Protein AF-A0A0P1AJ99-F1 (afdb_monomer)

Nearest PDB structures (foldseek):
  3w56-assembly1_A  TM=8.659E-01  e=2.064E-07  Scophthalmus maximus
  3w57-assembly2_B  TM=8.667E-01  e=2.586E-07  Scophthalmus maximus
  4rj9-assembly1_A  TM=7.198E-01  e=8.388E-08  Oryza sativa Japonica Group
  1gmi-assembly1_A  TM=7.156E-01  e=2.310E-07  Rattus rattus
  2fk9-assembly1_A  TM=6.726E-01  e=1.323E-06  Homo sapiens

Radius of gyration: 27.72 Å; Cα contacts (8 Å, |Δi|>4): 805; chains: 1; bounding box: 80×59×76 Å

Sequence (497 aa):
MQFEPPIKPADMTVNITDGENSNQGIDSNGIVTGRWKTGIFGFTDSIVPNGIMSCCCPGLVVAQISARLGMTPFYHVLGIVGGLYLLALIAITSHSGFLEFLFWLCFVISALCMMRLRWRIRSLFSIPGTRKSTPTLFPLPSDESYLPPNALLDVKLEIVSAKNIIAGDYLGVTALLKGQLTSSDAYVVIKVNGQQVAWTHPVFSTLNPVWNEQFFFRNVQPDELCELHLYDKDVNADDDLGETQFVAVNTDGIESTFELAISLHGRAAGTIVVKVKSFPIESTGCGPFYEYGPVRYSVHSSVAAGLMTMSTSNAARIESLAYHIQLHNIPLFLRTEHEWNRNYPAIQRIFSPDYPESAVLRQAIMTQHAVIYTHGPKKSTYGAISSSLEFLQLIQNGRRQETGAAFFKDMLSKHMLHSGAAFSVMYAGEFHIDDNLFGEPKLVIDNDSGTYAPPKEDLPRLKALMENNFPGLAIEALDRENENSQRTRKAILDSWA

Organism: Plasmopara halstedii (NCBI:txid4781)

Foldseek 3Di:
DDDDDDDDDDFDFQDPDDDDDPPFQAPPVRQRARGDDDPPPNQVVDPGGPVVCCVPPVQQVVLNLCVNVVNDHSVVSNVLVVVLVVLVVCCVVVVDPVSVVVSVVSVVVVVVVVVVSVVVVCVSVVPDDFDPPDAPEPPPPPDPPDDDVLWFKKKKKWFFKWAQFDFPDQQDPVCVVVVHRGFFQKKKFKDWQNHTFDIFGTDGGHRIDGGRDIWIKTRHDFQTKIKIWMWGDDLADTHGRFIHIYGDHAPQQDWDKDWTFGDDSNDTRTITIMIMGMHTDDDPDSDDMWIDAWKKKKKFWDQPPPDQQPDDDPPDSDTDIDMDIRFGPLCVLQVDKFFWDPVFVLLCCQPPPVHPCNVVNLVSLLSLLSRRPPDDPVGMDMDTHRALVVVCVVCVVQDDDLPCPVVCVRDSFPQCSPVSNDRIDSADWDWGWDPPVPDDIAIETERPGNTRRDDPVSQVSVVVSVCRNHPPHHYHYDYPPPPVVVVVVVVVVVVSD

InterPro domains:
  IPR000008 C2 domain [PF00168] (156-246)
  IPR000008 C2 domain [PS50004] (136-262)
  IPR000008 C2 domain [SM00239] (154-263)
  IPR035892 C2 domain superfamily [G3DSA:2.60.40.150] (143-280)
  IPR035892 C2 domain superfamily [SSF49562] (155-280)

Structure (mmCIF, N/CA/C/O backbone):
data_AF-A0A0P1AJ99-F1
#
_entry.id   AF-A0A0P1AJ99-F1
#
loop_
_atom_site.group_PDB
_atom_site.id
_atom_site.type_symbol
_atom_site.label_atom_id
_atom_site.label_alt_id
_atom_site.label_comp_id
_atom_site.label_asym_id
_atom_site.label_entity_id
_atom_site.label_seq_id
_atom_site.pdbx_PDB_ins_code
_atom_site.Cartn_x
_atom_site.Cartn_y
_atom_site.Cartn_z
_atom_site.occupancy
_atom_site.B_iso_or_equiv
_atom_site.auth_seq_id
_atom_site.auth_comp_id
_atom_site.auth_asym_id
_atom_site.auth_atom_id
_atom_site.pdbx_PDB_model_num
ATOM 1 N N . MET A 1 1 ? -25.217 38.823 -38.412 1.00 38.75 1 MET A N 1
ATOM 2 C CA . MET A 1 1 ? -24.541 37.672 -37.781 1.00 38.75 1 MET A CA 1
ATOM 3 C C . MET A 1 1 ? -23.063 37.801 -38.085 1.00 38.75 1 MET A C 1
ATOM 5 O O . MET A 1 1 ? -22.677 37.622 -39.232 1.00 38.75 1 MET A O 1
ATOM 9 N N . GLN A 1 2 ? -22.277 38.265 -37.114 1.00 27.34 2 GLN A N 1
ATOM 10 C CA . GLN A 1 2 ? -20.821 38.335 -37.239 1.00 27.34 2 GLN A CA 1
ATOM 11 C C . GLN A 1 2 ? -20.261 36.925 -37.041 1.00 27.34 2 GLN A C 1
ATOM 13 O O . GLN A 1 2 ? -20.657 36.231 -36.110 1.00 27.34 2 GLN A O 1
ATOM 18 N N . PHE A 1 3 ? -19.413 36.494 -37.969 1.00 29.73 3 PHE A N 1
ATOM 19 C CA . PHE A 1 3 ? -18.758 35.194 -37.944 1.00 29.73 3 PHE A CA 1
ATOM 20 C C . PHE A 1 3 ? -17.507 35.315 -37.068 1.00 29.73 3 PHE A C 1
ATOM 22 O O . PHE A 1 3 ? -16.560 36.009 -37.440 1.00 29.73 3 PHE A O 1
ATOM 29 N N . GLU A 1 4 ? -17.525 34.693 -35.893 1.00 33.56 4 GLU A N 1
ATOM 30 C CA . GLU A 1 4 ? -16.347 34.572 -35.032 1.00 33.56 4 GLU A CA 1
ATOM 31 C C . GLU A 1 4 ? -15.459 33.422 -35.544 1.00 33.56 4 GLU A C 1
ATOM 33 O O . GLU A 1 4 ? -15.962 32.319 -35.774 1.00 33.56 4 GLU A O 1
ATOM 38 N N . PRO A 1 5 ? -14.153 33.645 -35.774 1.00 32.69 5 PRO A N 1
ATOM 39 C CA . PRO A 1 5 ? -13.246 32.583 -36.195 1.00 32.69 5 PRO A CA 1
ATOM 40 C C . PRO A 1 5 ? -12.983 31.587 -35.048 1.00 32.69 5 PRO A C 1
ATOM 42 O O . PRO A 1 5 ? -13.036 31.970 -33.878 1.00 32.69 5 PRO A O 1
ATOM 45 N N . PRO A 1 6 ? -12.657 30.314 -35.351 1.00 32.94 6 PRO A N 1
ATOM 46 C CA . PRO A 1 6 ? -12.412 29.310 -34.323 1.00 32.94 6 PRO A CA 1
ATOM 47 C C . PRO A 1 6 ? -11.186 29.676 -33.478 1.00 32.94 6 PRO A C 1
ATOM 49 O O . PRO A 1 6 ? -10.131 30.060 -33.991 1.00 32.94 6 PRO A O 1
ATOM 52 N N . ILE A 1 7 ? -11.344 29.540 -32.163 1.00 43.56 7 ILE A N 1
ATOM 53 C CA . ILE A 1 7 ? -10.314 29.770 -31.149 1.00 43.56 7 ILE A CA 1
ATOM 54 C C . ILE A 1 7 ? -9.132 28.824 -31.424 1.00 43.56 7 ILE A C 1
ATOM 56 O O . ILE A 1 7 ? -9.321 27.629 -31.654 1.00 43.56 7 ILE A O 1
ATOM 60 N N . LYS A 1 8 ? -7.904 29.365 -31.425 1.00 35.91 8 LYS A N 1
ATOM 61 C CA . LYS A 1 8 ? -6.665 28.578 -31.573 1.00 35.91 8 LYS A CA 1
ATOM 62 C C . LYS A 1 8 ? -6.625 27.459 -30.515 1.00 35.91 8 LYS A C 1
ATOM 64 O O . LYS A 1 8 ? -6.976 27.733 -29.369 1.00 35.91 8 LYS A O 1
ATOM 69 N N . PRO A 1 9 ? -6.169 26.238 -30.853 1.00 38.03 9 PRO A N 1
ATOM 70 C CA . PRO A 1 9 ? -6.041 25.167 -29.868 1.00 38.03 9 PRO A CA 1
ATOM 71 C C . PRO A 1 9 ? -5.111 25.604 -28.726 1.00 38.03 9 PRO A C 1
ATOM 73 O O . PRO A 1 9 ? -4.074 26.225 -28.973 1.00 38.03 9 PRO A O 1
ATOM 76 N N . ALA A 1 10 ? -5.519 25.318 -27.488 1.00 42.41 10 ALA A N 1
ATOM 77 C CA . ALA A 1 10 ? -4.779 25.655 -26.276 1.00 42.41 10 ALA A CA 1
ATOM 78 C C . ALA A 1 10 ? -3.390 24.985 -26.253 1.00 42.41 10 ALA A C 1
ATOM 80 O O . ALA A 1 10 ? -3.231 23.861 -26.733 1.00 42.41 10 ALA A O 1
ATOM 81 N N . ASP A 1 11 ? -2.394 25.690 -25.700 1.00 36.66 11 ASP A N 1
ATOM 82 C CA . ASP A 1 11 ? -1.031 25.179 -25.495 1.00 36.66 11 ASP A CA 1
ATOM 83 C C . ASP A 1 11 ? -1.069 23.866 -24.688 1.00 36.66 11 ASP A C 1
ATOM 85 O O . ASP A 1 11 ? -1.759 23.764 -23.673 1.00 36.66 11 ASP A O 1
ATOM 89 N N . MET A 1 12 ? -0.296 22.862 -25.113 1.00 38.72 12 MET A N 1
ATOM 90 C CA . MET A 1 12 ? -0.135 21.614 -24.366 1.00 38.72 12 MET A CA 1
ATOM 91 C C . MET A 1 12 ? 0.838 21.852 -23.201 1.00 38.72 12 MET A C 1
ATOM 93 O O . MET A 1 12 ? 2.059 21.831 -23.370 1.00 38.72 12 MET A O 1
ATOM 97 N N . THR A 1 13 ? 0.296 22.128 -22.018 1.00 36.09 13 THR A N 1
ATOM 98 C CA . THR A 1 13 ? 1.040 22.159 -20.753 1.00 36.09 13 THR A CA 1
ATOM 99 C C . THR A 1 13 ? 1.278 20.737 -20.265 1.00 36.09 13 THR A C 1
ATOM 101 O O . THR A 1 13 ? 0.332 19.994 -20.009 1.00 36.09 13 THR A O 1
ATOM 104 N N . VAL A 1 14 ? 2.547 20.353 -20.126 1.00 38.78 14 VAL A N 1
ATOM 105 C CA . VAL A 1 14 ? 2.918 19.146 -19.383 1.00 38.78 14 VAL A CA 1
ATOM 106 C C . VAL A 1 14 ? 2.868 19.532 -17.911 1.00 38.78 14 VAL A C 1
ATOM 108 O O . VAL A 1 14 ? 3.683 20.341 -17.471 1.00 38.78 14 VAL A O 1
ATOM 111 N N . ASN A 1 15 ? 1.896 19.001 -17.167 1.00 34.16 15 ASN A N 1
ATOM 112 C CA . ASN A 1 15 ? 1.843 19.179 -15.719 1.00 34.16 15 ASN A CA 1
ATOM 113 C C . ASN A 1 15 ? 3.028 18.441 -15.096 1.00 34.16 15 ASN A C 1
ATOM 115 O O . ASN A 1 15 ? 2.976 17.239 -14.851 1.00 34.16 15 ASN A O 1
ATOM 119 N N . ILE A 1 16 ? 4.108 19.179 -14.872 1.00 37.47 16 ILE A N 1
ATOM 120 C CA . ILE A 1 16 ? 5.135 18.797 -13.916 1.00 37.47 16 ILE A CA 1
ATOM 121 C C . ILE A 1 16 ? 4.562 19.206 -12.563 1.00 37.47 16 ILE A C 1
ATOM 123 O O . ILE A 1 16 ? 4.336 20.390 -12.317 1.00 37.47 16 ILE A O 1
ATOM 127 N N . THR A 1 17 ? 4.236 18.226 -11.727 1.00 38.03 17 THR A N 1
ATOM 128 C CA . THR A 1 17 ? 3.889 18.470 -10.330 1.00 38.03 17 THR A CA 1
ATOM 129 C C . THR A 1 17 ? 5.135 18.980 -9.630 1.00 38.03 17 THR A C 1
ATOM 131 O O . THR A 1 17 ? 5.989 18.173 -9.294 1.00 38.03 17 THR A O 1
ATOM 134 N N . ASP A 1 18 ? 5.241 20.294 -9.461 1.00 33.31 18 ASP A N 1
ATOM 135 C CA . ASP A 1 18 ? 5.894 20.907 -8.309 1.00 33.31 18 ASP A CA 1
ATOM 136 C C . ASP A 1 18 ? 5.330 22.316 -8.090 1.00 33.31 18 ASP A C 1
ATOM 138 O O . ASP A 1 18 ? 4.965 23.023 -9.032 1.00 33.31 18 ASP A O 1
ATOM 142 N N . GLY A 1 19 ? 5.183 22.647 -6.807 1.00 32.38 19 GLY A N 1
ATOM 143 C CA . GLY A 1 19 ? 4.372 23.729 -6.265 1.00 32.38 19 GLY A CA 1
ATOM 144 C C . GLY A 1 19 ? 4.687 25.144 -6.748 1.00 32.38 19 GLY A C 1
ATOM 145 O O . GLY A 1 19 ? 5.714 25.454 -7.350 1.00 32.38 19 GLY A O 1
ATOM 146 N N . GLU A 1 20 ? 3.730 26.017 -6.447 1.00 32.16 20 GLU A N 1
ATOM 147 C CA . GLU A 1 20 ? 3.713 27.447 -6.729 1.00 32.16 20 GLU A CA 1
ATOM 148 C C . GLU A 1 20 ? 5.005 28.157 -6.290 1.00 32.16 20 GLU A C 1
ATOM 150 O O . GLU A 1 20 ? 5.178 28.491 -5.123 1.00 32.16 20 GLU A O 1
ATOM 155 N N . ASN A 1 21 ? 5.915 28.392 -7.243 1.00 32.50 21 ASN A N 1
ATOM 156 C CA . ASN A 1 21 ? 6.617 29.670 -7.456 1.00 32.50 21 ASN A CA 1
ATOM 157 C C . ASN A 1 21 ? 7.567 29.615 -8.671 1.00 32.50 21 ASN A C 1
ATOM 159 O O . ASN A 1 21 ? 8.745 29.953 -8.590 1.00 32.50 21 ASN A O 1
ATOM 163 N N . SER A 1 22 ? 7.049 29.252 -9.849 1.00 32.25 22 SER A N 1
ATOM 164 C CA . SER A 1 22 ? 7.707 29.576 -11.125 1.00 32.25 22 SER A CA 1
ATOM 165 C C . SER A 1 22 ? 6.796 30.449 -11.982 1.00 32.25 22 SER A C 1
ATOM 167 O O . SER A 1 22 ? 6.234 30.048 -13.003 1.00 32.25 22 SER A O 1
ATOM 169 N N . ASN A 1 23 ? 6.656 31.713 -11.580 1.00 36.41 23 ASN A N 1
ATOM 170 C CA . ASN A 1 23 ? 6.278 32.720 -12.558 1.00 36.41 23 ASN A CA 1
ATOM 171 C C . ASN A 1 23 ? 7.425 32.826 -13.570 1.00 36.41 23 ASN A C 1
ATOM 173 O O . ASN A 1 23 ? 8.443 33.447 -13.293 1.00 36.41 23 ASN A O 1
ATOM 177 N N . GLN A 1 24 ? 7.185 32.226 -14.740 1.00 43.19 24 GLN A N 1
ATOM 178 C CA . GLN A 1 24 ? 8.052 32.073 -15.915 1.00 43.19 24 GLN A CA 1
ATOM 179 C C . GLN A 1 24 ? 8.864 30.775 -15.889 1.00 43.19 24 GLN A C 1
ATOM 181 O O . GLN A 1 24 ? 9.914 30.687 -15.271 1.00 43.19 24 GLN A O 1
ATOM 186 N N . GLY A 1 25 ? 8.354 29.763 -16.601 1.00 50.72 25 GLY A N 1
ATOM 187 C CA . GLY A 1 25 ? 9.008 28.473 -16.817 1.00 50.72 25 GLY A CA 1
ATOM 188 C C . GLY A 1 25 ? 10.276 28.626 -17.641 1.00 50.72 25 GLY A C 1
ATOM 189 O O . GLY A 1 25 ? 10.254 28.340 -18.829 1.00 50.72 25 GLY A O 1
ATOM 190 N N . ILE A 1 26 ? 11.333 29.130 -17.014 1.00 50.97 26 ILE A N 1
ATOM 191 C CA . ILE A 1 26 ? 12.685 29.324 -17.520 1.00 50.97 26 ILE A CA 1
ATOM 192 C C . ILE A 1 26 ? 13.626 28.949 -16.365 1.00 50.97 26 ILE A C 1
ATOM 194 O O . ILE A 1 26 ? 13.480 29.476 -15.266 1.00 50.97 26 ILE A O 1
ATOM 198 N N . ASP A 1 27 ? 14.557 28.018 -16.580 1.00 52.16 27 ASP A N 1
ATOM 199 C CA . ASP A 1 27 ? 15.568 27.661 -15.579 1.00 52.16 27 ASP A CA 1
ATOM 200 C C . ASP A 1 27 ? 16.581 28.806 -15.349 1.00 52.16 27 ASP A C 1
ATOM 202 O O . ASP A 1 27 ? 16.608 29.805 -16.072 1.00 52.16 27 ASP A O 1
ATOM 206 N N . SER A 1 28 ? 17.463 28.661 -14.356 1.00 48.53 28 SER A N 1
ATOM 207 C CA . SER A 1 28 ? 18.507 29.649 -14.020 1.00 48.53 28 SER A CA 1
ATOM 208 C C . SER A 1 28 ? 19.502 29.951 -15.154 1.00 48.53 28 SER A C 1
ATOM 210 O O . SER A 1 28 ? 20.319 30.861 -15.023 1.00 48.53 28 SER A O 1
ATOM 212 N N . ASN A 1 29 ? 19.419 29.226 -16.274 1.00 52.38 29 ASN A N 1
ATOM 213 C CA . ASN A 1 29 ? 20.249 29.380 -17.464 1.00 52.38 29 ASN A CA 1
ATOM 214 C C . ASN A 1 29 ? 19.465 29.908 -18.678 1.00 52.38 29 ASN A C 1
ATOM 216 O O . ASN A 1 29 ? 19.997 29.914 -19.789 1.00 52.38 29 ASN A O 1
ATOM 220 N N . GLY A 1 30 ? 18.215 30.349 -18.502 1.00 47.81 30 GLY A N 1
ATOM 221 C CA . GLY A 1 30 ? 17.412 30.893 -19.596 1.00 47.81 30 GLY A CA 1
ATOM 222 C C . GLY A 1 30 ? 16.668 29.840 -20.430 1.00 47.81 30 GLY A C 1
ATOM 223 O O . GLY A 1 30 ? 16.145 30.173 -21.495 1.00 47.81 30 GLY A O 1
ATOM 224 N N . ILE A 1 31 ? 16.586 28.579 -19.988 1.00 51.00 31 ILE A N 1
ATOM 225 C CA . ILE A 1 31 ? 15.942 27.492 -20.741 1.00 51.00 31 ILE A CA 1
ATOM 226 C C . ILE A 1 31 ? 14.491 27.321 -20.310 1.00 51.00 31 ILE A C 1
ATOM 228 O O . ILE A 1 31 ? 14.214 26.990 -19.165 1.00 51.00 31 ILE A O 1
ATOM 232 N N . VAL A 1 32 ? 13.561 27.448 -21.261 1.00 52.44 32 VAL A N 1
ATOM 233 C CA . VAL A 1 32 ? 12.132 27.245 -20.995 1.00 52.44 32 VAL A CA 1
ATOM 234 C C . VAL A 1 32 ? 11.848 25.801 -20.555 1.00 52.44 32 VAL A C 1
ATOM 236 O O . VAL A 1 32 ? 12.047 24.871 -21.341 1.00 52.44 32 VAL A O 1
ATOM 239 N N . THR A 1 33 ? 11.367 25.612 -19.327 1.00 48.03 33 THR A N 1
ATOM 240 C CA . THR A 1 33 ? 10.974 24.319 -18.742 1.00 48.03 33 THR A CA 1
ATOM 241 C C . THR A 1 33 ? 9.444 24.178 -18.734 1.00 48.03 33 THR A C 1
ATOM 243 O O . THR A 1 33 ? 8.709 25.156 -18.604 1.00 48.03 33 THR A O 1
ATOM 246 N N . GLY A 1 34 ? 8.926 22.963 -18.954 1.00 49.28 34 GLY A N 1
ATOM 247 C CA . GLY A 1 34 ? 7.488 22.655 -18.832 1.00 49.28 34 GLY A CA 1
ATOM 248 C C . GLY A 1 34 ? 6.545 23.150 -19.948 1.00 49.28 34 GLY A C 1
ATOM 249 O O . GLY A 1 34 ? 5.372 22.779 -19.945 1.00 49.28 34 GLY A O 1
ATOM 250 N N . ARG A 1 35 ? 7.008 23.929 -20.941 1.00 48.31 35 ARG A N 1
ATOM 251 C CA . ARG A 1 35 ? 6.189 24.340 -22.107 1.00 48.31 35 ARG A CA 1
ATOM 252 C C . ARG A 1 35 ? 6.825 23.943 -23.437 1.00 48.31 35 ARG A C 1
ATOM 254 O O . ARG A 1 35 ? 7.955 24.325 -23.733 1.00 48.31 35 ARG A O 1
ATOM 261 N N . TRP A 1 36 ? 6.065 23.240 -24.277 1.00 49.94 36 TRP A N 1
ATOM 262 C CA . TRP A 1 36 ? 6.456 22.901 -25.648 1.00 49.94 36 TRP A CA 1
ATOM 263 C C . TRP A 1 36 ? 5.741 23.820 -26.632 1.00 49.94 36 TRP A C 1
ATOM 265 O O . TRP A 1 36 ? 4.626 23.535 -27.056 1.00 49.94 36 TRP A O 1
ATOM 275 N N . LYS A 1 37 ? 6.381 24.927 -27.020 1.00 39.84 37 LYS A N 1
ATOM 276 C CA . LYS A 1 37 ? 5.897 25.748 -28.132 1.00 39.84 37 LYS A CA 1
ATOM 277 C C . LYS A 1 37 ? 6.931 25.792 -29.245 1.00 39.84 37 LYS A C 1
ATOM 279 O O . LYS A 1 37 ? 7.925 26.503 -29.160 1.00 39.84 37 LYS A O 1
ATOM 284 N N . THR A 1 38 ? 6.661 25.058 -30.316 1.00 44.47 38 THR A N 1
ATOM 285 C CA . THR A 1 38 ? 7.283 25.283 -31.623 1.00 44.47 38 THR A CA 1
ATOM 286 C C . THR A 1 38 ? 6.176 25.258 -32.659 1.00 44.47 38 THR A C 1
ATOM 288 O O . THR A 1 38 ? 5.547 24.223 -32.863 1.00 44.47 38 THR A O 1
ATOM 291 N N . GLY A 1 39 ? 5.899 26.401 -33.293 1.00 41.12 39 GLY A N 1
ATOM 292 C CA . GLY A 1 39 ? 4.990 26.420 -34.437 1.00 41.12 39 GLY A CA 1
ATOM 293 C C . GLY A 1 39 ? 5.520 25.515 -35.552 1.00 41.12 39 GLY A C 1
ATOM 294 O O . GLY A 1 39 ? 6.728 25.309 -35.652 1.00 41.12 39 GLY A O 1
ATOM 295 N N . ILE A 1 40 ? 4.631 25.018 -36.418 1.00 37.59 40 ILE A N 1
ATOM 296 C CA . ILE A 1 40 ? 4.979 24.206 -37.604 1.00 37.59 40 ILE A CA 1
ATOM 297 C C . ILE A 1 40 ? 6.058 24.873 -38.490 1.00 37.59 40 ILE A C 1
ATOM 299 O O . ILE A 1 40 ? 6.772 24.181 -39.207 1.00 37.59 40 ILE A O 1
ATOM 303 N N . PHE A 1 41 ? 6.241 26.196 -38.368 1.00 39.12 41 PHE A N 1
ATOM 304 C CA . PHE A 1 41 ? 7.274 26.983 -39.049 1.00 39.12 41 PHE A CA 1
ATOM 305 C C . PHE A 1 41 ? 8.309 27.654 -38.123 1.00 39.12 41 PHE A C 1
ATOM 307 O O . PHE A 1 41 ? 9.082 28.483 -38.578 1.00 39.12 41 PHE A O 1
ATOM 314 N N . GLY A 1 42 ? 8.408 27.278 -36.842 1.00 44.34 42 GLY A N 1
ATOM 315 C CA . GLY A 1 42 ? 9.378 27.859 -35.890 1.00 44.34 42 GLY A CA 1
ATOM 316 C C . GLY A 1 42 ? 10.855 27.551 -36.192 1.00 44.34 42 GLY A C 1
ATOM 317 O O . GLY A 1 42 ? 11.733 27.886 -35.405 1.00 44.34 42 GLY A O 1
ATOM 318 N N . PHE A 1 43 ? 11.141 26.886 -37.314 1.00 44.03 43 PHE A N 1
ATOM 319 C CA . PHE A 1 43 ? 12.490 26.647 -37.819 1.00 44.03 43 PHE A CA 1
ATOM 320 C C . PHE A 1 43 ? 13.087 27.856 -38.558 1.00 44.03 43 PHE A C 1
ATOM 322 O O . PHE A 1 43 ? 14.265 27.813 -38.899 1.00 44.03 43 PHE A O 1
ATOM 329 N N . THR A 1 44 ? 12.302 28.908 -38.819 1.00 41.78 44 THR A N 1
ATOM 330 C CA . THR A 1 44 ? 12.758 30.120 -39.523 1.00 41.78 44 THR A CA 1
ATOM 331 C C . THR A 1 44 ? 13.292 31.217 -38.598 1.00 41.78 44 THR A C 1
ATOM 333 O O . THR A 1 44 ? 13.926 32.147 -39.084 1.00 41.78 44 THR A O 1
ATOM 336 N N . ASP A 1 45 ? 13.086 31.105 -37.281 1.00 41.78 45 ASP A N 1
ATOM 337 C CA . ASP A 1 45 ? 13.459 32.136 -36.293 1.00 41.78 45 ASP A CA 1
ATOM 338 C C . ASP A 1 45 ? 14.870 31.942 -35.704 1.00 41.78 45 ASP A C 1
ATOM 340 O O . ASP A 1 45 ? 15.283 32.629 -34.772 1.00 41.78 45 ASP A O 1
ATOM 344 N N . SER A 1 46 ? 15.637 30.974 -36.205 1.00 48.16 46 SER A N 1
ATOM 345 C CA . SER A 1 46 ? 17.003 30.692 -35.757 1.00 48.16 46 SER A CA 1
ATOM 346 C C . SER A 1 46 ? 17.877 30.374 -36.963 1.00 48.16 46 SER A C 1
ATOM 348 O O . SER A 1 46 ? 17.471 29.616 -37.838 1.00 48.16 46 SER A O 1
ATOM 350 N N . ILE A 1 47 ? 19.094 30.932 -36.994 1.00 47.12 47 ILE A N 1
ATOM 351 C CA . ILE A 1 47 ? 20.069 30.794 -38.098 1.00 47.12 47 ILE A CA 1
ATOM 352 C C . ILE A 1 47 ? 20.372 29.322 -38.444 1.00 47.12 47 ILE A C 1
ATOM 354 O O . ILE A 1 47 ? 20.791 29.023 -39.560 1.00 47.12 47 ILE A O 1
ATOM 358 N N . VAL A 1 48 ? 20.101 28.392 -37.523 1.00 50.66 48 VAL A N 1
ATOM 359 C CA . VAL A 1 48 ? 20.125 26.951 -37.779 1.00 50.66 48 VAL A CA 1
ATOM 360 C C . VAL A 1 48 ? 18.825 26.320 -37.256 1.00 50.66 48 VAL A C 1
ATOM 362 O O . VAL A 1 48 ? 18.596 26.325 -36.046 1.00 50.66 48 VAL A O 1
ATOM 365 N N . PRO A 1 49 ? 17.974 25.748 -38.128 1.00 48.12 49 PRO A N 1
ATOM 366 C CA . PRO A 1 49 ? 16.817 24.949 -37.736 1.00 48.12 49 PRO A CA 1
ATOM 367 C C . PRO A 1 49 ? 17.162 23.878 -36.689 1.00 48.12 49 PRO A C 1
ATOM 369 O O . PRO A 1 49 ? 18.143 23.149 -36.846 1.00 48.12 49 PRO A O 1
ATOM 372 N N . ASN A 1 50 ? 16.308 23.688 -35.675 1.00 51.62 50 ASN A N 1
ATOM 373 C CA . ASN A 1 50 ? 16.481 22.651 -34.639 1.00 51.62 50 ASN A CA 1
ATOM 374 C C . ASN A 1 50 ? 16.658 21.226 -35.214 1.00 51.62 50 ASN A C 1
ATOM 376 O O . ASN A 1 50 ? 17.332 20.392 -34.612 1.00 51.62 50 ASN A O 1
ATOM 380 N N . GLY A 1 51 ? 16.115 20.953 -36.407 1.00 49.12 51 GLY A N 1
ATOM 381 C CA . GLY A 1 51 ? 16.347 19.699 -37.132 1.00 49.12 51 GLY A CA 1
ATOM 382 C C . GLY A 1 51 ? 17.789 19.528 -37.631 1.00 49.12 51 GLY A C 1
ATOM 383 O O . GLY A 1 51 ? 18.330 18.431 -37.554 1.00 49.12 51 GLY A O 1
ATOM 384 N N . ILE A 1 52 ? 18.454 20.606 -38.057 1.00 52.97 52 ILE A N 1
ATOM 385 C CA . ILE A 1 52 ? 19.852 20.580 -38.528 1.00 52.97 52 ILE A CA 1
ATOM 386 C C . ILE A 1 52 ? 20.823 20.447 -37.344 1.00 52.97 52 ILE A C 1
ATOM 388 O O . ILE A 1 52 ? 21.802 19.706 -37.427 1.00 52.97 52 ILE A O 1
ATOM 392 N N . MET A 1 53 ? 20.506 21.060 -36.198 1.00 55.91 53 MET A N 1
ATOM 393 C CA . MET A 1 53 ? 21.256 20.874 -34.945 1.00 55.91 53 MET A CA 1
ATOM 394 C C . MET A 1 53 ? 21.291 19.413 -34.478 1.00 55.91 53 MET A C 1
ATOM 396 O O . MET A 1 53 ? 22.305 18.977 -33.940 1.00 55.91 53 MET A O 1
ATOM 400 N N . SER A 1 54 ? 20.235 18.633 -34.729 1.00 58.78 54 SER A N 1
ATOM 401 C CA . SER A 1 54 ? 20.224 17.202 -34.389 1.00 58.78 54 SER A CA 1
ATOM 402 C C . SER A 1 54 ? 21.205 16.365 -35.221 1.00 58.78 54 SER A C 1
ATOM 404 O O . SER A 1 54 ? 21.719 15.365 -34.724 1.00 58.78 54 SER A O 1
ATOM 406 N N . CYS A 1 55 ? 21.526 16.805 -36.443 1.00 56.47 55 CYS A N 1
ATOM 407 C CA . CYS A 1 55 ? 22.511 16.158 -37.311 1.00 56.47 55 CYS A CA 1
ATOM 408 C C . CYS A 1 55 ? 23.943 16.648 -37.056 1.00 56.47 55 CYS A C 1
ATOM 410 O O . CYS A 1 55 ? 24.870 15.845 -37.084 1.00 56.47 55 CYS A O 1
ATOM 412 N N . CYS A 1 56 ? 24.137 17.948 -36.812 1.00 56.75 56 CYS A N 1
ATOM 413 C CA . CYS A 1 56 ? 25.472 18.538 -36.667 1.00 56.75 56 CYS A CA 1
ATOM 414 C C . CYS A 1 56 ? 26.000 18.516 -35.223 1.00 56.75 56 CYS A C 1
ATOM 416 O O . CYS A 1 56 ? 27.207 18.416 -35.022 1.00 56.75 56 CYS A O 1
ATOM 418 N N . CYS A 1 57 ? 25.116 18.591 -34.221 1.00 66.50 57 CYS A N 1
ATOM 419 C CA . CYS A 1 57 ? 25.473 18.710 -32.804 1.00 66.50 57 CYS A CA 1
ATOM 420 C C . CYS A 1 57 ? 24.526 17.887 -31.900 1.00 66.50 57 CYS A C 1
ATOM 422 O O . CYS A 1 57 ? 23.844 18.454 -31.036 1.00 66.50 57 CYS A O 1
ATOM 424 N N . PRO A 1 58 ? 24.486 16.545 -32.034 1.00 69.88 58 PRO A N 1
ATOM 425 C CA . PRO A 1 58 ? 23.551 15.697 -31.287 1.00 69.88 58 PRO A CA 1
ATOM 426 C C . PRO A 1 58 ? 23.709 15.824 -29.762 1.00 69.88 58 PRO A C 1
ATOM 428 O O . PRO A 1 58 ? 22.723 15.770 -29.033 1.00 69.88 58 PRO A O 1
ATOM 431 N N . GLY A 1 59 ? 24.927 16.079 -29.271 1.00 72.81 59 GLY A N 1
ATOM 432 C CA . GLY A 1 59 ? 25.205 16.288 -27.846 1.00 72.81 59 GLY A CA 1
ATOM 433 C C . GLY A 1 59 ? 24.481 17.485 -27.226 1.00 72.81 59 GLY A C 1
ATOM 434 O O . GLY A 1 59 ? 23.968 17.386 -26.113 1.00 72.81 59 GLY A O 1
ATOM 435 N N . LEU A 1 60 ? 24.388 18.599 -27.962 1.00 75.12 60 LEU A N 1
ATOM 436 C CA . LEU A 1 60 ? 23.681 19.798 -27.503 1.00 75.12 60 LEU A CA 1
ATOM 437 C C . LEU A 1 60 ? 22.173 19.555 -27.437 1.00 75.12 60 LEU A C 1
ATOM 439 O O . LEU A 1 60 ? 21.527 19.967 -26.477 1.00 75.12 60 LEU A O 1
ATOM 443 N N . VAL A 1 61 ? 21.627 18.833 -28.418 1.00 74.19 61 VAL A N 1
ATOM 444 C CA . VAL A 1 61 ? 20.202 18.481 -28.456 1.00 74.19 61 VAL A CA 1
ATOM 445 C C . VAL A 1 61 ? 19.831 17.567 -27.286 1.00 74.19 61 VAL A C 1
ATOM 447 O O . VAL A 1 61 ? 18.821 17.796 -26.623 1.00 74.19 61 VAL A O 1
ATOM 450 N N . VAL A 1 62 ? 20.669 16.577 -26.966 1.00 75.69 62 VAL A N 1
ATOM 451 C CA . VAL A 1 62 ? 20.457 15.692 -25.807 1.00 75.69 62 VAL A CA 1
ATOM 452 C C . VAL A 1 62 ? 20.520 16.469 -24.492 1.00 75.69 62 VAL A C 1
ATOM 454 O O . VAL A 1 62 ? 19.650 16.288 -23.641 1.00 75.69 62 VAL A O 1
ATOM 457 N N . ALA A 1 63 ? 21.489 17.376 -24.339 1.00 75.38 63 ALA A N 1
ATOM 458 C CA . ALA A 1 63 ? 21.599 18.226 -23.155 1.00 75.38 63 ALA A CA 1
ATOM 459 C C . ALA A 1 63 ? 20.375 19.140 -22.980 1.00 75.38 63 ALA A C 1
ATOM 461 O O . ALA A 1 63 ? 19.851 19.265 -21.874 1.00 75.38 63 ALA A O 1
ATOM 462 N N . GLN A 1 64 ? 19.872 19.731 -24.069 1.00 69.44 64 GLN A N 1
ATOM 463 C CA . GLN A 1 64 ? 18.667 20.565 -24.053 1.00 69.44 64 GLN A CA 1
ATOM 464 C C . GLN A 1 64 ? 17.416 19.765 -23.678 1.00 69.44 64 GLN A C 1
ATOM 466 O O . GLN A 1 64 ? 16.632 20.215 -22.846 1.00 69.44 64 GLN A O 1
ATOM 471 N N . ILE A 1 65 ? 17.225 18.580 -24.264 1.00 70.94 65 ILE A N 1
ATOM 472 C CA . ILE A 1 65 ? 16.067 17.723 -23.975 1.00 70.94 65 ILE A CA 1
ATOM 473 C C . ILE A 1 65 ? 16.120 17.221 -22.528 1.00 70.94 65 ILE A C 1
ATOM 475 O O . ILE A 1 65 ? 15.127 17.323 -21.815 1.00 70.94 65 ILE A O 1
ATOM 479 N N . SER A 1 66 ? 17.277 16.740 -22.070 1.00 71.19 66 SER A N 1
ATOM 480 C CA . SER A 1 66 ? 17.462 16.244 -20.700 1.00 71.19 66 SER A CA 1
ATOM 481 C C . SER A 1 66 ? 17.196 17.323 -19.644 1.00 71.19 66 SER A C 1
ATOM 483 O O . SER A 1 66 ? 16.544 17.043 -18.637 1.00 71.19 66 SER A O 1
ATOM 485 N N . ALA A 1 67 ? 17.650 18.558 -19.886 1.00 68.44 67 ALA A N 1
ATOM 486 C CA . ALA A 1 67 ? 17.400 19.688 -18.994 1.00 68.44 67 ALA A CA 1
ATOM 487 C C . ALA A 1 67 ? 15.923 20.107 -18.997 1.00 68.44 67 ALA A C 1
ATOM 489 O O . ALA A 1 67 ? 15.334 20.317 -17.941 1.00 68.44 67 ALA A O 1
ATOM 490 N N . ARG A 1 68 ? 15.286 20.152 -20.176 1.00 62.34 68 ARG A N 1
ATOM 491 C CA . ARG A 1 68 ? 13.858 20.492 -20.314 1.00 62.34 68 ARG A CA 1
ATOM 492 C C . ARG A 1 68 ? 12.917 19.468 -19.683 1.00 62.34 68 ARG A C 1
ATOM 494 O O . ARG A 1 68 ? 11.808 19.833 -19.306 1.00 62.34 68 ARG A O 1
ATOM 501 N N . LEU A 1 69 ? 13.349 18.212 -19.582 1.00 64.31 69 LEU A N 1
ATOM 502 C CA . LEU A 1 69 ? 12.628 17.134 -18.898 1.00 64.31 69 LEU A CA 1
ATOM 503 C C . LEU A 1 69 ? 12.933 17.063 -17.396 1.00 64.31 69 LEU A C 1
ATOM 505 O O . LEU A 1 69 ? 12.423 16.168 -16.730 1.00 64.31 69 LEU A O 1
ATOM 509 N N . GLY A 1 70 ? 13.785 17.950 -16.872 1.00 61.94 70 GLY A N 1
ATOM 510 C CA . GLY A 1 70 ? 14.181 17.951 -15.462 1.00 61.94 70 GLY A CA 1
ATOM 511 C C . GLY A 1 70 ? 15.022 16.741 -15.040 1.00 61.94 70 GLY A C 1
ATOM 512 O O . GLY A 1 70 ? 15.196 16.511 -13.852 1.00 61.94 70 GLY A O 1
ATOM 513 N N . MET A 1 71 ? 15.549 15.953 -15.985 1.00 65.88 71 MET A N 1
ATOM 514 C CA . MET A 1 71 ? 16.263 14.707 -15.673 1.00 65.88 71 MET A CA 1
ATOM 515 C C . MET A 1 71 ? 17.702 14.950 -15.224 1.00 65.88 71 MET A C 1
ATOM 517 O O . MET A 1 71 ? 18.198 14.320 -14.293 1.00 65.88 71 MET A O 1
ATOM 521 N N . THR A 1 72 ? 18.423 15.820 -15.927 1.00 69.25 72 THR A N 1
ATOM 522 C CA . THR A 1 72 ? 19.821 16.144 -15.612 1.00 69.25 72 THR A CA 1
ATOM 523 C C . THR A 1 72 ? 20.125 17.553 -16.115 1.00 69.25 72 THR A C 1
ATOM 525 O O . THR A 1 72 ? 19.718 17.872 -17.238 1.00 69.25 72 THR A O 1
ATOM 528 N N . PRO A 1 73 ? 20.841 18.396 -15.344 1.00 75.81 73 PRO A N 1
ATOM 529 C CA . PRO A 1 73 ? 21.138 19.769 -15.747 1.00 75.81 73 PRO A CA 1
ATOM 530 C C . PRO A 1 73 ? 21.950 19.841 -17.048 1.00 75.81 73 PRO A C 1
ATOM 532 O O . PRO A 1 73 ? 22.850 19.027 -17.274 1.00 75.81 73 PRO A O 1
ATOM 535 N N . PHE A 1 74 ? 21.695 20.871 -17.861 1.00 73.56 74 PHE A N 1
ATOM 536 C CA . PHE A 1 74 ? 22.291 21.062 -19.192 1.00 73.56 74 PHE A CA 1
ATOM 537 C C . PHE A 1 74 ? 23.826 20.907 -19.214 1.00 73.56 74 PHE A C 1
ATOM 539 O O . PHE A 1 74 ? 24.365 20.139 -20.013 1.00 73.56 74 PHE A O 1
ATOM 546 N N . TYR A 1 75 ? 24.537 21.577 -18.299 1.00 78.00 75 TYR A N 1
ATOM 547 C CA . TYR A 1 75 ? 26.006 21.569 -18.265 1.00 78.00 75 TYR A CA 1
ATOM 548 C C . TYR A 1 75 ? 26.617 20.215 -17.891 1.00 78.00 75 TYR A C 1
ATOM 550 O O . TYR A 1 75 ? 27.709 19.897 -18.355 1.00 78.00 75 TYR A O 1
ATOM 558 N N . HIS A 1 76 ? 25.918 19.396 -17.102 1.00 77.31 76 HIS A N 1
ATOM 559 C CA . HIS A 1 76 ? 26.410 18.067 -16.731 1.00 77.31 76 HIS A CA 1
ATOM 560 C C . HIS A 1 76 ? 26.377 17.131 -17.940 1.00 77.31 76 HIS A C 1
ATOM 562 O O . HIS A 1 76 ? 27.362 16.458 -18.235 1.00 77.31 76 HIS A O 1
ATOM 568 N N . VAL A 1 77 ? 25.276 17.152 -18.697 1.00 78.56 77 VAL A N 1
ATOM 569 C CA . VAL A 1 77 ? 25.144 16.362 -19.928 1.00 78.56 77 VAL A CA 1
ATOM 570 C C . VAL A 1 77 ? 26.148 16.829 -20.982 1.00 78.56 77 VAL A C 1
ATOM 572 O O . VAL A 1 77 ? 26.794 16.003 -21.626 1.00 78.56 77 VAL A O 1
ATOM 575 N N . LEU A 1 78 ? 26.347 18.143 -21.116 1.00 80.69 78 LEU A N 1
ATOM 576 C CA . LEU A 1 78 ? 27.344 18.696 -22.030 1.00 80.69 78 LEU A CA 1
ATOM 577 C C . LEU A 1 78 ? 28.776 18.297 -21.640 1.00 80.69 78 LEU A C 1
ATOM 579 O O . LEU A 1 78 ? 29.562 17.936 -22.513 1.00 80.69 78 LEU A O 1
ATOM 583 N N . GLY A 1 79 ? 29.098 18.309 -20.343 1.00 80.69 79 GLY A N 1
ATOM 584 C CA . GLY A 1 79 ? 30.390 17.864 -19.819 1.00 80.69 79 GLY A CA 1
ATOM 585 C C . GLY A 1 79 ? 30.654 16.379 -20.077 1.00 80.69 79 GLY A C 1
ATOM 586 O O . GLY A 1 79 ? 31.746 16.026 -20.515 1.00 80.69 79 GLY A O 1
ATOM 587 N N . ILE A 1 80 ? 29.645 15.520 -19.893 1.00 84.19 80 ILE A N 1
ATOM 588 C CA . ILE A 1 80 ? 29.739 14.082 -20.199 1.00 84.19 80 ILE A CA 1
ATOM 589 C C . ILE A 1 80 ? 30.009 13.872 -21.689 1.00 84.19 80 ILE A C 1
ATOM 591 O O . ILE A 1 80 ? 30.951 13.170 -22.054 1.00 84.19 80 ILE A O 1
ATOM 595 N N . VAL A 1 81 ? 29.226 14.512 -22.562 1.00 83.69 81 VAL A N 1
ATOM 596 C CA . VAL A 1 81 ? 29.412 14.381 -24.011 1.00 83.69 81 VAL A CA 1
ATOM 597 C C . VAL A 1 81 ? 30.778 14.925 -24.440 1.00 83.69 81 VAL A C 1
ATOM 599 O O . VAL A 1 81 ? 31.487 14.257 -25.187 1.00 83.69 81 VAL A O 1
ATOM 602 N N . GLY A 1 82 ? 31.193 16.087 -23.931 1.00 85.88 82 GLY A N 1
ATOM 603 C CA . GLY A 1 82 ? 32.516 16.657 -24.201 1.00 85.88 82 GLY A CA 1
ATOM 604 C C . GLY A 1 82 ? 33.661 15.753 -23.735 1.00 85.88 82 GLY A C 1
ATOM 605 O O . GLY A 1 82 ? 34.625 15.553 -24.474 1.00 85.88 82 GLY A O 1
ATOM 606 N N . GLY A 1 83 ? 33.527 15.140 -22.557 1.00 87.88 83 GLY A N 1
ATOM 607 C CA . GLY A 1 83 ? 34.481 14.164 -22.030 1.00 87.88 83 GLY A CA 1
ATOM 608 C C . GLY A 1 83 ? 34.600 12.915 -22.905 1.00 87.88 83 GLY A C 1
ATOM 609 O O . GLY A 1 83 ? 35.709 12.447 -23.146 1.00 87.88 83 GLY A O 1
ATOM 610 N N . LEU A 1 84 ? 33.487 12.418 -23.454 1.00 87.81 84 LEU A N 1
ATOM 611 C CA . LEU A 1 84 ? 33.488 11.291 -24.395 1.00 87.81 84 LEU A CA 1
ATOM 612 C C . LEU A 1 84 ? 34.214 11.625 -25.703 1.00 87.81 84 LEU A C 1
ATOM 614 O O . LEU A 1 84 ? 34.982 10.803 -26.198 1.00 87.81 84 LEU A O 1
ATOM 618 N N . TYR A 1 85 ? 34.022 12.832 -26.246 1.00 87.06 85 TYR A N 1
ATOM 619 C CA . TYR A 1 85 ? 34.756 13.290 -27.433 1.00 87.06 85 TYR A CA 1
ATOM 620 C C . TYR A 1 85 ? 36.253 13.457 -27.160 1.00 87.06 85 TYR A C 1
ATOM 622 O O . TYR A 1 85 ? 37.077 13.077 -27.992 1.00 87.06 85 TYR A O 1
ATOM 630 N N . LEU A 1 86 ? 36.619 13.982 -25.989 1.00 89.25 86 LEU A N 1
ATOM 631 C CA . LEU A 1 86 ? 38.018 14.098 -25.584 1.00 89.25 86 LEU A CA 1
ATOM 632 C C . LEU A 1 86 ? 38.663 12.716 -25.418 1.00 89.25 86 LEU A C 1
ATOM 634 O O . LEU A 1 86 ? 39.769 12.493 -25.903 1.00 89.25 86 LEU A O 1
ATOM 638 N N . LEU A 1 87 ? 37.954 11.773 -24.791 1.00 89.06 87 LEU A N 1
ATOM 639 C CA . LEU A 1 87 ? 38.396 10.388 -24.649 1.00 89.06 87 LEU A CA 1
ATOM 640 C C . LEU A 1 87 ? 38.577 9.718 -26.017 1.00 89.06 87 LEU A C 1
ATOM 642 O O . LEU A 1 87 ? 39.565 9.018 -26.215 1.00 89.06 87 LEU A O 1
ATOM 646 N N . ALA A 1 88 ? 37.678 9.978 -26.971 1.00 87.25 88 ALA A N 1
ATOM 647 C CA . ALA A 1 88 ? 37.807 9.492 -28.343 1.00 87.25 88 ALA A CA 1
ATOM 648 C C . ALA A 1 88 ? 39.076 10.031 -29.023 1.00 87.25 88 ALA A C 1
ATOM 650 O O . ALA A 1 88 ? 39.830 9.268 -29.622 1.00 87.25 88 ALA A O 1
ATOM 651 N N . LEU A 1 89 ? 39.352 11.334 -28.892 1.00 88.94 89 LEU A N 1
ATOM 652 C CA . LEU A 1 89 ? 40.561 11.954 -29.444 1.00 88.94 89 LEU A CA 1
ATOM 653 C C . LEU A 1 89 ? 41.836 11.385 -28.812 1.00 88.94 89 LEU A C 1
ATOM 655 O O . LEU A 1 89 ? 42.798 11.086 -29.522 1.00 88.94 89 LEU A O 1
ATOM 659 N N . ILE A 1 90 ? 41.844 11.202 -27.491 1.00 88.94 90 ILE A N 1
ATOM 660 C CA . ILE A 1 90 ? 42.972 10.606 -26.765 1.00 88.94 90 ILE A CA 1
ATOM 661 C C . ILE A 1 90 ? 43.167 9.136 -27.169 1.00 88.94 90 ILE A C 1
ATOM 663 O O . ILE A 1 90 ? 44.298 8.707 -27.382 1.00 88.94 90 ILE A O 1
ATOM 667 N N . ALA A 1 91 ? 42.092 8.364 -27.341 1.00 88.25 91 ALA A N 1
ATOM 668 C CA . ALA A 1 91 ? 42.171 6.982 -27.813 1.00 88.25 91 ALA A CA 1
ATOM 669 C C . ALA A 1 91 ? 42.779 6.894 -29.226 1.00 88.25 91 ALA A C 1
ATOM 671 O O . ALA A 1 91 ? 43.717 6.129 -29.433 1.00 88.25 91 ALA A O 1
ATOM 672 N N . ILE A 1 92 ? 42.329 7.743 -30.161 1.00 88.25 92 ILE A N 1
ATOM 673 C CA . ILE A 1 92 ? 42.827 7.776 -31.549 1.00 88.25 92 ILE A CA 1
ATOM 674 C C . ILE A 1 92 ? 44.307 8.179 -31.612 1.00 88.25 92 ILE A C 1
ATOM 676 O O . ILE A 1 92 ? 45.069 7.610 -32.386 1.00 88.25 92 ILE A O 1
ATOM 680 N N . THR A 1 93 ? 44.719 9.163 -30.809 1.00 89.38 93 THR A N 1
ATOM 681 C CA . THR A 1 93 ? 46.094 9.700 -30.835 1.00 89.38 93 THR A CA 1
ATOM 682 C C . THR A 1 93 ? 47.103 8.844 -30.080 1.00 89.38 93 THR A C 1
ATOM 684 O O . THR A 1 93 ? 48.280 8.832 -30.431 1.00 89.38 93 THR A O 1
ATOM 687 N N . SER A 1 94 ? 46.667 8.136 -29.038 1.00 87.19 94 SER A N 1
ATOM 688 C CA . SER A 1 94 ? 47.556 7.334 -28.193 1.00 87.19 94 SER A CA 1
ATOM 689 C C . SER A 1 94 ? 47.854 5.942 -28.749 1.00 87.19 94 SER A C 1
ATOM 691 O O . SER A 1 94 ? 48.814 5.324 -28.292 1.00 87.19 94 SER A O 1
ATOM 693 N N . HIS A 1 95 ? 47.038 5.432 -29.686 1.00 81.56 95 HIS A N 1
ATOM 694 C CA . HIS A 1 95 ? 47.107 4.054 -30.200 1.00 81.56 95 HIS A CA 1
ATOM 695 C C . HIS A 1 95 ? 47.174 2.982 -29.089 1.00 81.56 95 HIS A C 1
ATOM 697 O O . HIS A 1 95 ? 47.770 1.917 -29.253 1.00 81.56 95 HIS A O 1
ATOM 703 N N . SER A 1 96 ? 46.583 3.270 -27.924 1.00 89.56 96 SER A N 1
ATOM 704 C CA . SER A 1 96 ? 46.563 2.369 -26.773 1.00 89.56 96 SER A CA 1
ATOM 705 C C . SER A 1 96 ? 45.290 1.531 -26.775 1.00 89.56 96 SER A C 1
ATOM 707 O O . SER A 1 96 ? 44.191 2.065 -26.621 1.00 89.56 96 SER A O 1
ATOM 709 N N . GLY A 1 97 ? 45.434 0.204 -26.839 1.00 86.25 97 GLY A N 1
ATOM 710 C CA . GLY A 1 97 ? 44.290 -0.717 -26.795 1.00 86.25 97 GLY A CA 1
ATOM 711 C C . GLY A 1 97 ? 43.440 -0.593 -25.520 1.00 86.25 97 GLY A C 1
ATOM 712 O O . GLY A 1 97 ? 42.240 -0.854 -25.549 1.00 86.25 97 GLY A O 1
ATOM 713 N N . PHE A 1 98 ? 44.023 -0.132 -24.406 1.00 89.56 98 PHE A N 1
ATOM 714 C CA . PHE A 1 98 ? 43.273 0.142 -23.176 1.00 89.56 98 PHE A CA 1
ATOM 715 C C . PHE A 1 98 ? 42.332 1.347 -23.325 1.00 89.56 98 PHE A C 1
ATOM 717 O O . PHE A 1 98 ? 41.180 1.290 -22.894 1.00 89.56 98 PHE A O 1
ATOM 724 N N . LEU A 1 99 ? 42.802 2.430 -23.951 1.00 86.56 99 LEU A N 1
ATOM 725 C CA . LEU A 1 99 ? 41.998 3.636 -24.164 1.00 86.56 99 LEU A CA 1
ATOM 726 C C . LEU A 1 99 ? 40.926 3.414 -25.237 1.00 86.56 99 LEU A C 1
ATOM 728 O O . LEU A 1 99 ? 39.813 3.915 -25.089 1.00 86.56 99 LEU A O 1
ATOM 732 N N . GLU A 1 100 ? 41.219 2.603 -26.256 1.00 86.19 100 GLU A N 1
ATOM 733 C CA . GLU A 1 100 ? 40.216 2.150 -27.227 1.00 86.19 100 GLU A CA 1
ATOM 734 C C . GLU A 1 100 ? 39.109 1.316 -26.565 1.00 86.19 100 GLU A C 1
ATOM 736 O O . GLU A 1 100 ? 37.926 1.570 -26.796 1.00 86.19 100 GLU A O 1
ATOM 741 N N . PHE A 1 101 ? 39.465 0.364 -25.694 1.00 90.69 101 PHE A N 1
ATOM 742 C CA . PHE A 1 101 ? 38.483 -0.415 -24.935 1.00 90.69 101 PHE A CA 1
ATOM 743 C C . PHE A 1 101 ? 37.615 0.475 -24.035 1.00 90.69 101 PHE A C 1
ATOM 745 O O . PHE A 1 101 ? 36.390 0.345 -24.030 1.00 90.69 101 PHE A O 1
ATOM 752 N N . LEU A 1 102 ? 38.236 1.405 -23.300 1.00 90.12 102 LEU A N 1
ATOM 753 C CA . LEU A 1 102 ? 37.526 2.328 -22.414 1.00 90.12 102 LEU A CA 1
ATOM 754 C C . LEU A 1 102 ? 36.555 3.227 -23.193 1.00 90.12 102 LEU A C 1
ATOM 756 O O . LEU A 1 102 ? 35.423 3.430 -22.756 1.00 90.12 102 LEU A O 1
ATOM 760 N N . PHE A 1 103 ? 36.959 3.712 -24.370 1.00 90.50 103 PHE A N 1
ATOM 761 C CA . PHE A 1 103 ? 36.083 4.466 -25.262 1.00 90.50 103 PHE A CA 1
ATOM 762 C C . PHE A 1 103 ? 34.857 3.646 -25.687 1.00 90.50 103 PHE A C 1
ATOM 764 O O . PHE A 1 103 ? 33.729 4.118 -25.534 1.00 90.50 103 PHE A O 1
ATOM 771 N N . TRP A 1 104 ? 35.050 2.410 -26.161 1.00 90.19 104 TRP A N 1
ATOM 772 C CA . TRP A 1 104 ? 33.940 1.544 -26.571 1.00 90.19 104 TRP A CA 1
ATOM 773 C C . TRP A 1 104 ? 32.999 1.201 -25.411 1.00 90.19 104 TRP A C 1
ATOM 775 O O . TRP A 1 104 ? 31.781 1.215 -25.592 1.00 90.19 104 TRP A O 1
ATOM 785 N N . LEU A 1 105 ? 33.531 0.973 -24.207 1.00 89.69 105 LEU A N 1
ATOM 786 C CA . LEU A 1 105 ? 32.726 0.764 -23.002 1.00 89.69 105 LEU A CA 1
ATOM 787 C C . LEU A 1 105 ? 31.852 1.990 -22.694 1.00 89.69 105 LEU A C 1
ATOM 789 O O . LEU A 1 105 ? 30.637 1.871 -22.524 1.00 89.69 105 LEU A O 1
ATOM 793 N N . CYS A 1 106 ? 32.452 3.181 -22.670 1.00 87.88 106 CYS A N 1
ATOM 794 C CA . CYS A 1 106 ? 31.736 4.430 -22.430 1.00 87.88 106 CYS A CA 1
ATOM 795 C C . CYS A 1 106 ? 30.710 4.745 -23.535 1.00 87.88 106 CYS A C 1
ATOM 797 O O . CYS A 1 106 ? 29.636 5.281 -23.244 1.00 87.88 106 CYS A O 1
ATOM 799 N N . PHE A 1 107 ? 30.994 4.375 -24.786 1.00 86.06 107 PHE A N 1
ATOM 800 C CA . PHE A 1 107 ? 30.064 4.501 -25.909 1.00 86.06 107 PHE A CA 1
ATOM 801 C C . PHE A 1 107 ? 28.828 3.607 -25.736 1.00 86.06 107 PHE A C 1
ATOM 803 O O . PHE A 1 107 ? 27.703 4.088 -25.883 1.00 86.06 107 PHE A O 1
ATOM 810 N N . VAL A 1 108 ? 29.009 2.336 -25.355 1.00 87.56 108 VAL A N 1
ATOM 811 C CA . VAL A 1 108 ? 27.897 1.405 -25.085 1.00 87.56 108 VAL A CA 1
ATOM 812 C C . VAL A 1 108 ? 27.026 1.905 -23.932 1.00 87.56 108 VAL A C 1
ATOM 814 O O . VAL A 1 108 ? 25.803 1.947 -24.064 1.00 87.56 108 VAL A O 1
ATOM 817 N N . ILE A 1 109 ? 27.638 2.356 -22.832 1.00 83.88 109 ILE A N 1
ATOM 818 C CA . ILE A 1 109 ? 26.909 2.940 -21.693 1.00 83.88 109 ILE A CA 1
ATOM 819 C C . ILE A 1 109 ? 26.094 4.160 -22.145 1.00 83.88 109 ILE A C 1
ATOM 821 O O . ILE A 1 109 ? 24.905 4.262 -21.844 1.00 83.88 109 ILE A O 1
ATOM 825 N N . SER A 1 110 ? 26.697 5.051 -22.934 1.00 82.00 110 SER A N 1
ATOM 826 C CA . SER A 1 110 ? 26.016 6.240 -23.462 1.00 82.00 110 SER A CA 1
ATOM 827 C C . SER A 1 110 ? 24.840 5.880 -24.376 1.00 82.00 110 SER A C 1
ATOM 829 O O . SER A 1 110 ? 23.787 6.515 -24.305 1.00 82.00 110 SER A O 1
ATOM 831 N N . ALA A 1 111 ? 24.971 4.830 -25.193 1.00 80.06 111 ALA A N 1
ATOM 832 C CA . ALA A 1 111 ? 23.885 4.322 -26.027 1.00 80.06 111 ALA A CA 1
ATOM 833 C C . ALA A 1 111 ? 22.719 3.764 -25.188 1.00 80.06 111 ALA A C 1
ATOM 835 O O . ALA A 1 111 ? 21.559 4.060 -25.483 1.00 80.06 111 ALA A O 1
ATOM 836 N N . LEU A 1 112 ? 23.006 3.027 -24.109 1.00 79.62 112 LEU A N 1
ATOM 837 C CA . LEU A 1 112 ? 21.987 2.531 -23.174 1.00 79.62 112 LEU A CA 1
ATOM 838 C C . LEU A 1 112 ? 21.267 3.679 -22.450 1.00 79.62 112 LEU A C 1
ATOM 840 O O . LEU A 1 112 ? 20.038 3.674 -22.360 1.00 79.62 112 LEU A O 1
ATOM 844 N N . CYS A 1 113 ? 21.997 4.706 -22.004 1.00 77.62 113 CYS A N 1
ATOM 845 C CA . CYS A 1 113 ? 21.407 5.915 -21.421 1.00 77.62 113 CYS A CA 1
ATOM 846 C C . CYS A 1 113 ? 20.491 6.642 -22.418 1.00 77.62 113 CYS A C 1
ATOM 848 O O . CYS A 1 113 ? 19.386 7.048 -22.057 1.00 77.62 113 CYS A O 1
ATOM 850 N N . MET A 1 114 ? 20.905 6.753 -23.685 1.00 77.50 114 MET A N 1
ATOM 851 C CA . MET A 1 114 ? 20.093 7.338 -24.757 1.00 77.50 114 MET A CA 1
ATOM 852 C C . MET A 1 114 ? 18.832 6.523 -25.054 1.00 77.50 114 MET A C 1
ATOM 854 O O . MET A 1 114 ? 17.764 7.097 -25.285 1.00 77.50 114 MET A O 1
ATOM 858 N N . MET A 1 115 ? 18.920 5.191 -25.009 1.00 74.31 115 MET A N 1
ATOM 859 C CA . MET A 1 115 ? 17.741 4.331 -25.079 1.00 74.31 115 MET A CA 1
ATOM 860 C C . MET A 1 115 ? 16.817 4.602 -23.890 1.00 74.31 115 MET A C 1
ATOM 862 O O . MET A 1 115 ? 15.653 4.921 -24.110 1.00 74.31 115 MET A O 1
ATOM 866 N N . ARG A 1 116 ? 17.315 4.591 -22.650 1.00 76.06 116 ARG A N 1
ATOM 867 C CA . ARG A 1 116 ? 16.498 4.872 -21.456 1.00 76.06 116 ARG A CA 1
ATOM 868 C C . ARG A 1 116 ? 15.806 6.239 -21.533 1.00 76.06 116 ARG A C 1
ATOM 870 O O . ARG A 1 116 ? 14.606 6.325 -21.280 1.00 76.06 116 ARG A O 1
ATOM 877 N N . LEU A 1 117 ? 16.519 7.283 -21.966 1.00 72.06 117 LEU A N 1
ATOM 878 C CA . LEU A 1 117 ? 15.957 8.617 -22.204 1.00 72.06 117 LEU A CA 1
ATOM 879 C C . LEU A 1 117 ? 14.825 8.570 -23.241 1.00 72.06 117 LEU A C 1
ATOM 881 O O . LEU A 1 117 ? 13.745 9.109 -23.007 1.00 72.06 117 LEU A O 1
ATOM 885 N N . ARG A 1 118 ? 15.027 7.869 -24.364 1.00 76.81 118 ARG A N 1
ATOM 886 C CA . ARG A 1 118 ? 13.997 7.683 -25.397 1.00 76.81 118 ARG A CA 1
ATOM 887 C C . ARG A 1 118 ? 12.757 6.967 -24.858 1.00 76.81 118 ARG A C 1
ATOM 889 O O . ARG A 1 118 ? 11.644 7.374 -25.183 1.00 76.81 118 ARG A O 1
ATOM 896 N N . TRP A 1 119 ? 12.927 5.913 -24.063 1.00 63.06 119 TRP A N 1
ATOM 897 C CA . TRP A 1 119 ? 11.812 5.189 -23.443 1.00 63.06 119 TRP A CA 1
ATOM 898 C C . TRP A 1 119 ? 11.052 6.078 -22.452 1.00 63.06 119 TRP A C 1
ATOM 900 O O . TRP A 1 119 ? 9.825 6.156 -22.522 1.00 63.06 119 TRP A O 1
ATOM 910 N N . ARG A 1 120 ? 11.765 6.845 -21.618 1.00 66.56 120 ARG A N 1
ATOM 911 C CA . ARG A 1 120 ? 11.147 7.771 -20.662 1.00 66.56 120 ARG A CA 1
ATOM 912 C C . ARG A 1 120 ? 10.381 8.902 -21.346 1.00 66.56 120 ARG A C 1
ATOM 914 O O . ARG A 1 120 ? 9.273 9.204 -20.929 1.00 66.56 120 ARG A O 1
ATOM 921 N N . ILE A 1 121 ? 10.906 9.464 -22.438 1.00 64.00 121 ILE A N 1
ATOM 922 C CA . ILE A 1 121 ? 10.193 10.450 -23.272 1.00 64.00 121 ILE A CA 1
ATOM 923 C C . ILE A 1 121 ? 8.883 9.856 -23.802 1.00 64.00 121 ILE A C 1
ATOM 925 O O . ILE A 1 121 ? 7.837 10.493 -23.732 1.00 64.00 121 ILE A O 1
ATOM 929 N N . ARG A 1 122 ? 8.901 8.617 -24.306 1.00 65.31 122 ARG A N 1
ATOM 930 C CA . ARG A 1 122 ? 7.676 7.975 -24.811 1.00 65.31 122 ARG A CA 1
ATOM 931 C C . ARG A 1 122 ? 6.628 7.765 -23.718 1.00 65.31 122 ARG A C 1
ATOM 933 O O . ARG A 1 122 ? 5.451 7.951 -24.004 1.00 65.31 122 ARG A O 1
ATOM 940 N N . SER A 1 123 ? 7.065 7.413 -22.508 1.00 53.75 123 SER A N 1
ATOM 941 C CA . SER A 1 123 ? 6.206 7.295 -21.324 1.00 53.75 123 SER A CA 1
ATOM 942 C C . SER A 1 123 ? 5.625 8.657 -20.913 1.00 53.75 123 SER A C 1
ATOM 944 O O . SER A 1 123 ? 4.409 8.794 -20.823 1.00 53.75 123 SER A O 1
ATOM 946 N N . LEU A 1 124 ? 6.460 9.695 -20.780 1.00 57.09 124 LEU A N 1
ATOM 947 C CA . LEU A 1 124 ? 6.042 11.027 -20.321 1.00 57.09 124 LEU A CA 1
ATOM 948 C C . LEU A 1 124 ? 5.085 11.746 -21.286 1.00 57.09 124 LEU A C 1
ATOM 950 O O . LEU A 1 124 ? 4.159 12.414 -20.841 1.00 57.09 124 LEU A O 1
ATOM 954 N N . PHE A 1 125 ? 5.283 11.619 -22.603 1.00 52.09 125 PHE A N 1
ATOM 955 C CA . PHE A 1 125 ? 4.463 12.327 -23.600 1.00 52.09 125 PHE A CA 1
ATOM 956 C C . PHE A 1 125 ? 3.243 11.547 -24.088 1.00 52.09 125 PHE A C 1
ATOM 958 O O . PHE A 1 125 ? 2.564 12.024 -24.996 1.00 52.09 125 PHE A O 1
ATOM 965 N N . SER A 1 126 ? 2.960 10.361 -23.533 1.00 45.53 126 SER A N 1
ATOM 966 C CA . SER A 1 126 ? 1.780 9.557 -23.896 1.00 45.53 126 SER A CA 1
ATOM 967 C C . SER A 1 126 ? 1.555 9.451 -25.417 1.00 45.53 126 SER A C 1
ATOM 969 O O . SER A 1 126 ? 0.424 9.551 -25.894 1.00 45.53 126 SER A O 1
ATOM 971 N N . ILE A 1 127 ? 2.633 9.314 -26.208 1.00 52.59 127 ILE A N 1
ATOM 972 C CA . ILE A 1 127 ? 2.553 9.353 -27.679 1.00 52.59 127 ILE A CA 1
ATOM 973 C C . ILE A 1 127 ? 1.630 8.204 -28.148 1.00 52.59 127 ILE A C 1
ATOM 975 O O . ILE A 1 127 ? 1.988 7.043 -27.920 1.00 52.59 127 ILE A O 1
ATOM 979 N N . PRO A 1 128 ? 0.472 8.486 -28.790 1.00 37.56 128 PRO A N 1
ATOM 980 C CA . PRO A 1 128 ? -0.595 7.503 -28.979 1.00 37.56 128 PRO A CA 1
ATOM 981 C C . PRO A 1 128 ? -0.212 6.308 -29.858 1.00 37.56 128 PRO A C 1
ATOM 983 O O . PRO A 1 128 ? 0.499 6.434 -30.855 1.00 37.56 128 PRO A O 1
ATOM 986 N N . GLY A 1 129 ? -0.753 5.146 -29.492 1.00 41.12 129 GLY A N 1
ATOM 987 C CA . GLY A 1 129 ? -0.591 3.845 -30.159 1.00 41.12 129 GLY A CA 1
ATOM 988 C C . GLY A 1 129 ? -1.114 2.675 -29.311 1.00 41.12 129 GLY A C 1
ATOM 989 O O . GLY A 1 129 ? -1.312 1.570 -29.806 1.00 41.12 129 GLY A O 1
ATOM 990 N N . THR A 1 130 ? -1.382 2.933 -28.035 1.00 39.22 130 THR A N 1
ATOM 991 C CA . THR A 1 130 ? -1.978 2.025 -27.061 1.00 39.22 130 THR A CA 1
ATOM 992 C C . THR A 1 130 ? -3.493 1.968 -27.237 1.00 39.22 130 THR A C 1
ATOM 994 O O . THR A 1 130 ? -4.204 2.924 -26.931 1.00 39.22 130 THR A O 1
ATOM 997 N N . ARG A 1 131 ? -4.019 0.830 -27.704 1.00 37.56 131 ARG A N 1
ATOM 998 C CA . ARG A 1 131 ? -5.403 0.467 -27.379 1.00 37.56 131 ARG A CA 1
ATOM 999 C C . ARG A 1 131 ? -5.432 0.255 -25.865 1.00 37.56 131 ARG A C 1
ATOM 1001 O O . ARG A 1 131 ? -4.650 -0.561 -25.381 1.00 37.56 131 ARG A O 1
ATOM 1008 N N . LYS A 1 132 ? -6.280 0.980 -25.125 1.00 40.94 132 LYS A N 1
ATOM 1009 C CA . LYS A 1 132 ? -6.675 0.515 -23.788 1.00 40.94 132 LYS A CA 1
ATOM 1010 C C . LYS A 1 132 ? -7.235 -0.893 -23.985 1.00 40.94 132 LYS A C 1
ATOM 1012 O O . LYS A 1 132 ? -8.011 -1.094 -24.925 1.00 40.94 132 LYS A O 1
ATOM 1017 N N . SER A 1 133 ? -6.763 -1.860 -23.206 1.00 43.69 133 SER A N 1
ATOM 1018 C CA . SER A 1 133 ? -7.318 -3.210 -23.217 1.00 43.69 133 SER A CA 1
ATOM 1019 C C . SER A 1 133 ? -8.831 -3.087 -23.062 1.00 43.69 133 SER A C 1
ATOM 1021 O O . SER A 1 133 ? -9.333 -2.408 -22.168 1.00 43.69 133 SER A O 1
ATOM 1023 N N . THR A 1 134 ? -9.577 -3.671 -23.996 1.00 45.31 134 THR A N 1
ATOM 1024 C CA . THR A 1 134 ? -11.010 -3.860 -23.790 1.00 45.31 134 THR A CA 1
ATOM 1025 C C . THR A 1 134 ? -11.151 -4.721 -22.535 1.00 45.31 134 THR A C 1
ATOM 1027 O O . THR A 1 134 ? -10.435 -5.725 -22.460 1.00 45.31 134 THR A O 1
ATOM 1030 N N . PRO A 1 135 ? -12.000 -4.349 -21.556 1.00 51.31 135 PRO A N 1
ATOM 1031 C CA . PRO A 1 135 ? -12.252 -5.199 -20.404 1.00 51.31 135 PRO A CA 1
ATOM 1032 C C . PRO A 1 135 ? -12.537 -6.608 -20.898 1.00 51.31 135 PRO A C 1
ATOM 1034 O O . PRO A 1 135 ? -13.365 -6.788 -21.796 1.00 51.31 135 PRO A O 1
ATOM 1037 N N . THR A 1 136 ? -11.832 -7.593 -20.348 1.00 53.44 136 THR A N 1
ATOM 1038 C CA . THR A 1 136 ? -12.189 -8.981 -20.608 1.00 53.44 136 THR A CA 1
ATOM 1039 C C . THR A 1 136 ? -13.568 -9.157 -19.991 1.00 53.44 136 THR A C 1
ATOM 1041 O O . THR A 1 136 ? -13.699 -9.162 -18.768 1.00 53.44 136 THR A O 1
ATOM 1044 N N . LEU A 1 137 ? -14.609 -9.196 -20.828 1.00 47.97 137 LEU A N 1
ATOM 1045 C CA . LEU A 1 137 ? -15.939 -9.549 -20.361 1.00 47.97 137 LEU A CA 1
ATOM 1046 C C . LEU A 1 137 ? -15.816 -10.943 -19.762 1.00 47.97 137 LEU A C 1
ATOM 1048 O O . LEU A 1 137 ? -15.336 -11.866 -20.428 1.00 47.97 137 LEU A O 1
ATOM 1052 N N . PHE A 1 138 ? -16.219 -11.077 -18.503 1.00 53.16 138 PHE A N 1
ATOM 1053 C CA . PHE A 1 138 ? -16.366 -12.385 -17.902 1.00 53.16 138 PHE A CA 1
ATOM 1054 C C . PHE A 1 138 ? -17.207 -13.261 -18.827 1.00 53.16 138 PHE A C 1
ATOM 1056 O O . PHE A 1 138 ? -18.241 -12.795 -19.318 1.00 53.16 138 PHE A O 1
ATOM 1063 N N . PRO A 1 139 ? -16.812 -14.522 -19.067 1.00 45.19 139 PRO A N 1
ATOM 1064 C CA . PRO A 1 139 ? -17.785 -15.504 -19.487 1.00 45.19 139 PRO A CA 1
ATOM 1065 C C . PRO A 1 139 ? -18.787 -15.599 -18.337 1.00 45.19 139 PRO A C 1
ATOM 1067 O O . PRO A 1 139 ? -18.508 -16.216 -17.309 1.00 45.19 139 PRO A O 1
ATOM 1070 N N . LEU A 1 140 ? -19.908 -14.891 -18.483 1.00 46.06 140 LEU A N 1
ATOM 1071 C CA . LEU A 1 140 ? -21.056 -15.035 -17.605 1.00 46.06 140 LEU A CA 1
ATOM 1072 C C . LEU A 1 140 ? -21.392 -16.533 -17.574 1.00 46.06 140 LEU A C 1
ATOM 1074 O O . LEU A 1 140 ? -21.426 -17.160 -18.643 1.00 46.06 140 LEU A O 1
ATOM 1078 N N . PRO A 1 141 ? -21.619 -17.133 -16.391 1.00 44.84 141 PRO A N 1
ATOM 1079 C CA . PRO A 1 141 ? -22.338 -18.392 -16.337 1.00 44.84 141 PRO A CA 1
ATOM 1080 C C . PRO A 1 141 ? -23.605 -18.211 -17.175 1.00 44.84 141 PRO A C 1
ATOM 1082 O O . PRO A 1 141 ? -24.276 -17.188 -17.084 1.00 44.84 141 PRO A O 1
ATOM 1085 N N . SER A 1 142 ? -23.882 -19.169 -18.049 1.00 44.16 142 SER A N 1
ATOM 1086 C CA . SER A 1 142 ? -24.930 -19.132 -19.074 1.00 44.16 142 SER A CA 1
ATOM 1087 C C . SER A 1 142 ? -26.370 -19.020 -18.550 1.00 44.16 142 SER A C 1
ATOM 1089 O O . SER A 1 142 ? -27.299 -19.144 -19.340 1.00 44.16 142 SER A O 1
ATOM 1091 N N . ASP A 1 143 ? -26.551 -18.769 -17.258 1.00 46.09 143 ASP A N 1
ATOM 1092 C CA . ASP A 1 143 ? -27.827 -18.475 -16.632 1.00 46.09 143 ASP A CA 1
ATOM 1093 C C . ASP A 1 143 ? -27.747 -17.063 -16.048 1.00 46.09 143 ASP A C 1
ATOM 1095 O O . ASP A 1 143 ? -26.957 -16.800 -15.142 1.00 46.09 143 ASP A O 1
ATOM 1099 N N . GLU A 1 144 ? -28.564 -16.146 -16.571 1.00 49.38 144 GLU A N 1
ATOM 1100 C CA . GLU A 1 144 ? -28.915 -14.908 -15.874 1.00 49.38 144 GLU A CA 1
ATOM 1101 C C . GLU A 1 144 ? -29.532 -15.294 -14.520 1.00 49.38 144 GLU A C 1
ATOM 1103 O O . GLU A 1 144 ? -30.743 -15.503 -14.406 1.00 49.38 144 GLU A O 1
ATOM 1108 N N . SER A 1 145 ? -28.713 -15.449 -13.478 1.00 54.34 145 SER A N 1
ATOM 1109 C CA . SER A 1 145 ? -29.237 -15.565 -12.127 1.00 54.34 145 SER A CA 1
ATOM 1110 C C . SER A 1 145 ? -29.859 -14.222 -11.775 1.00 54.34 145 SER A C 1
ATOM 1112 O O . SER A 1 145 ? -29.188 -13.192 -11.729 1.00 54.34 145 SER A O 1
ATOM 1114 N N . TYR A 1 146 ? -31.186 -14.225 -11.631 1.00 55.66 146 TYR A N 1
ATOM 1115 C CA . TYR A 1 146 ? -32.004 -13.058 -11.320 1.00 55.66 146 TYR A CA 1
ATOM 1116 C C . TYR A 1 146 ? -31.407 -12.277 -10.141 1.00 55.66 146 TYR A C 1
ATOM 1118 O O . TYR A 1 146 ? -31.624 -12.626 -8.981 1.00 55.66 146 TYR A O 1
ATOM 1126 N N . LEU A 1 147 ? -30.671 -11.203 -10.430 1.00 64.44 147 LEU A N 1
ATOM 1127 C CA . LEU A 1 147 ? -30.249 -10.249 -9.416 1.00 64.44 147 LEU A CA 1
ATOM 1128 C C . LEU A 1 147 ? -31.456 -9.367 -9.066 1.00 64.44 147 LEU A C 1
ATOM 1130 O O . LEU A 1 147 ? -32.057 -8.772 -9.967 1.00 64.44 147 LEU A O 1
ATOM 1134 N N . PRO A 1 148 ? -31.842 -9.263 -7.781 1.00 65.56 148 PRO A N 1
ATOM 1135 C CA . PRO A 1 148 ? -32.839 -8.289 -7.373 1.00 65.56 148 PRO A CA 1
ATOM 1136 C C . PRO A 1 148 ? -32.393 -6.877 -7.794 1.00 65.56 148 PRO A C 1
ATOM 1138 O O . PRO A 1 148 ? -31.203 -6.561 -7.708 1.00 65.56 148 PRO A O 1
ATOM 1141 N N . PRO A 1 149 ? -33.314 -5.994 -8.219 1.00 63.03 149 PRO A N 1
ATOM 1142 C CA . PRO A 1 149 ? -32.965 -4.605 -8.492 1.00 63.03 149 PRO A CA 1
ATOM 1143 C C . PRO A 1 149 ? -32.373 -3.968 -7.223 1.00 63.03 149 PRO A C 1
ATOM 1145 O O . PRO A 1 149 ? -33.004 -3.999 -6.167 1.00 63.03 149 PRO A O 1
ATOM 1148 N N . ASN A 1 150 ? -31.168 -3.397 -7.341 1.00 71.44 150 ASN A N 1
ATOM 1149 C CA . ASN A 1 150 ? -30.334 -2.847 -6.255 1.00 71.44 150 ASN A CA 1
ATOM 1150 C C . ASN A 1 150 ? -29.635 -3.874 -5.342 1.00 71.44 150 ASN A C 1
ATOM 1152 O O . ASN A 1 150 ? -29.194 -3.513 -4.250 1.00 71.44 150 ASN A O 1
ATOM 1156 N N . ALA A 1 151 ? -29.519 -5.138 -5.755 1.00 76.31 151 ALA A N 1
ATOM 1157 C CA . ALA A 1 151 ? -28.690 -6.097 -5.035 1.00 76.31 151 ALA A CA 1
ATOM 1158 C C . ALA A 1 151 ? -27.218 -5.664 -5.057 1.00 76.31 151 ALA A C 1
ATOM 1160 O O . ALA A 1 151 ? -26.682 -5.315 -6.106 1.00 76.31 151 ALA A O 1
ATOM 1161 N N . LEU A 1 152 ? -26.572 -5.719 -3.896 1.00 86.56 152 LEU A N 1
ATOM 1162 C CA . LEU A 1 152 ? -25.128 -5.557 -3.765 1.00 86.56 152 LEU A CA 1
ATOM 1163 C C . LEU A 1 152 ? -24.474 -6.927 -3.627 1.00 86.56 152 LEU A C 1
ATOM 1165 O O . LEU A 1 152 ? -25.114 -7.884 -3.187 1.00 86.56 152 LEU A O 1
ATOM 1169 N N . LEU A 1 153 ? -23.197 -7.013 -3.975 1.00 87.62 153 LEU A N 1
ATOM 1170 C CA . LEU A 1 153 ? -22.417 -8.236 -3.882 1.00 87.62 153 LEU A CA 1
ATOM 1171 C C . LEU A 1 153 ? -21.468 -8.176 -2.685 1.00 87.62 153 LEU A C 1
ATOM 1173 O O . LEU A 1 153 ? -20.722 -7.208 -2.503 1.00 87.62 153 LEU A O 1
ATOM 1177 N N . ASP A 1 154 ? -21.453 -9.254 -1.908 1.00 90.62 154 ASP A N 1
ATOM 1178 C CA . ASP A 1 154 ? -20.292 -9.599 -1.093 1.00 90.62 154 ASP A CA 1
ATOM 1179 C C . ASP A 1 154 ? -19.336 -10.399 -1.965 1.00 90.62 154 ASP A C 1
ATOM 1181 O O . ASP A 1 154 ? -19.723 -11.409 -2.550 1.00 90.62 154 ASP A O 1
ATOM 1185 N N . VAL A 1 155 ? -18.089 -9.947 -2.064 1.00 91.88 155 VAL A N 1
ATOM 1186 C CA . VAL A 1 155 ? -17.081 -10.497 -2.970 1.00 91.88 155 VAL A CA 1
ATOM 1187 C C . VAL A 1 155 ? -15.886 -10.991 -2.166 1.00 91.88 155 VAL A C 1
ATOM 1189 O O . VAL A 1 155 ? -15.218 -10.233 -1.467 1.00 91.88 155 VAL A O 1
ATOM 1192 N N . LYS A 1 156 ? -15.580 -12.278 -2.310 1.00 94.50 156 LYS A N 1
ATOM 1193 C CA . LYS A 1 156 ? -14.312 -12.891 -1.923 1.00 94.50 156 LYS A CA 1
ATOM 1194 C C . LYS A 1 156 ? -13.450 -13.040 -3.175 1.00 94.50 156 LYS A C 1
ATOM 1196 O O . LYS A 1 156 ? -13.806 -13.790 -4.084 1.00 94.50 156 LYS A O 1
ATOM 1201 N N . LEU A 1 157 ? -12.310 -12.360 -3.191 1.00 94.81 157 LEU A N 1
ATOM 1202 C CA . LEU A 1 157 ? -11.317 -12.404 -4.261 1.00 94.81 157 LEU A CA 1
ATOM 1203 C C . LEU A 1 157 ? -10.056 -13.117 -3.768 1.00 94.81 157 LEU A C 1
ATOM 1205 O O . LEU A 1 157 ? -9.465 -12.706 -2.778 1.00 94.81 157 LEU A O 1
ATOM 1209 N N . GLU A 1 158 ? -9.614 -14.159 -4.462 1.00 95.88 158 GLU A N 1
ATOM 1210 C CA . GLU A 1 158 ? -8.324 -14.811 -4.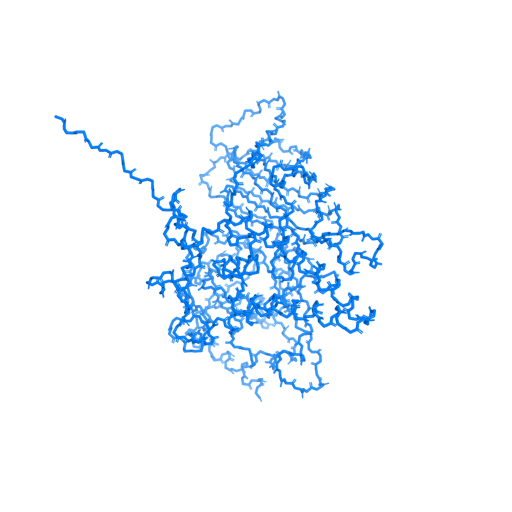231 1.00 95.88 158 GLU A CA 1
ATOM 1211 C C . GLU A 1 158 ? -7.390 -14.538 -5.409 1.00 95.88 158 GLU A C 1
ATOM 1213 O O . GLU A 1 158 ? -7.682 -14.930 -6.540 1.00 95.88 158 GLU A O 1
ATOM 1218 N N . ILE A 1 159 ? -6.255 -13.894 -5.147 1.00 96.38 159 ILE A N 1
ATOM 1219 C CA . ILE A 1 159 ? -5.167 -13.746 -6.113 1.00 96.38 159 ILE A CA 1
ATOM 1220 C C . ILE A 1 159 ? -4.262 -14.972 -5.977 1.00 96.38 159 ILE A C 1
ATOM 1222 O O . ILE A 1 159 ? -3.535 -15.118 -4.993 1.00 96.38 159 ILE A O 1
ATOM 1226 N N . VAL A 1 160 ? -4.336 -15.886 -6.947 1.00 96.50 160 VAL A N 1
ATOM 1227 C CA . VAL A 1 160 ? -3.674 -17.197 -6.863 1.00 96.50 160 VAL A CA 1
ATOM 1228 C C . VAL A 1 160 ? -2.235 -17.098 -7.352 1.00 96.50 160 VAL A C 1
ATOM 1230 O O . VAL A 1 160 ? -1.294 -17.295 -6.585 1.00 96.50 160 VAL A O 1
ATOM 1233 N N . SER A 1 161 ? -2.049 -16.787 -8.634 1.00 96.56 161 SER A N 1
ATOM 1234 C CA . SER A 1 161 ? -0.732 -16.794 -9.277 1.00 96.56 161 SER A CA 1
ATOM 1235 C C . SER A 1 161 ? -0.739 -16.004 -10.573 1.00 96.56 161 SER A C 1
ATOM 1237 O O . SER A 1 161 ? -1.780 -15.932 -11.221 1.00 96.56 161 SER A O 1
ATOM 1239 N N . ALA A 1 162 ? 0.417 -15.522 -11.015 1.00 95.38 162 ALA A N 1
ATOM 1240 C CA . ALA A 1 162 ? 0.611 -15.061 -12.385 1.00 95.38 162 ALA A CA 1
ATOM 1241 C C . ALA A 1 162 ? 1.613 -15.959 -13.115 1.00 95.38 162 ALA A C 1
ATOM 1243 O O . ALA A 1 162 ? 2.419 -16.646 -12.489 1.00 95.38 162 ALA A O 1
ATOM 1244 N N . LYS A 1 163 ? 1.542 -15.981 -14.446 1.00 93.19 163 LYS A N 1
ATOM 1245 C CA . LYS A 1 163 ? 2.425 -16.768 -15.307 1.00 93.19 163 LYS A CA 1
ATOM 1246 C C . LYS A 1 163 ? 2.939 -15.945 -16.469 1.00 93.19 163 LYS A C 1
ATOM 1248 O O . LYS A 1 163 ? 2.175 -15.199 -17.088 1.00 93.19 163 LYS A O 1
ATOM 1253 N N . ASN A 1 164 ? 4.203 -16.183 -16.811 1.00 87.69 164 ASN A N 1
ATOM 1254 C CA . ASN A 1 164 ? 4.902 -15.531 -17.917 1.00 87.69 164 ASN A CA 1
ATOM 1255 C C . ASN A 1 164 ? 4.783 -14.000 -17.864 1.00 87.69 164 ASN A C 1
ATOM 1257 O O . ASN A 1 164 ? 4.548 -13.367 -18.895 1.00 87.69 164 ASN A O 1
ATOM 1261 N N . ILE A 1 165 ? 4.904 -13.422 -16.664 1.00 88.12 165 ILE A N 1
ATOM 1262 C CA . ILE A 1 165 ? 4.960 -11.964 -16.529 1.00 88.12 165 ILE A CA 1
ATOM 1263 C C . ILE A 1 165 ? 6.223 -11.433 -17.207 1.00 88.12 165 ILE A C 1
ATOM 1265 O O . ILE A 1 165 ? 7.229 -12.140 -17.333 1.00 88.12 165 ILE A O 1
ATOM 1269 N N . ILE A 1 166 ? 6.154 -10.192 -17.680 1.00 81.25 166 ILE A N 1
ATOM 1270 C CA . ILE A 1 166 ? 7.324 -9.508 -18.227 1.00 81.25 166 ILE A CA 1
ATOM 1271 C C . ILE A 1 166 ? 8.354 -9.360 -17.106 1.00 81.25 166 ILE A C 1
ATOM 1273 O O . ILE A 1 166 ? 7.997 -9.171 -15.950 1.00 81.25 166 ILE A O 1
ATOM 1277 N N . ALA A 1 167 ? 9.631 -9.473 -17.451 1.00 72.44 167 ALA A N 1
ATOM 1278 C CA . ALA A 1 167 ? 10.698 -9.157 -16.520 1.00 72.44 167 ALA A CA 1
ATOM 1279 C C . ALA A 1 167 ? 10.866 -7.639 -16.404 1.00 72.44 167 ALA A C 1
ATOM 1281 O O . ALA A 1 167 ? 11.069 -6.981 -17.428 1.00 72.44 167 ALA A O 1
ATOM 1282 N N . GLY A 1 168 ? 10.809 -7.106 -15.189 1.00 58.72 168 GLY A N 1
ATOM 1283 C CA . GLY A 1 168 ? 11.241 -5.742 -14.881 1.00 58.72 168 GLY A CA 1
ATOM 1284 C C . GLY A 1 168 ? 12.766 -5.657 -14.802 1.00 58.72 168 GLY A C 1
ATOM 1285 O O . GLY A 1 168 ? 13.364 -4.806 -15.461 1.00 58.72 168 GLY A O 1
ATOM 1286 N N . ASP A 1 169 ? 13.427 -6.640 -14.178 1.00 55.62 169 ASP A N 1
ATOM 1287 C CA . ASP A 1 169 ? 14.891 -6.701 -14.127 1.00 55.62 169 ASP A CA 1
ATOM 1288 C C . ASP A 1 169 ? 15.505 -7.453 -15.319 1.00 55.62 169 ASP A C 1
ATOM 1290 O O . ASP A 1 169 ? 15.639 -8.685 -15.345 1.00 55.62 169 ASP A O 1
ATOM 1294 N N . TYR A 1 170 ? 15.993 -6.694 -16.301 1.00 49.81 170 TYR A N 1
ATOM 1295 C CA . TYR A 1 170 ? 16.941 -7.199 -17.295 1.00 49.81 170 TYR A CA 1
ATOM 1296 C C . TYR A 1 170 ? 18.370 -7.049 -16.753 1.00 49.81 170 TYR A C 1
ATOM 1298 O O . TYR A 1 170 ? 18.836 -5.930 -16.555 1.00 49.81 170 TYR A O 1
ATOM 1306 N N . LEU A 1 171 ? 19.094 -8.167 -16.578 1.00 45.66 171 LEU A N 1
ATOM 1307 C CA . LEU A 1 171 ? 20.507 -8.223 -16.139 1.00 45.66 171 LEU A CA 1
ATOM 1308 C C . LEU A 1 171 ? 20.775 -7.932 -14.646 1.00 45.66 171 LEU A C 1
ATOM 1310 O O . LEU A 1 171 ? 21.866 -7.480 -14.288 1.00 45.66 171 LEU A O 1
ATOM 1314 N N . GLY A 1 172 ? 19.840 -8.248 -13.747 1.00 48.31 172 GLY A N 1
ATOM 1315 C CA . GLY A 1 172 ? 20.116 -8.229 -12.308 1.00 48.31 172 GLY A CA 1
ATOM 1316 C C . GLY A 1 172 ? 21.249 -9.198 -11.925 1.00 48.31 172 GLY A C 1
ATOM 1317 O O . GLY A 1 172 ? 21.217 -10.379 -12.279 1.00 48.31 172 GLY A O 1
ATOM 1318 N N . VAL A 1 173 ? 22.245 -8.730 -11.159 1.00 49.03 173 VAL A N 1
ATOM 1319 C CA . VAL A 1 173 ? 23.370 -9.557 -10.654 1.00 49.03 173 VAL A CA 1
ATOM 1320 C C . VAL A 1 173 ? 22.852 -10.790 -9.898 1.00 49.03 173 VAL A C 1
ATOM 1322 O O . VAL A 1 173 ? 23.421 -11.876 -9.997 1.00 49.03 173 VAL A O 1
ATOM 1325 N N . THR A 1 174 ? 21.723 -10.648 -9.200 1.00 50.34 174 THR A N 1
ATOM 1326 C CA . THR A 1 174 ? 21.034 -11.736 -8.492 1.00 50.34 174 THR A CA 1
ATOM 1327 C C . THR A 1 174 ? 20.430 -12.776 -9.442 1.00 50.34 174 THR A C 1
ATOM 1329 O O . THR A 1 174 ? 20.511 -13.971 -9.157 1.00 50.34 174 THR A O 1
ATOM 1332 N N . ALA A 1 175 ? 19.861 -12.350 -10.574 1.00 50.66 175 ALA A N 1
ATOM 1333 C CA . ALA A 1 175 ? 19.303 -13.244 -11.587 1.00 50.66 175 ALA A CA 1
ATOM 1334 C C . ALA A 1 175 ? 20.421 -14.072 -12.250 1.00 50.66 175 ALA A C 1
ATOM 1336 O O . ALA A 1 175 ? 20.341 -15.303 -12.298 1.00 50.66 175 ALA A O 1
ATOM 1337 N N . LEU A 1 176 ? 21.534 -13.417 -12.612 1.00 51.09 176 LEU A N 1
ATOM 1338 C CA . LEU A 1 176 ? 22.722 -14.067 -13.177 1.00 51.09 176 LEU A CA 1
ATOM 1339 C C . LEU A 1 176 ? 23.285 -15.156 -12.243 1.00 51.09 176 LEU A C 1
ATOM 1341 O O . LEU A 1 176 ? 23.621 -16.249 -12.695 1.00 51.09 176 LEU A O 1
ATOM 1345 N N . LEU A 1 177 ? 23.331 -14.889 -10.932 1.00 51.78 177 LEU A N 1
ATOM 1346 C CA . LEU A 1 177 ? 23.783 -15.854 -9.920 1.00 51.78 177 LEU A CA 1
ATOM 1347 C C . LEU A 1 177 ? 22.836 -17.054 -9.747 1.00 51.78 177 LEU A C 1
ATOM 1349 O O . LEU A 1 177 ? 23.282 -18.120 -9.326 1.00 51.78 177 LEU A O 1
ATOM 1353 N N . LYS A 1 178 ? 21.547 -16.909 -10.080 1.00 55.09 178 LYS A N 1
ATOM 1354 C CA . LYS A 1 178 ? 20.541 -17.987 -10.043 1.00 55.09 178 LYS A CA 1
ATOM 1355 C C . LYS A 1 178 ? 20.409 -18.746 -11.372 1.00 55.09 178 LYS A C 1
ATOM 1357 O O . LYS A 1 178 ? 19.563 -19.630 -11.480 1.00 55.09 178 LYS A O 1
ATOM 1362 N N . GLY A 1 179 ? 21.223 -18.424 -12.382 1.00 47.72 179 GLY A N 1
ATOM 1363 C CA . GLY A 1 179 ? 21.156 -19.056 -13.704 1.00 47.72 179 GLY A CA 1
ATOM 1364 C C . GLY A 1 179 ? 19.920 -18.665 -14.526 1.00 47.72 179 GLY A C 1
ATOM 1365 O O . GLY A 1 179 ? 19.613 -19.330 -15.513 1.00 47.72 179 GLY A O 1
ATOM 1366 N N . GLN A 1 180 ? 19.213 -17.600 -14.135 1.00 49.31 180 GLN A N 1
ATOM 1367 C CA . GLN A 1 180 ? 18.079 -17.034 -14.868 1.00 49.31 180 GLN A CA 1
ATOM 1368 C C . GLN A 1 180 ? 18.492 -15.676 -15.449 1.00 49.31 180 GLN A C 1
ATOM 1370 O O . GLN A 1 180 ? 19.064 -14.845 -14.757 1.00 49.31 180 GLN A O 1
ATOM 1375 N N . LEU A 1 181 ? 18.231 -15.432 -16.735 1.00 52.41 181 LEU A N 1
ATOM 1376 C CA . LEU A 1 181 ? 18.622 -14.170 -17.388 1.00 52.41 181 LEU A CA 1
ATOM 1377 C C . LEU A 1 181 ? 17.710 -12.978 -17.038 1.00 52.41 181 LEU A C 1
ATOM 1379 O O . LEU A 1 181 ? 18.075 -11.838 -17.323 1.00 52.41 181 LEU A O 1
ATOM 1383 N N . THR A 1 182 ? 16.553 -13.234 -16.424 1.00 57.97 182 THR A N 1
ATOM 1384 C CA . THR A 1 182 ? 15.510 -12.244 -16.127 1.00 57.97 182 THR A CA 1
ATOM 1385 C C . THR A 1 182 ? 14.681 -12.671 -14.912 1.00 57.97 182 THR A C 1
ATOM 1387 O O . THR A 1 182 ? 14.313 -13.846 -14.823 1.00 57.97 182 THR A O 1
ATOM 1390 N N . SER A 1 183 ? 14.343 -11.746 -14.015 1.00 69.81 183 SER A N 1
ATOM 1391 C CA . SER A 1 183 ? 13.457 -12.000 -12.869 1.00 69.81 183 SER A CA 1
ATOM 1392 C C . SER A 1 183 ? 12.619 -10.768 -12.530 1.00 69.81 183 SER A C 1
ATOM 1394 O O . SER A 1 183 ? 12.956 -9.681 -12.977 1.00 69.81 183 SER A O 1
ATOM 1396 N N . SER A 1 184 ? 11.561 -10.953 -11.741 1.00 80.25 184 SER A N 1
ATOM 1397 C CA . SER A 1 184 ? 10.774 -9.867 -11.151 1.00 80.25 184 SER A CA 1
ATOM 1398 C C . SER A 1 184 ? 10.386 -10.209 -9.718 1.00 80.25 184 SER A C 1
ATOM 1400 O O . SER A 1 184 ? 10.220 -11.385 -9.374 1.00 80.25 184 SER A O 1
ATOM 1402 N N . ASP A 1 185 ? 10.241 -9.177 -8.905 1.00 86.75 185 ASP A N 1
ATOM 1403 C CA . ASP A 1 185 ? 9.761 -9.168 -7.533 1.00 86.75 185 ASP A CA 1
ATOM 1404 C C . ASP A 1 185 ? 8.295 -8.700 -7.519 1.00 86.75 185 ASP A C 1
ATOM 1406 O O . ASP A 1 185 ? 7.942 -7.618 -7.055 1.00 86.75 185 ASP A O 1
ATOM 1410 N N . ALA A 1 186 ? 7.413 -9.526 -8.080 1.00 91.75 186 ALA A N 1
ATOM 1411 C CA . ALA 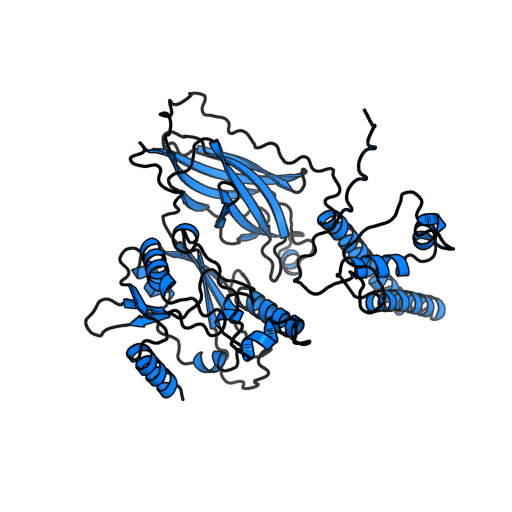A 1 186 ? 6.069 -9.105 -8.455 1.00 91.75 186 ALA A CA 1
ATOM 1412 C C . ALA A 1 186 ? 5.083 -9.025 -7.277 1.00 91.75 186 ALA A C 1
ATOM 1414 O O . ALA A 1 186 ? 4.987 -9.947 -6.457 1.00 91.75 186 ALA A O 1
ATOM 1415 N N . TYR A 1 187 ? 4.257 -7.979 -7.267 1.00 94.75 187 TYR A N 1
ATOM 1416 C CA . TYR A 1 187 ? 3.057 -7.862 -6.432 1.00 94.75 187 TYR A CA 1
ATOM 1417 C C . TYR A 1 187 ? 1.883 -7.275 -7.226 1.00 94.75 187 TYR A C 1
ATOM 1419 O O . TYR A 1 187 ? 2.061 -6.728 -8.315 1.00 94.75 187 TYR A O 1
ATOM 1427 N N . VAL A 1 188 ? 0.669 -7.419 -6.691 1.00 96.62 188 VAL A N 1
ATOM 1428 C CA . VAL A 1 188 ? -0.574 -6.986 -7.337 1.00 96.62 188 VAL A CA 1
ATOM 1429 C C . VAL A 1 188 ? -1.271 -5.951 -6.469 1.00 96.62 188 VAL A C 1
ATOM 1431 O O . VAL A 1 188 ? -1.527 -6.199 -5.292 1.00 96.62 188 VAL A O 1
ATOM 1434 N N . VAL A 1 189 ? -1.618 -4.813 -7.060 1.00 96.31 189 VAL A N 1
ATOM 1435 C CA . VAL A 1 189 ? -2.477 -3.782 -6.475 1.00 96.31 189 VAL A CA 1
ATOM 1436 C C . VAL A 1 189 ? -3.893 -3.960 -7.002 1.00 96.31 189 VAL A C 1
ATOM 1438 O O . VAL A 1 189 ? -4.117 -4.014 -8.211 1.00 96.31 189 VAL A O 1
ATOM 1441 N N . ILE A 1 190 ? -4.849 -4.022 -6.084 1.00 95.56 190 ILE A N 1
ATOM 1442 C CA . ILE A 1 190 ? -6.272 -4.168 -6.368 1.00 95.56 190 ILE A CA 1
ATOM 1443 C C . ILE A 1 190 ? -6.906 -2.784 -6.291 1.00 95.56 190 ILE A C 1
ATOM 1445 O O . ILE A 1 190 ? -6.822 -2.109 -5.258 1.00 95.56 190 ILE A O 1
ATOM 1449 N N . LYS A 1 191 ? -7.560 -2.371 -7.376 1.00 93.75 191 LYS A N 1
ATOM 1450 C CA . LYS A 1 191 ? -8.386 -1.166 -7.405 1.00 93.75 191 LYS A CA 1
ATOM 1451 C C . LYS A 1 191 ? -9.830 -1.536 -7.701 1.00 93.75 191 LYS A C 1
ATOM 1453 O O . LYS A 1 191 ? -10.100 -2.293 -8.628 1.00 93.75 191 LYS A O 1
ATOM 1458 N N . VAL A 1 192 ? -10.756 -0.982 -6.935 1.00 90.06 192 VAL A N 1
ATOM 1459 C CA . VAL A 1 192 ? -12.196 -1.106 -7.178 1.00 90.06 192 VAL A CA 1
ATOM 1460 C C . VAL A 1 192 ? -12.705 0.291 -7.490 1.00 90.06 192 VAL A C 1
ATOM 1462 O O . VAL A 1 192 ? -12.468 1.217 -6.716 1.00 90.06 192 VAL A O 1
ATOM 1465 N N . ASN A 1 193 ? -13.316 0.464 -8.665 1.00 84.62 193 ASN A N 1
ATOM 1466 C CA . ASN A 1 193 ? -13.821 1.760 -9.134 1.00 84.62 193 ASN A CA 1
ATOM 1467 C C . ASN A 1 193 ? -12.763 2.885 -9.078 1.00 84.62 193 ASN A C 1
ATOM 1469 O O . ASN A 1 193 ? -13.001 3.996 -8.609 1.00 84.62 193 ASN A O 1
ATOM 1473 N N . GLY A 1 194 ? -11.540 2.560 -9.513 1.00 84.44 194 GLY A N 1
ATOM 1474 C CA . GLY A 1 194 ? -10.397 3.478 -9.539 1.00 84.44 194 GLY A CA 1
ATOM 1475 C C . GLY A 1 194 ? -9.730 3.744 -8.183 1.00 84.44 194 GLY A C 1
ATOM 1476 O O . GLY A 1 194 ? -8.633 4.303 -8.157 1.00 84.44 194 GLY A O 1
ATOM 1477 N N . GLN A 1 195 ? -10.324 3.317 -7.067 1.00 86.94 195 GLN A N 1
ATOM 1478 C CA . GLN A 1 195 ? -9.734 3.453 -5.739 1.00 86.94 195 GLN A CA 1
ATOM 1479 C C . GLN A 1 195 ? -8.884 2.226 -5.402 1.00 86.94 195 GLN A C 1
ATOM 1481 O O . GLN A 1 195 ? -9.365 1.098 -5.470 1.00 86.94 195 GLN A O 1
ATOM 1486 N N . GLN A 1 196 ? -7.627 2.434 -5.005 1.00 91.44 196 GLN A N 1
ATOM 1487 C CA . GLN A 1 196 ? -6.790 1.368 -4.451 1.00 91.44 196 GLN A CA 1
ATOM 1488 C C . GLN A 1 196 ? -7.335 0.929 -3.093 1.00 91.44 196 GLN A C 1
ATOM 1490 O O . GLN A 1 196 ? -7.484 1.755 -2.194 1.00 91.44 196 GLN A O 1
ATOM 1495 N N . VAL A 1 197 ? -7.614 -0.367 -2.967 1.00 91.75 197 VAL A N 1
ATOM 1496 C CA . VAL A 1 197 ? -8.200 -0.955 -1.754 1.00 91.75 197 VAL A CA 1
ATOM 1497 C C . VAL A 1 197 ? -7.188 -1.839 -1.032 1.00 91.75 197 VAL A C 1
ATOM 1499 O O . VAL A 1 197 ? -6.921 -1.638 0.143 1.00 91.75 197 VAL A O 1
ATOM 1502 N N . ALA A 1 198 ? -6.499 -2.729 -1.749 1.00 93.00 198 ALA A N 1
ATOM 1503 C CA . ALA A 1 198 ? -5.561 -3.666 -1.137 1.00 93.00 198 ALA A CA 1
ATOM 1504 C C . ALA A 1 198 ? -4.431 -4.061 -2.095 1.00 93.00 198 ALA A C 1
ATOM 1506 O O . ALA A 1 198 ? -4.510 -3.811 -3.300 1.00 93.00 198 ALA A O 1
ATOM 1507 N N . TRP A 1 199 ? -3.378 -4.695 -1.576 1.00 94.75 199 TRP A N 1
ATOM 1508 C CA . TRP A 1 199 ? -2.309 -5.260 -2.400 1.00 94.75 199 TRP A CA 1
ATOM 1509 C C . TRP A 1 199 ? -1.692 -6.522 -1.789 1.00 94.75 199 TRP A C 1
ATOM 1511 O O . TRP A 1 199 ? -1.712 -6.722 -0.572 1.00 94.75 199 TRP A O 1
ATOM 1521 N N . THR A 1 200 ? -1.139 -7.383 -2.644 1.00 95.50 200 THR A N 1
ATOM 1522 C CA . THR A 1 200 ? -0.454 -8.620 -2.233 1.00 95.50 200 THR A CA 1
ATOM 1523 C C . THR A 1 200 ? 0.964 -8.344 -1.728 1.00 95.50 200 THR A C 1
ATOM 1525 O O . THR A 1 200 ? 1.545 -7.289 -1.992 1.00 95.50 200 THR A O 1
ATOM 1528 N N . HIS A 1 201 ? 1.570 -9.309 -1.033 1.00 93.12 201 HIS A N 1
ATOM 1529 C CA . HIS A 1 201 ? 3.009 -9.258 -0.766 1.00 93.12 201 HIS A CA 1
ATOM 1530 C C . HIS A 1 201 ? 3.821 -9.469 -2.061 1.00 93.12 201 HIS A C 1
ATOM 1532 O O . HIS A 1 201 ? 3.348 -10.142 -2.985 1.00 93.12 201 HIS A O 1
ATOM 1538 N N . PRO A 1 202 ? 5.047 -8.924 -2.153 1.00 92.44 202 PRO A N 1
ATOM 1539 C CA . PRO A 1 202 ? 5.924 -9.198 -3.282 1.00 92.44 202 PRO A CA 1
ATOM 1540 C C . PRO A 1 202 ? 6.499 -10.612 -3.204 1.00 92.44 202 PRO A C 1
ATOM 1542 O O . PRO A 1 202 ? 7.015 -11.039 -2.166 1.00 92.44 202 PRO A O 1
ATOM 1545 N N . VAL A 1 203 ? 6.435 -11.327 -4.326 1.00 91.00 203 VAL A N 1
ATOM 1546 C CA . VAL A 1 203 ? 7.059 -12.641 -4.503 1.00 91.00 203 VAL A CA 1
ATOM 1547 C C . VAL A 1 203 ? 8.319 -12.462 -5.336 1.00 91.00 203 VAL A C 1
ATOM 1549 O O . VAL A 1 203 ? 8.263 -12.090 -6.504 1.00 91.00 203 VAL A O 1
ATOM 1552 N N . PHE A 1 204 ? 9.462 -12.745 -4.717 1.00 87.69 204 PHE A N 1
ATOM 1553 C CA . PHE A 1 204 ? 10.765 -12.375 -5.259 1.00 87.69 204 PHE A CA 1
ATOM 1554 C C . PHE A 1 204 ? 11.309 -13.346 -6.306 1.00 87.69 204 PHE A C 1
ATOM 1556 O O . PHE A 1 204 ? 11.202 -14.570 -6.177 1.00 87.69 204 PHE A O 1
ATOM 1563 N N . SER A 1 205 ? 12.053 -12.785 -7.254 1.00 83.44 205 SER A N 1
ATOM 1564 C CA . SER A 1 205 ? 12.884 -13.477 -8.231 1.00 83.44 205 SER A CA 1
ATOM 1565 C C . SER A 1 205 ? 12.138 -14.532 -9.057 1.00 83.44 205 SER A C 1
ATOM 1567 O O . SER A 1 205 ? 12.637 -15.650 -9.220 1.00 83.44 205 SER A O 1
ATOM 1569 N N . THR A 1 206 ? 10.945 -14.218 -9.562 1.00 86.12 206 THR A N 1
ATOM 1570 C CA . THR A 1 206 ? 10.157 -15.166 -10.361 1.00 86.12 206 THR A CA 1
ATOM 1571 C C . THR A 1 206 ? 9.296 -14.474 -11.412 1.00 86.12 206 THR A C 1
ATOM 1573 O O . THR A 1 206 ? 8.719 -13.423 -11.171 1.00 86.12 206 THR A O 1
ATOM 1576 N N . LEU A 1 207 ? 9.165 -15.106 -12.582 1.00 87.88 207 LEU A N 1
ATOM 1577 C CA . LEU A 1 207 ? 8.191 -14.719 -13.616 1.00 87.88 207 LEU A CA 1
ATOM 1578 C C . LEU A 1 207 ? 6.873 -15.507 -13.509 1.00 87.88 207 LEU A C 1
ATOM 1580 O O . LEU A 1 207 ? 6.001 -15.416 -14.373 1.00 87.88 207 LEU A O 1
ATOM 1584 N N . ASN A 1 208 ? 6.751 -16.340 -12.475 1.00 93.00 208 ASN A N 1
ATOM 1585 C CA . ASN A 1 208 ? 5.553 -17.115 -12.180 1.00 93.00 208 ASN A CA 1
ATOM 1586 C C . ASN A 1 208 ? 5.243 -17.017 -10.676 1.00 93.00 208 ASN A C 1
ATOM 1588 O O . ASN A 1 208 ? 5.423 -17.999 -9.948 1.00 93.00 208 ASN A O 1
ATOM 1592 N N . PRO A 1 209 ? 4.907 -15.817 -10.170 1.00 94.12 209 PRO A N 1
ATOM 1593 C CA . PRO A 1 209 ? 4.626 -15.616 -8.754 1.00 94.12 209 PRO A CA 1
ATOM 1594 C C . PRO A 1 209 ? 3.355 -16.359 -8.329 1.00 94.12 209 PRO A C 1
ATOM 1596 O O . PRO A 1 209 ? 2.387 -16.460 -9.085 1.00 94.12 209 PRO A O 1
ATOM 1599 N N . VAL A 1 210 ? 3.361 -16.873 -7.100 1.00 96.50 210 VAL A N 1
ATOM 1600 C CA . VAL A 1 210 ? 2.227 -17.558 -6.469 1.00 96.50 210 VAL A CA 1
ATOM 1601 C C . VAL A 1 210 ? 1.983 -16.894 -5.120 1.00 96.50 210 VAL A C 1
ATOM 1603 O O . VAL A 1 210 ? 2.854 -16.946 -4.255 1.00 96.50 210 VAL A O 1
ATOM 1606 N N . TRP A 1 211 ? 0.813 -16.276 -4.952 1.00 95.50 211 TRP A N 1
ATOM 1607 C CA . TRP A 1 211 ? 0.445 -15.528 -3.745 1.00 95.50 211 TRP A CA 1
ATOM 1608 C C . TRP A 1 211 ? -0.526 -16.308 -2.856 1.00 95.50 211 TRP A C 1
ATOM 1610 O O . TRP A 1 211 ? -0.303 -16.396 -1.653 1.00 95.50 211 TRP A O 1
ATOM 1620 N N . ASN A 1 212 ? -1.570 -16.910 -3.442 1.00 95.44 212 ASN A N 1
ATOM 1621 C CA . ASN A 1 212 ? -2.680 -17.553 -2.718 1.00 95.44 212 ASN A CA 1
ATOM 1622 C C . ASN A 1 212 ? -3.299 -16.644 -1.639 1.00 95.44 212 ASN A C 1
ATOM 1624 O O . ASN A 1 212 ? -3.542 -17.060 -0.506 1.00 95.44 212 ASN A O 1
ATOM 1628 N N . GLU A 1 213 ? -3.535 -15.383 -1.991 1.00 95.12 213 GLU A N 1
ATOM 1629 C CA . GLU A 1 213 ? -3.979 -14.355 -1.056 1.00 95.12 213 GLU A CA 1
ATOM 1630 C C . GLU A 1 213 ? -5.450 -13.995 -1.236 1.00 95.12 213 GLU A C 1
ATOM 1632 O O . GLU A 1 213 ? -5.890 -13.734 -2.351 1.00 95.12 213 GLU A O 1
ATOM 1637 N N . GLN A 1 214 ? -6.198 -13.925 -0.130 1.00 95.00 214 GLN A N 1
ATOM 1638 C CA . GLN A 1 214 ? -7.643 -13.670 -0.133 1.00 95.00 214 GLN A CA 1
ATOM 1639 C C . GLN A 1 214 ? -7.997 -12.269 0.373 1.00 95.00 214 GLN A C 1
ATOM 1641 O O . GLN A 1 214 ? -7.470 -11.804 1.384 1.00 95.00 214 GLN A O 1
ATOM 1646 N N . PHE A 1 215 ? -8.925 -11.616 -0.311 1.00 95.38 215 PHE A N 1
ATOM 1647 C CA . PHE A 1 215 ? -9.438 -10.283 -0.024 1.00 95.38 215 PHE A CA 1
ATOM 1648 C C . PHE A 1 215 ? -10.961 -10.345 0.029 1.00 95.38 215 PHE A C 1
ATOM 1650 O O . PHE A 1 215 ? -11.581 -11.100 -0.728 1.00 95.38 215 PHE A O 1
ATOM 1657 N N . PHE A 1 216 ? -11.558 -9.578 0.936 1.00 94.25 216 PHE A N 1
ATOM 1658 C CA . PHE A 1 216 ? -12.992 -9.623 1.174 1.00 94.25 216 PHE A CA 1
ATOM 1659 C C . PHE A 1 216 ? -13.585 -8.220 1.134 1.00 94.25 216 PHE A C 1
ATOM 1661 O O . PHE A 1 216 ? -13.157 -7.324 1.863 1.00 94.25 216 PHE A O 1
ATOM 1668 N N . PHE A 1 217 ? -14.596 -8.060 0.290 1.00 93.44 217 PHE A N 1
ATOM 1669 C CA . PHE A 1 217 ? -15.275 -6.801 0.031 1.00 93.44 217 PHE A CA 1
ATOM 1670 C C . PHE A 1 217 ? -16.776 -6.984 0.228 1.00 93.44 217 PHE A C 1
ATOM 1672 O O . PHE A 1 217 ? -17.334 -8.014 -0.153 1.00 93.44 217 PHE A O 1
ATOM 1679 N N . ARG A 1 218 ? -17.427 -5.990 0.826 1.00 91.00 218 ARG A N 1
ATOM 1680 C CA . ARG A 1 218 ? -18.882 -5.886 0.924 1.00 91.00 218 ARG A CA 1
ATOM 1681 C C . ARG A 1 218 ? -19.383 -4.688 0.155 1.00 91.00 218 ARG A C 1
ATOM 1683 O O . ARG A 1 218 ? -18.658 -3.706 -0.016 1.00 91.00 218 ARG A O 1
ATOM 1690 N N . ASN A 1 219 ? -20.663 -4.748 -0.196 1.00 88.81 219 ASN A N 1
ATOM 1691 C CA . ASN A 1 219 ? -21.377 -3.668 -0.866 1.00 88.81 219 ASN A CA 1
ATOM 1692 C C . ASN A 1 219 ? -20.764 -3.295 -2.228 1.00 88.81 219 ASN A C 1
ATOM 1694 O O . ASN A 1 219 ? -20.774 -2.126 -2.607 1.00 88.81 219 ASN A O 1
ATOM 1698 N N . VAL A 1 220 ? -20.225 -4.281 -2.952 1.00 88.56 220 VAL A N 1
ATOM 1699 C CA . VAL A 1 220 ? -19.720 -4.089 -4.318 1.00 88.56 220 VAL A CA 1
ATOM 1700 C C . VAL A 1 220 ? -20.915 -4.013 -5.261 1.00 88.56 220 VAL A C 1
ATOM 1702 O O . VAL A 1 220 ? -21.817 -4.852 -5.185 1.00 88.56 220 VAL A O 1
ATOM 1705 N N . GLN A 1 221 ? -20.952 -3.009 -6.132 1.00 86.12 221 GLN A N 1
ATOM 1706 C CA . GLN A 1 221 ? -22.023 -2.906 -7.118 1.00 86.12 221 GLN A CA 1
ATOM 1707 C C . GLN A 1 221 ? -21.863 -4.031 -8.153 1.00 86.12 221 GLN A C 1
ATOM 1709 O O . GLN A 1 221 ? -20.742 -4.313 -8.591 1.00 86.12 221 GLN A O 1
ATOM 1714 N N . PRO A 1 222 ? -22.957 -4.684 -8.582 1.00 83.31 222 PRO A N 1
ATOM 1715 C CA . PRO A 1 222 ? -22.917 -5.486 -9.792 1.00 83.31 222 PRO A CA 1
ATOM 1716 C C . PRO A 1 222 ? -22.390 -4.632 -10.943 1.00 83.31 222 PRO A C 1
ATOM 1718 O O . PRO A 1 222 ? -22.664 -3.435 -11.025 1.00 83.31 222 PRO A O 1
ATOM 1721 N N . ASP A 1 223 ? -21.606 -5.247 -11.810 1.00 82.12 223 ASP A N 1
ATOM 1722 C CA . ASP A 1 223 ? -20.967 -4.590 -12.940 1.00 82.12 223 ASP A CA 1
ATOM 1723 C C . ASP A 1 223 ? -19.870 -3.554 -12.600 1.00 82.12 223 ASP A C 1
ATOM 1725 O O . ASP A 1 223 ? -19.344 -2.873 -13.486 1.00 82.12 223 ASP A O 1
ATOM 1729 N N . GLU A 1 224 ? -19.459 -3.458 -11.331 1.00 84.44 224 GLU A N 1
ATOM 1730 C CA . GLU A 1 224 ? -18.367 -2.577 -10.912 1.00 84.44 224 GLU A CA 1
ATOM 1731 C C . GLU A 1 224 ? -17.012 -3.057 -11.443 1.00 84.44 224 GLU A C 1
ATOM 1733 O O . GLU A 1 224 ? -16.703 -4.251 -11.450 1.00 84.44 224 GLU A O 1
ATOM 1738 N N . LEU A 1 225 ? -16.178 -2.118 -11.894 1.00 87.19 225 LEU A N 1
ATOM 1739 C CA . LEU A 1 225 ? -14.872 -2.436 -12.459 1.00 87.19 225 LEU A CA 1
ATOM 1740 C C . LEU A 1 225 ? -13.843 -2.699 -11.351 1.00 87.19 225 LEU A C 1
ATOM 1742 O O . LEU A 1 225 ? -13.512 -1.809 -10.563 1.00 87.19 225 LEU A O 1
ATOM 1746 N N . CYS A 1 226 ? -13.289 -3.907 -11.347 1.00 90.56 226 CYS A N 1
ATOM 1747 C CA . CYS A 1 226 ? -12.130 -4.301 -10.561 1.00 90.56 226 CYS A CA 1
ATOM 1748 C C . CYS A 1 226 ? -10.889 -4.332 -11.459 1.00 90.56 226 CYS A C 1
ATOM 1750 O O . CYS A 1 226 ? -10.819 -5.081 -12.434 1.00 90.56 226 CYS A O 1
ATOM 1752 N N . GLU A 1 227 ? -9.885 -3.535 -11.123 1.00 92.75 227 GLU A N 1
ATOM 1753 C CA . GLU A 1 227 ? -8.608 -3.477 -11.828 1.00 92.75 227 GLU A CA 1
ATOM 1754 C C . GLU A 1 227 ? -7.516 -4.127 -10.979 1.00 92.75 227 GLU A C 1
ATOM 1756 O O . GLU A 1 227 ? -7.433 -3.922 -9.766 1.00 92.75 227 GLU A O 1
ATOM 1761 N N . LEU A 1 228 ? -6.648 -4.888 -11.634 1.00 95.31 228 LEU A N 1
ATOM 1762 C CA . LEU A 1 228 ? -5.460 -5.486 -11.049 1.00 95.31 228 LEU A CA 1
ATOM 1763 C C . LEU A 1 228 ? -4.241 -4.916 -11.767 1.00 95.31 228 LEU A C 1
ATOM 1765 O O . LEU A 1 228 ? -4.046 -5.156 -12.960 1.00 95.31 228 LEU A O 1
ATOM 1769 N N . HIS A 1 229 ? -3.419 -4.177 -11.033 1.00 94.62 229 HIS A N 1
ATOM 1770 C CA . HIS A 1 229 ? -2.176 -3.591 -11.528 1.00 94.62 229 HIS A CA 1
ATOM 1771 C C . HIS A 1 229 ? -1.002 -4.382 -10.954 1.00 94.62 229 HIS A C 1
ATOM 1773 O O . HIS A 1 229 ? -0.906 -4.538 -9.738 1.00 94.62 229 HIS A O 1
ATOM 1779 N N . LEU A 1 230 ? -0.142 -4.924 -11.812 1.00 94.19 230 LEU A N 1
ATOM 1780 C CA . LEU A 1 230 ? 1.039 -5.679 -11.410 1.00 94.19 230 LEU A CA 1
ATOM 1781 C C . LEU A 1 230 ? 2.271 -4.783 -11.471 1.00 94.19 230 LEU A C 1
ATOM 1783 O O . LEU A 1 230 ? 2.487 -4.087 -12.464 1.00 94.19 230 LEU A O 1
ATOM 1787 N N . TYR A 1 231 ? 3.104 -4.879 -10.443 1.00 92.00 231 TYR A N 1
ATOM 1788 C CA . TYR A 1 231 ? 4.305 -4.067 -10.285 1.00 92.00 231 TYR A CA 1
ATOM 1789 C C . TYR A 1 231 ? 5.500 -4.928 -9.882 1.00 92.00 231 TYR A C 1
ATOM 1791 O O . TYR A 1 231 ? 5.335 -5.927 -9.173 1.00 92.00 231 TYR A O 1
ATOM 1799 N N . ASP A 1 232 ? 6.686 -4.528 -10.331 1.00 88.31 232 ASP A N 1
ATOM 1800 C CA . ASP A 1 232 ? 7.972 -5.067 -9.906 1.00 88.31 232 ASP A CA 1
ATOM 1801 C C . ASP A 1 232 ? 8.465 -4.271 -8.702 1.00 88.31 232 ASP A C 1
ATOM 1803 O O . ASP A 1 232 ? 8.552 -3.045 -8.760 1.00 88.31 232 ASP A O 1
ATOM 1807 N N . LYS A 1 233 ? 8.716 -4.947 -7.581 1.00 84.94 233 LYS A N 1
ATOM 1808 C CA . LYS A 1 233 ? 9.088 -4.280 -6.339 1.00 84.94 233 LYS A CA 1
ATOM 1809 C C . LYS A 1 233 ? 10.552 -3.866 -6.380 1.00 84.94 233 LYS A C 1
ATOM 1811 O O . LYS A 1 233 ? 11.443 -4.695 -6.240 1.00 84.94 233 LYS A O 1
ATOM 1816 N N . ASP A 1 234 ? 10.776 -2.560 -6.390 1.00 78.00 234 ASP A N 1
ATOM 1817 C CA . ASP A 1 234 ? 12.095 -1.949 -6.374 1.00 78.00 234 ASP A CA 1
ATOM 1818 C C . ASP A 1 234 ? 12.354 -1.171 -5.082 1.00 78.00 234 ASP A C 1
ATOM 1820 O O . ASP A 1 234 ? 11.465 -0.881 -4.276 1.00 78.00 234 ASP A O 1
ATOM 1824 N N . VAL A 1 235 ? 13.622 -0.808 -4.864 1.00 65.81 235 VAL A N 1
ATOM 1825 C CA . VAL A 1 235 ? 14.022 -0.019 -3.686 1.00 65.81 235 VAL A CA 1
ATOM 1826 C C . VAL A 1 235 ? 13.405 1.381 -3.716 1.00 65.81 235 VAL A C 1
ATOM 1828 O O . VAL A 1 235 ? 13.030 1.894 -2.668 1.00 65.81 235 VAL A O 1
ATOM 1831 N N . ASN A 1 236 ? 13.301 2.004 -4.894 1.00 62.53 236 ASN A N 1
ATOM 1832 C CA . ASN A 1 236 ? 12.884 3.404 -5.015 1.00 62.53 236 ASN A CA 1
ATOM 1833 C C . ASN A 1 236 ? 11.522 3.570 -5.692 1.00 62.53 236 ASN A C 1
ATOM 1835 O O . ASN A 1 236 ? 10.620 4.163 -5.108 1.00 62.53 236 ASN A O 1
ATOM 1839 N N . ALA A 1 237 ? 11.402 3.122 -6.941 1.00 71.69 237 ALA A N 1
ATOM 1840 C CA . ALA A 1 237 ? 10.204 3.285 -7.751 1.00 71.69 237 ALA A CA 1
ATOM 1841 C C . ALA A 1 237 ? 9.932 1.966 -8.460 1.00 71.69 237 ALA A C 1
ATOM 1843 O O . ALA A 1 237 ? 10.799 1.508 -9.195 1.00 71.69 237 ALA A O 1
ATOM 1844 N N . ASP A 1 238 ? 8.756 1.410 -8.195 1.00 82.44 238 ASP A N 1
ATOM 1845 C CA . ASP A 1 238 ? 8.321 0.110 -8.695 1.00 82.44 238 ASP A CA 1
ATOM 1846 C C . ASP A 1 238 ? 7.987 0.204 -10.200 1.00 82.44 238 ASP A C 1
ATOM 1848 O O . ASP A 1 238 ? 7.320 1.153 -10.632 1.00 82.44 238 ASP A O 1
ATOM 1852 N N . ASP A 1 239 ? 8.463 -0.752 -11.000 1.00 83.44 239 ASP A N 1
ATOM 1853 C CA . ASP A 1 239 ? 8.252 -0.787 -12.454 1.00 83.44 239 ASP A CA 1
ATOM 1854 C C . ASP A 1 239 ? 6.916 -1.476 -12.821 1.00 83.44 239 ASP A C 1
ATOM 1856 O O . ASP A 1 239 ? 6.534 -2.493 -12.245 1.00 83.44 239 ASP A O 1
ATOM 1860 N N . ASP A 1 240 ? 6.186 -0.944 -13.810 1.00 87.88 240 ASP A N 1
ATOM 1861 C CA . ASP A 1 240 ? 4.911 -1.522 -14.270 1.00 87.88 240 ASP A CA 1
ATOM 1862 C C . ASP A 1 240 ? 5.127 -2.872 -14.986 1.00 87.88 240 ASP A C 1
ATOM 1864 O O . ASP A 1 240 ? 5.784 -2.942 -16.030 1.00 87.88 240 ASP A O 1
ATOM 1868 N N . LEU A 1 241 ? 4.485 -3.938 -14.497 1.00 87.12 241 LEU A N 1
ATOM 1869 C CA . LEU A 1 241 ? 4.506 -5.270 -15.124 1.00 87.12 241 LEU A CA 1
ATOM 1870 C C . LEU A 1 241 ? 3.275 -5.544 -15.995 1.00 87.12 241 LEU A C 1
ATOM 1872 O O . LEU A 1 241 ? 3.271 -6.470 -16.811 1.00 87.12 241 LEU A O 1
ATOM 1876 N N . GLY A 1 242 ? 2.244 -4.714 -15.859 1.00 89.50 242 GLY A N 1
ATOM 1877 C CA . GLY A 1 242 ? 1.042 -4.728 -16.679 1.00 89.50 242 GLY A CA 1
ATOM 1878 C C . GLY A 1 242 ? -0.226 -4.653 -15.845 1.00 89.50 242 GLY A C 1
ATOM 1879 O O . GLY A 1 242 ? -0.203 -4.687 -14.620 1.00 89.50 242 GLY A O 1
ATOM 1880 N N . GLU A 1 243 ? -1.352 -4.566 -16.533 1.00 92.19 243 GLU A N 1
ATOM 1881 C CA . GLU A 1 243 ? -2.664 -4.427 -15.917 1.00 92.19 243 GLU A CA 1
ATOM 1882 C C . GLU A 1 243 ? -3.646 -5.442 -16.501 1.00 92.19 243 GLU A C 1
ATOM 1884 O O . GLU A 1 243 ? -3.533 -5.895 -17.647 1.00 92.19 243 GLU A O 1
ATOM 1889 N N . THR A 1 244 ? -4.632 -5.809 -15.697 1.00 92.50 244 THR A N 1
ATOM 1890 C CA . THR A 1 244 ? -5.828 -6.504 -16.155 1.00 92.50 244 THR A CA 1
ATOM 1891 C C . THR A 1 244 ? -7.039 -5.961 -15.415 1.00 92.50 244 THR A C 1
ATOM 1893 O O . THR A 1 244 ? -6.915 -5.317 -14.377 1.00 92.50 244 THR A O 1
ATOM 1896 N N . GLN A 1 245 ? -8.224 -6.197 -15.952 1.00 90.50 245 GLN A N 1
ATOM 1897 C CA . GLN A 1 245 ? -9.453 -5.699 -15.356 1.00 90.50 245 GLN A CA 1
ATOM 1898 C C . GLN A 1 245 ? -10.592 -6.671 -15.596 1.00 90.50 245 GLN A C 1
ATOM 1900 O O . GLN A 1 245 ? -10.628 -7.379 -16.609 1.00 90.50 245 GLN A O 1
ATOM 1905 N N . PHE A 1 246 ? -11.521 -6.675 -14.656 1.00 87.69 246 PHE A N 1
ATOM 1906 C CA . PHE A 1 246 ? -12.643 -7.582 -14.617 1.00 87.69 246 PHE A CA 1
ATOM 1907 C C . PHE A 1 246 ? -13.835 -6.892 -13.943 1.00 87.69 246 PHE A C 1
ATOM 1909 O O . PHE A 1 246 ? -13.672 -5.982 -13.144 1.00 87.69 246 PHE A O 1
ATOM 1916 N N . VAL A 1 247 ? -15.045 -7.284 -14.308 1.00 85.88 247 VAL A N 1
ATOM 1917 C CA . VAL A 1 247 ? -16.307 -6.742 -13.795 1.00 85.88 247 VAL A CA 1
ATOM 1918 C C . VAL A 1 247 ? -16.909 -7.589 -12.655 1.00 85.88 247 VAL A C 1
ATOM 1920 O O . VAL A 1 247 ? -17.068 -8.793 -12.799 1.00 85.88 247 VAL A O 1
ATOM 1923 N N . ALA A 1 248 ? -17.292 -7.008 -11.522 1.00 82.19 248 ALA A N 1
ATOM 1924 C CA . ALA A 1 248 ? -17.917 -7.770 -10.439 1.00 82.19 248 ALA A CA 1
ATOM 1925 C C . ALA A 1 248 ? -19.223 -8.453 -10.904 1.00 82.19 248 ALA A C 1
ATOM 1927 O O . ALA A 1 248 ? -20.205 -7.788 -11.230 1.00 82.19 248 ALA A O 1
ATOM 1928 N N . VAL A 1 249 ? -19.232 -9.790 -10.922 1.00 81.44 249 VAL A N 1
ATOM 1929 C CA . VAL A 1 249 ? -20.389 -10.614 -11.314 1.00 81.44 249 VAL A CA 1
ATOM 1930 C C . VAL A 1 249 ? -20.900 -11.431 -10.137 1.00 81.44 249 VAL A C 1
ATOM 1932 O O . VAL A 1 249 ? -20.131 -11.786 -9.239 1.00 81.44 249 VAL A O 1
ATOM 1935 N N . ASN A 1 250 ? -22.190 -11.762 -10.147 1.00 82.12 250 ASN A N 1
ATOM 1936 C CA . ASN A 1 250 ? -22.751 -12.747 -9.230 1.00 82.12 250 ASN A CA 1
ATOM 1937 C C . ASN A 1 250 ? -22.315 -14.160 -9.646 1.00 82.12 250 ASN A C 1
ATOM 1939 O O . ASN A 1 250 ? -22.419 -14.532 -10.810 1.00 82.12 250 ASN A O 1
ATOM 1943 N N . THR A 1 251 ? -21.829 -14.943 -8.688 1.00 82.56 251 THR A N 1
ATOM 1944 C CA . THR A 1 251 ? -21.433 -16.346 -8.889 1.00 82.56 251 THR A CA 1
ATOM 1945 C C . THR A 1 251 ? -22.301 -17.305 -8.074 1.00 82.56 251 THR A C 1
ATOM 1947 O O . THR A 1 251 ? -21.975 -18.485 -7.972 1.00 82.56 251 THR A O 1
ATOM 1950 N N . ASP A 1 252 ? -23.381 -16.813 -7.455 1.00 80.44 252 ASP A N 1
ATOM 1951 C CA . ASP A 1 252 ? -24.306 -17.582 -6.611 1.00 80.44 252 ASP A CA 1
ATOM 1952 C C . ASP A 1 252 ? -23.589 -18.391 -5.513 1.00 80.44 252 ASP A C 1
ATOM 1954 O O . ASP A 1 252 ? -23.989 -19.488 -5.122 1.00 80.44 252 ASP A O 1
ATOM 1958 N N . GLY A 1 253 ? -22.477 -17.849 -5.007 1.00 80.88 253 GLY A N 1
ATOM 1959 C CA . GLY A 1 253 ? -21.639 -18.483 -3.994 1.00 80.88 253 GLY A CA 1
ATOM 1960 C C . GLY A 1 253 ? -20.735 -19.615 -4.503 1.00 80.88 253 GLY A C 1
ATOM 1961 O O . GLY A 1 253 ? -20.053 -20.248 -3.683 1.00 80.88 253 GLY A O 1
ATOM 1962 N N . ILE A 1 254 ? -20.682 -19.862 -5.813 1.00 85.12 254 ILE A N 1
ATOM 1963 C CA . ILE A 1 254 ? -19.795 -20.842 -6.445 1.00 85.12 254 ILE A CA 1
ATOM 1964 C C . ILE A 1 254 ? -18.411 -20.217 -6.644 1.00 85.12 254 ILE A C 1
ATOM 1966 O O . ILE A 1 254 ? -18.264 -19.155 -7.245 1.00 85.12 254 ILE A O 1
ATOM 1970 N N . GLU A 1 255 ? -17.370 -20.888 -6.150 1.00 87.19 255 GLU A N 1
ATOM 1971 C CA . GLU A 1 255 ? -15.991 -20.451 -6.383 1.00 87.19 255 GLU A CA 1
ATOM 1972 C C . GLU A 1 255 ? -15.631 -20.634 -7.861 1.00 87.19 255 GLU A C 1
ATOM 1974 O O . GLU A 1 255 ? -15.473 -21.754 -8.347 1.00 87.19 255 GLU A O 1
ATOM 1979 N N . SER A 1 256 ? -15.509 -19.515 -8.571 1.00 86.06 256 SER A N 1
ATOM 1980 C CA . SER A 1 256 ? -15.219 -19.481 -10.000 1.00 86.06 256 SER A CA 1
ATOM 1981 C C . SER A 1 256 ? -13.770 -19.060 -10.218 1.00 86.06 256 SER A C 1
ATOM 1983 O O . SER A 1 256 ? -13.327 -18.039 -9.693 1.00 86.06 256 SER A O 1
ATOM 1985 N N . THR A 1 257 ? -13.009 -19.863 -10.963 1.00 90.94 257 THR A N 1
ATOM 1986 C CA . THR A 1 257 ? -11.600 -19.581 -11.280 1.00 90.94 257 THR A CA 1
ATOM 1987 C C . THR A 1 257 ? -11.499 -18.944 -12.658 1.00 90.94 257 THR A C 1
ATOM 1989 O O . THR A 1 257 ? -12.052 -19.470 -13.622 1.00 90.94 257 THR A O 1
ATOM 1992 N N . PHE A 1 258 ? -10.750 -17.851 -12.759 1.00 86.62 258 PHE A N 1
ATOM 1993 C CA . PHE A 1 258 ? -10.565 -17.087 -13.983 1.00 86.62 258 PHE A CA 1
ATOM 1994 C C . PHE A 1 258 ? -9.084 -16.905 -14.282 1.00 86.62 258 PHE A C 1
ATOM 1996 O O . PHE A 1 258 ? -8.299 -16.559 -13.401 1.00 86.62 258 PHE A O 1
ATOM 2003 N N . GLU A 1 259 ? -8.715 -17.111 -15.541 1.00 91.81 259 GLU A N 1
ATOM 2004 C CA . GLU A 1 259 ? -7.390 -16.803 -16.068 1.00 91.81 259 GLU A CA 1
ATOM 2005 C C . GLU A 1 259 ? -7.506 -15.552 -16.943 1.00 91.81 259 GLU A C 1
ATOM 2007 O O . GLU A 1 259 ? -8.084 -15.578 -18.029 1.00 91.81 259 GLU A O 1
ATOM 2012 N N . LEU A 1 260 ? -7.014 -14.431 -16.423 1.00 91.12 260 LEU A N 1
ATOM 2013 C CA . LEU A 1 260 ? -7.111 -13.116 -17.042 1.00 91.12 260 LEU A CA 1
ATOM 2014 C C . LEU A 1 260 ? -5.805 -12.784 -17.763 1.00 91.12 260 LEU A C 1
ATOM 2016 O O . LEU A 1 260 ? -4.712 -12.966 -17.222 1.00 91.12 260 LEU A O 1
ATOM 2020 N N . ALA A 1 261 ? -5.905 -12.265 -18.986 1.00 90.75 261 ALA A N 1
ATOM 2021 C CA . ALA A 1 261 ? -4.742 -11.795 -19.726 1.00 90.75 261 ALA A CA 1
ATOM 2022 C C . ALA A 1 261 ? -4.235 -10.470 -19.139 1.00 90.75 261 ALA A C 1
ATOM 2024 O O . ALA A 1 261 ? -5.011 -9.533 -18.934 1.00 90.75 261 ALA A O 1
ATOM 2025 N N . ILE A 1 262 ? -2.927 -10.386 -18.906 1.00 90.62 262 ILE A N 1
ATOM 2026 C CA . ILE A 1 262 ? -2.250 -9.161 -18.483 1.00 90.62 262 ILE A CA 1
ATOM 2027 C C . ILE A 1 262 ? -1.802 -8.422 -19.740 1.00 90.62 262 ILE A C 1
ATOM 2029 O O . ILE A 1 262 ? -1.231 -9.016 -20.662 1.00 90.62 262 ILE A O 1
ATOM 2033 N N . SER A 1 263 ? -2.056 -7.119 -19.783 1.00 86.38 263 SER A N 1
ATOM 2034 C CA . SER A 1 263 ? -1.619 -6.245 -20.864 1.00 86.38 263 SER A CA 1
ATOM 2035 C C . SER A 1 263 ? -0.697 -5.160 -20.325 1.00 86.38 263 SER A C 1
ATOM 2037 O O . SER A 1 263 ? -1.048 -4.461 -19.386 1.00 86.38 263 SER A O 1
ATOM 2039 N N . LEU A 1 264 ? 0.461 -4.968 -20.953 1.00 85.38 264 LEU A N 1
ATOM 2040 C CA . LEU A 1 264 ? 1.343 -3.833 -20.682 1.00 85.38 264 LEU A CA 1
ATOM 2041 C C . LEU A 1 264 ? 1.452 -2.997 -21.952 1.00 85.38 264 LEU A C 1
ATOM 2043 O O . LEU A 1 264 ? 1.902 -3.481 -22.994 1.00 85.38 264 LEU A O 1
ATOM 2047 N N . HIS A 1 265 ? 0.993 -1.747 -21.894 1.00 80.69 265 HIS A N 1
ATOM 2048 C CA . HIS A 1 265 ? 0.958 -0.840 -23.047 1.00 80.69 265 HIS A CA 1
ATOM 2049 C C . HIS A 1 265 ? 0.352 -1.482 -24.316 1.00 80.69 265 HIS A C 1
ATOM 2051 O O . HIS A 1 265 ? 0.855 -1.311 -25.431 1.00 80.69 265 HIS A O 1
ATOM 2057 N N . GLY A 1 266 ? -0.738 -2.240 -24.147 1.00 72.94 266 GLY A N 1
ATOM 2058 C CA . GLY A 1 266 ? -1.457 -2.907 -25.239 1.00 72.94 266 GLY A CA 1
ATOM 2059 C C . GLY A 1 266 ? -0.755 -4.139 -25.826 1.00 72.94 266 GLY A C 1
ATOM 2060 O O . GLY A 1 266 ? -1.176 -4.630 -26.873 1.00 72.94 266 GLY A O 1
ATOM 2061 N N . ARG A 1 267 ? 0.313 -4.637 -25.192 1.00 78.88 267 ARG A N 1
ATOM 2062 C CA . ARG A 1 267 ? 0.987 -5.896 -25.546 1.00 78.88 267 ARG A CA 1
ATOM 2063 C C . ARG A 1 267 ? 0.685 -6.960 -24.499 1.00 78.88 267 ARG A C 1
ATOM 2065 O O . ARG A 1 267 ? 0.563 -6.634 -23.324 1.00 78.88 267 ARG A O 1
ATOM 2072 N N . ALA A 1 268 ? 0.612 -8.220 -24.926 1.00 85.94 268 ALA A N 1
ATOM 2073 C CA . ALA A 1 268 ? 0.475 -9.349 -24.010 1.00 85.94 268 ALA A CA 1
ATOM 2074 C C . ALA A 1 268 ? 1.671 -9.394 -23.045 1.00 85.94 268 ALA A C 1
ATOM 2076 O O . ALA A 1 268 ? 2.821 -9.383 -23.489 1.00 85.94 268 ALA A O 1
ATOM 2077 N N . ALA A 1 269 ? 1.376 -9.425 -21.748 1.00 87.31 269 ALA A N 1
ATOM 2078 C CA . ALA A 1 269 ? 2.342 -9.289 -20.661 1.00 87.31 269 ALA A CA 1
ATOM 2079 C C . ALA A 1 269 ? 2.228 -10.410 -19.612 1.00 87.31 269 ALA A C 1
ATOM 2081 O O . ALA A 1 269 ? 2.690 -10.260 -18.486 1.00 87.31 269 ALA A O 1
ATOM 2082 N N . GLY A 1 270 ? 1.602 -11.528 -19.983 1.00 89.81 270 GLY A N 1
ATOM 2083 C CA . GLY A 1 270 ? 1.394 -12.687 -19.120 1.00 89.81 270 GLY A CA 1
ATOM 2084 C C . GLY A 1 270 ? -0.082 -12.949 -18.838 1.00 89.81 270 GLY A C 1
ATOM 2085 O O . GLY A 1 270 ? -0.974 -12.414 -19.498 1.00 89.81 270 GLY A O 1
ATOM 2086 N N . THR A 1 271 ? -0.332 -13.806 -17.856 1.00 93.69 271 THR A N 1
ATOM 2087 C CA . THR A 1 271 ? -1.679 -14.179 -17.395 1.00 93.69 271 THR A CA 1
ATOM 2088 C C . THR A 1 271 ? -1.713 -14.199 -15.875 1.00 93.69 271 THR A C 1
ATOM 2090 O O . THR A 1 271 ? -0.706 -14.519 -15.247 1.00 93.69 271 THR A O 1
ATOM 2093 N N . ILE A 1 272 ? -2.853 -13.864 -15.278 1.00 95.06 272 ILE A N 1
ATOM 2094 C CA . ILE A 1 272 ? -3.086 -13.941 -13.835 1.00 95.06 272 ILE A CA 1
ATOM 2095 C C . ILE A 1 272 ? -4.306 -14.810 -13.555 1.00 95.06 272 ILE A C 1
ATOM 2097 O O . ILE A 1 272 ? -5.337 -14.691 -14.210 1.00 95.06 272 ILE A O 1
ATOM 2101 N N . VAL A 1 273 ? -4.174 -15.702 -12.582 1.00 95.50 273 VAL A N 1
ATOM 2102 C CA . VAL A 1 273 ? -5.235 -16.589 -12.118 1.00 95.50 273 VAL A CA 1
ATOM 2103 C C . VAL A 1 273 ? -5.832 -16.002 -10.851 1.00 95.50 273 VAL A C 1
ATOM 2105 O O . VAL A 1 273 ? -5.127 -15.804 -9.856 1.00 95.50 273 VAL A O 1
ATOM 2108 N N . VAL A 1 274 ? -7.136 -15.760 -10.885 1.00 94.75 274 VAL A N 1
ATOM 2109 C CA . VAL A 1 274 ? -7.916 -15.280 -9.745 1.00 94.75 274 VAL A CA 1
ATOM 2110 C C . VAL A 1 274 ? -9.093 -16.205 -9.490 1.00 94.75 274 VAL A C 1
ATOM 2112 O O . VAL A 1 274 ? -9.638 -16.794 -10.422 1.00 94.75 274 VAL A O 1
ATOM 2115 N N . LYS A 1 275 ? -9.507 -16.337 -8.232 1.00 93.81 275 LYS A N 1
ATOM 2116 C CA . LYS A 1 275 ? -10.779 -16.978 -7.892 1.00 93.81 275 LYS A CA 1
ATOM 2117 C C . LYS A 1 275 ? -11.715 -15.947 -7.308 1.00 93.81 275 LYS A C 1
ATOM 2119 O O . LYS A 1 275 ? -11.325 -15.192 -6.421 1.00 93.81 275 LYS A O 1
ATOM 2124 N N . VAL A 1 276 ? -12.945 -15.933 -7.794 1.00 91.81 276 VAL A N 1
ATOM 2125 C CA . VAL A 1 276 ? -13.985 -15.039 -7.303 1.00 91.81 276 VAL A CA 1
ATOM 2126 C C . VAL A 1 276 ? -15.133 -15.887 -6.792 1.00 91.81 276 VAL A C 1
ATOM 2128 O O . VAL A 1 276 ? -15.593 -16.812 -7.461 1.00 91.81 276 VAL A O 1
ATOM 2131 N N . LYS A 1 277 ? -15.576 -15.567 -5.582 1.00 91.75 277 LYS A N 1
ATOM 2132 C CA . LYS A 1 277 ? -16.810 -16.074 -4.998 1.00 91.75 277 LYS A CA 1
ATOM 2133 C C . LYS A 1 277 ? -17.614 -14.878 -4.522 1.00 91.75 277 LYS A C 1
ATOM 2135 O O . LYS A 1 277 ? -17.142 -14.107 -3.695 1.00 91.75 277 LYS A O 1
ATOM 2140 N N . SER A 1 278 ? -18.822 -14.748 -5.029 1.00 89.69 278 SER A N 1
ATOM 2141 C CA . SER A 1 278 ? -19.716 -13.628 -4.779 1.00 89.69 278 SER A CA 1
ATOM 2142 C C . SER A 1 278 ? -21.136 -14.116 -4.550 1.00 89.69 278 SER A C 1
ATOM 2144 O O . SER A 1 278 ? -21.560 -15.116 -5.131 1.00 89.69 278 SER A O 1
ATOM 2146 N N . PHE A 1 279 ? -21.861 -13.433 -3.675 1.00 87.19 279 PHE A N 1
ATOM 2147 C CA . PHE A 1 279 ? -23.271 -13.703 -3.419 1.00 87.19 279 PHE A CA 1
ATOM 2148 C C . PHE A 1 279 ? -24.029 -12.382 -3.265 1.00 87.19 279 PHE A C 1
ATOM 2150 O O . PHE A 1 279 ? -23.465 -11.418 -2.734 1.00 87.19 279 PHE A O 1
ATOM 2157 N N . PRO A 1 280 ? -25.288 -12.318 -3.726 1.00 85.00 280 PRO A N 1
ATOM 2158 C CA . PRO A 1 280 ? -26.109 -11.140 -3.539 1.00 85.00 280 PRO A CA 1
ATOM 2159 C C . PRO A 1 280 ? -26.505 -11.012 -2.069 1.00 85.00 280 PRO A C 1
ATOM 2161 O O . PRO A 1 280 ? -26.830 -11.998 -1.404 1.00 85.00 280 PRO A O 1
ATOM 2164 N N . ILE A 1 281 ? -26.516 -9.782 -1.575 1.00 80.44 281 ILE A N 1
ATOM 2165 C CA . ILE A 1 281 ? -27.081 -9.440 -0.274 1.00 80.44 281 ILE A CA 1
ATOM 2166 C C . ILE A 1 281 ? -28.341 -8.619 -0.499 1.00 80.44 281 ILE A C 1
ATOM 2168 O O . ILE A 1 281 ? -28.332 -7.625 -1.229 1.00 80.44 281 ILE A O 1
ATOM 2172 N N . GLU A 1 282 ? -29.429 -9.024 0.161 1.00 66.38 282 GLU A N 1
ATOM 2173 C CA . GLU A 1 282 ? -30.639 -8.212 0.255 1.00 66.38 282 GLU A CA 1
ATOM 2174 C C . GLU A 1 282 ? -30.302 -6.923 1.007 1.00 66.38 282 GLU A C 1
ATOM 2176 O O . GLU A 1 282 ? -29.982 -6.931 2.200 1.00 66.38 282 GLU A O 1
ATOM 2181 N N . SER A 1 283 ? -30.327 -5.800 0.290 1.00 55.28 283 SER A N 1
ATOM 2182 C CA . SER A 1 283 ? -29.967 -4.500 0.838 1.00 55.28 283 SER A CA 1
ATOM 2183 C C . SER A 1 283 ? -30.907 -4.135 1.995 1.00 55.28 283 SER A C 1
ATOM 2185 O O . SER A 1 283 ? -32.020 -3.660 1.779 1.00 55.28 283 SER A O 1
ATOM 2187 N N . THR A 1 284 ? -30.454 -4.275 3.240 1.00 48.75 284 THR A N 1
ATOM 2188 C CA . THR A 1 284 ? -31.056 -3.546 4.375 1.00 48.75 284 THR A CA 1
ATOM 2189 C C . THR A 1 284 ? -30.518 -2.115 4.484 1.00 48.75 284 THR A C 1
ATOM 2191 O O . THR A 1 284 ? -30.889 -1.369 5.386 1.00 48.75 284 THR A O 1
ATOM 2194 N N . GLY A 1 285 ? -29.701 -1.681 3.521 1.00 51.84 285 GLY A N 1
ATOM 2195 C CA . GLY A 1 285 ? -29.273 -0.301 3.357 1.00 51.84 285 GLY A CA 1
ATOM 2196 C C . GLY A 1 285 ? -28.314 -0.154 2.181 1.00 51.84 285 GLY A C 1
ATOM 2197 O O . GLY A 1 285 ? -27.603 -1.090 1.828 1.00 51.84 285 GLY A O 1
ATOM 2198 N N . CYS A 1 286 ? -28.287 1.037 1.588 1.00 58.31 286 CYS A N 1
ATOM 2199 C CA . CYS A 1 286 ? -27.294 1.481 0.610 1.00 58.31 286 CYS A CA 1
ATOM 2200 C C . CYS A 1 286 ? -25.943 1.714 1.322 1.00 58.31 286 CYS A C 1
ATOM 2202 O O . CYS A 1 286 ? -25.485 2.849 1.455 1.00 58.31 286 CYS A O 1
ATOM 2204 N N . GLY A 1 287 ? -25.382 0.657 1.914 1.00 70.75 287 GLY A N 1
ATOM 2205 C CA . GLY A 1 287 ? -24.153 0.725 2.698 1.00 70.75 287 GLY A CA 1
ATOM 2206 C C . GLY A 1 287 ? -22.951 1.098 1.823 1.00 70.75 287 GLY A C 1
ATOM 2207 O O . GLY A 1 287 ? -22.932 0.746 0.644 1.00 70.75 287 GLY A O 1
ATOM 2208 N N . PRO A 1 288 ? -21.949 1.815 2.362 1.00 85.12 288 PRO A N 1
ATOM 2209 C CA . PRO A 1 288 ? -20.733 2.116 1.614 1.00 85.12 288 PRO A CA 1
ATOM 2210 C C . PRO A 1 288 ? -19.948 0.832 1.309 1.00 85.12 288 PRO A C 1
ATOM 2212 O O . PRO A 1 288 ? -20.047 -0.143 2.061 1.00 85.12 288 PRO A O 1
ATOM 2215 N N . PHE A 1 289 ? -19.143 0.858 0.241 1.00 88.62 289 PHE A N 1
ATOM 2216 C CA . PHE A 1 289 ? -18.110 -0.150 -0.012 1.00 88.62 289 PHE A CA 1
ATOM 2217 C C . PHE A 1 289 ? -17.270 -0.364 1.251 1.00 88.62 289 PHE A C 1
ATOM 2219 O O . PHE A 1 289 ? -16.907 0.606 1.924 1.00 88.62 289 PHE A O 1
ATOM 2226 N N . TYR A 1 290 ? -16.996 -1.624 1.586 1.00 90.56 290 TYR A N 1
ATOM 2227 C CA . TYR A 1 290 ? -16.382 -1.964 2.863 1.00 90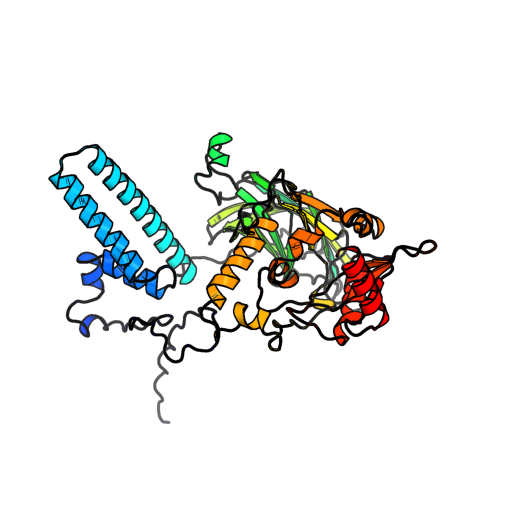.56 290 TYR A CA 1
ATOM 2228 C C . TYR A 1 290 ? -15.481 -3.197 2.761 1.00 90.56 290 TYR A C 1
ATOM 2230 O O . TYR A 1 290 ? -15.914 -4.278 2.371 1.00 90.56 290 TYR A O 1
ATOM 2238 N N . GLU A 1 291 ? -14.228 -3.045 3.161 1.00 93.62 291 GLU A N 1
ATOM 2239 C CA . GLU A 1 291 ? -13.220 -4.097 3.246 1.00 93.62 291 GLU A CA 1
ATOM 2240 C C . GLU A 1 291 ? -13.273 -4.786 4.614 1.00 93.62 291 GLU A C 1
ATOM 2242 O O . GLU A 1 291 ? -13.467 -4.138 5.649 1.00 93.62 291 GLU A O 1
ATOM 2247 N N . TYR A 1 292 ? -13.093 -6.107 4.640 1.00 91.75 292 TYR A N 1
ATOM 2248 C CA . TYR A 1 292 ? -13.084 -6.883 5.880 1.00 91.75 292 TYR A CA 1
ATOM 2249 C C . TYR A 1 292 ? -12.155 -8.099 5.809 1.00 91.75 292 TYR A C 1
ATOM 2251 O O . TYR A 1 292 ? -11.566 -8.414 4.777 1.00 91.75 292 TYR A O 1
ATOM 2259 N N . GLY A 1 293 ? -12.036 -8.806 6.934 1.00 90.50 293 GLY A N 1
ATOM 2260 C CA . GLY A 1 293 ? -11.178 -9.980 7.058 1.00 90.50 293 GLY A CA 1
ATOM 2261 C C . GLY A 1 293 ? -9.784 -9.635 7.591 1.00 90.50 293 GLY A C 1
ATOM 2262 O O . GLY A 1 293 ? -9.627 -8.612 8.259 1.00 90.50 293 GLY A O 1
ATOM 2263 N N . PRO A 1 294 ? -8.784 -10.500 7.348 1.00 92.31 294 PRO A N 1
ATOM 2264 C CA . PRO A 1 294 ? -7.455 -10.349 7.929 1.00 92.31 294 PRO A CA 1
ATOM 2265 C C . PRO A 1 294 ? -6.715 -9.099 7.435 1.00 92.31 294 PRO A C 1
ATOM 2267 O O . PRO A 1 294 ? -6.598 -8.872 6.230 1.00 92.31 294 PRO A O 1
ATOM 2270 N N . VAL A 1 295 ?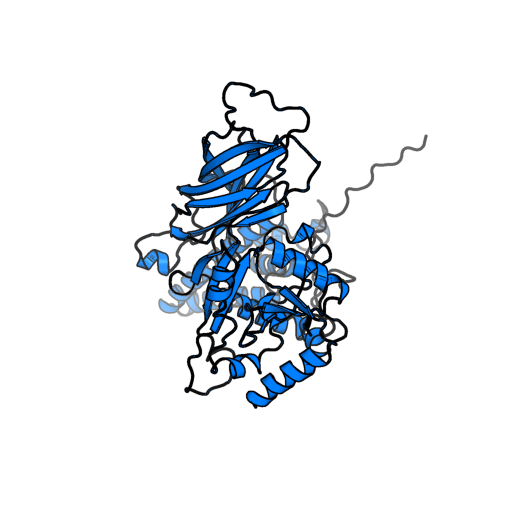 -6.160 -8.330 8.371 1.00 93.75 295 VAL A N 1
ATOM 2271 C CA . VAL A 1 295 ? -5.364 -7.122 8.114 1.00 93.75 295 VAL A CA 1
ATOM 2272 C C . VAL A 1 295 ? -3.924 -7.522 7.819 1.00 93.75 295 VAL A C 1
ATOM 2274 O O . VAL A 1 295 ? -3.265 -8.167 8.633 1.00 93.75 295 VAL A O 1
ATOM 2277 N N . ARG A 1 296 ? -3.406 -7.149 6.654 1.00 93.25 296 ARG A N 1
ATOM 2278 C CA . ARG A 1 296 ? -2.061 -7.560 6.226 1.00 93.25 296 ARG A CA 1
ATOM 2279 C C . ARG A 1 296 ? -0.975 -6.709 6.852 1.00 93.25 296 ARG A C 1
ATOM 2281 O O . ARG A 1 296 ? -1.162 -5.515 7.078 1.00 93.25 296 ARG A O 1
ATOM 2288 N N . TYR A 1 297 ? 0.191 -7.310 7.058 1.00 93.62 297 TYR A N 1
ATOM 2289 C CA . TYR A 1 297 ? 1.372 -6.582 7.492 1.00 93.62 297 TYR A CA 1
ATOM 2290 C C . TYR A 1 297 ? 2.660 -7.097 6.849 1.00 93.62 297 TYR A C 1
ATOM 2292 O O . TYR A 1 297 ? 2.766 -8.259 6.445 1.00 93.62 297 TYR A O 1
ATOM 2300 N N . SER A 1 298 ? 3.666 -6.227 6.821 1.00 91.62 298 SER A N 1
ATOM 2301 C CA . SER A 1 298 ? 5.061 -6.581 6.599 1.00 91.62 298 SER A CA 1
ATOM 2302 C C . SER A 1 298 ? 5.952 -6.000 7.696 1.00 91.62 298 SER A C 1
ATOM 2304 O O . SER A 1 298 ? 5.738 -4.883 8.172 1.00 91.62 298 SER A O 1
ATOM 2306 N N . VAL A 1 299 ? 6.957 -6.767 8.118 1.00 89.62 299 VAL A N 1
ATOM 2307 C CA . VAL A 1 299 ? 7.987 -6.324 9.066 1.00 89.62 299 VAL A CA 1
ATOM 2308 C C . VAL A 1 299 ? 9.331 -6.360 8.369 1.00 89.62 299 VAL A C 1
ATOM 2310 O O . VAL A 1 299 ? 9.714 -7.386 7.815 1.00 89.62 299 VAL A O 1
ATOM 2313 N N . HIS A 1 300 ? 10.049 -5.246 8.406 1.00 85.62 300 HIS A N 1
ATOM 2314 C CA . HIS A 1 300 ? 11.332 -5.061 7.746 1.00 85.62 300 HIS A CA 1
ATOM 2315 C C . HIS A 1 300 ? 12.418 -4.907 8.804 1.00 85.62 300 HIS A C 1
ATOM 2317 O O . HIS A 1 300 ? 12.410 -3.951 9.581 1.00 85.62 300 HIS A O 1
ATOM 2323 N N . SER A 1 301 ? 13.359 -5.847 8.840 1.00 80.38 301 SER A N 1
ATOM 2324 C CA . SER A 1 301 ? 14.561 -5.727 9.658 1.00 80.38 301 SER A CA 1
ATOM 2325 C C . SER A 1 301 ? 15.580 -4.856 8.924 1.00 80.38 301 SER A C 1
ATOM 2327 O O . SER A 1 301 ? 16.070 -5.233 7.850 1.00 80.38 301 SER A O 1
ATOM 2329 N N . SER A 1 302 ? 15.938 -3.713 9.503 1.00 65.88 302 SER A N 1
ATOM 2330 C CA . SER A 1 302 ? 17.007 -2.860 8.995 1.00 65.88 302 SER A CA 1
ATOM 2331 C C . SER A 1 302 ? 18.221 -2.927 9.928 1.00 65.88 302 SER A C 1
ATOM 2333 O O . SER A 1 302 ? 18.122 -2.700 11.133 1.00 65.88 302 SER A O 1
ATOM 2335 N N . VAL A 1 303 ? 19.393 -3.221 9.356 1.00 56.19 303 VAL A N 1
ATOM 2336 C CA . VAL A 1 303 ? 20.701 -3.046 10.012 1.00 56.19 303 VAL A CA 1
ATOM 2337 C C . VAL A 1 303 ? 21.308 -1.761 9.452 1.00 56.19 303 VAL A C 1
ATOM 2339 O O . VAL A 1 303 ? 22.266 -1.789 8.684 1.00 56.19 303 VAL A O 1
ATOM 2342 N N . ALA A 1 304 ? 20.694 -0.618 9.749 1.00 49.00 304 ALA A N 1
ATOM 2343 C CA . ALA A 1 304 ? 21.130 0.685 9.235 1.00 49.00 304 ALA A CA 1
ATOM 2344 C C . ALA A 1 304 ? 22.069 1.436 10.204 1.00 49.00 304 ALA A C 1
ATOM 2346 O O . ALA A 1 304 ? 22.292 2.633 10.055 1.00 49.00 304 ALA A O 1
ATOM 2347 N N . ALA A 1 305 ? 22.634 0.748 11.200 1.00 39.59 305 ALA A N 1
ATOM 2348 C CA . ALA A 1 305 ? 23.257 1.370 12.371 1.00 39.59 305 ALA A CA 1
ATOM 2349 C C . ALA A 1 305 ? 24.652 2.014 12.167 1.00 39.59 305 ALA A C 1
ATOM 2351 O O . ALA A 1 305 ? 25.234 2.451 13.149 1.00 39.59 305 ALA A O 1
ATOM 2352 N N . GLY A 1 306 ? 25.226 2.083 10.956 1.00 40.78 306 GLY A N 1
ATOM 2353 C CA . GLY A 1 306 ? 26.635 2.513 10.814 1.00 40.78 306 GLY A CA 1
ATOM 2354 C C . GLY A 1 306 ? 26.990 3.464 9.675 1.00 40.78 306 GLY A C 1
ATOM 2355 O O . GLY A 1 306 ? 27.932 4.237 9.817 1.00 40.78 306 GLY A O 1
ATOM 2356 N N . LEU A 1 307 ? 26.279 3.437 8.545 1.00 37.34 307 LEU A N 1
ATOM 2357 C CA . LEU A 1 307 ? 26.727 4.181 7.357 1.00 37.34 307 LEU A CA 1
ATOM 2358 C C . LEU A 1 307 ? 26.054 5.554 7.195 1.00 37.34 307 LEU A C 1
ATOM 2360 O O . LEU A 1 307 ? 26.585 6.407 6.495 1.00 37.34 307 LEU A O 1
ATOM 2364 N N . MET A 1 308 ? 24.904 5.776 7.839 1.00 44.78 308 MET A N 1
ATOM 2365 C CA . MET A 1 308 ? 24.037 6.932 7.553 1.00 44.78 308 MET A CA 1
ATOM 2366 C C . MET A 1 308 ? 23.896 7.929 8.712 1.00 44.78 308 MET A C 1
ATOM 2368 O O . MET A 1 308 ? 23.383 9.021 8.495 1.00 44.78 308 MET A O 1
ATOM 2372 N N . THR A 1 309 ? 24.359 7.600 9.923 1.00 42.34 309 THR A N 1
ATOM 2373 C CA . THR A 1 309 ? 24.233 8.467 11.113 1.00 42.34 309 THR A CA 1
ATOM 2374 C C . THR A 1 309 ? 25.512 9.214 11.496 1.00 42.34 309 THR A C 1
ATOM 2376 O O . THR A 1 309 ? 25.495 9.931 12.487 1.00 42.34 309 THR A O 1
ATOM 2379 N N . MET A 1 310 ? 26.631 9.086 10.762 1.00 39.38 310 MET A N 1
ATOM 2380 C CA . MET A 1 310 ? 27.929 9.692 11.149 1.00 39.38 310 MET A CA 1
ATOM 2381 C C . MET A 1 310 ? 28.329 9.414 12.621 1.00 39.38 310 MET A C 1
ATOM 2383 O O . MET A 1 310 ? 29.148 10.127 13.192 1.00 39.38 310 MET A O 1
ATOM 2387 N N . SER A 1 311 ? 27.771 8.371 13.247 1.00 38.22 311 SER A N 1
ATOM 2388 C CA . SER A 1 311 ? 28.042 7.996 14.633 1.00 38.22 311 SER A CA 1
ATOM 2389 C C . SER A 1 311 ? 28.811 6.684 14.634 1.00 38.22 311 SER A C 1
ATOM 2391 O O . SER A 1 311 ? 28.264 5.589 14.519 1.00 38.22 311 SER A O 1
ATOM 2393 N N . THR A 1 312 ? 30.133 6.810 14.689 1.00 36.56 312 THR A N 1
ATOM 2394 C CA . THR A 1 312 ? 31.070 5.695 14.789 1.00 36.56 312 THR A CA 1
ATOM 2395 C C . THR A 1 312 ? 31.168 5.242 16.244 1.00 36.56 312 THR A C 1
ATOM 2397 O O . THR A 1 312 ? 32.078 5.648 16.965 1.00 36.56 312 THR A O 1
ATOM 2400 N N . SER A 1 313 ? 30.257 4.384 16.703 1.00 42.06 313 SER A N 1
ATOM 2401 C CA . SER A 1 313 ? 30.539 3.556 17.879 1.00 42.06 313 SER A CA 1
ATOM 2402 C C . SER A 1 313 ? 30.201 2.094 17.585 1.00 42.06 313 SER A C 1
ATOM 2404 O O . SER A 1 313 ? 29.067 1.717 17.311 1.00 42.06 313 SER A O 1
ATOM 2406 N N . ASN A 1 314 ? 31.239 1.258 17.588 1.00 41.28 314 ASN A N 1
ATOM 2407 C CA . ASN A 1 314 ? 31.226 -0.151 17.177 1.00 41.28 314 ASN A CA 1
ATOM 2408 C C . ASN A 1 314 ? 30.472 -1.098 18.141 1.00 41.28 314 ASN A C 1
ATOM 2410 O O . ASN A 1 314 ? 30.708 -2.303 18.110 1.00 41.28 314 ASN A O 1
ATOM 2414 N N . ALA A 1 315 ? 29.594 -0.598 19.016 1.00 39.50 315 ALA A N 1
ATOM 2415 C CA . ALA A 1 315 ? 29.086 -1.378 20.148 1.00 39.50 315 ALA A CA 1
ATOM 2416 C C . ALA A 1 315 ? 27.640 -1.886 20.026 1.00 39.50 315 ALA A C 1
ATOM 2418 O O . ALA A 1 315 ? 27.241 -2.704 20.848 1.00 39.50 315 ALA A O 1
ATOM 2419 N N . ALA A 1 316 ? 26.855 -1.497 19.017 1.00 42.28 316 ALA A N 1
ATOM 2420 C CA . ALA A 1 316 ? 25.519 -2.070 18.863 1.00 42.28 316 ALA A CA 1
ATOM 2421 C C . ALA A 1 316 ? 25.080 -2.108 17.392 1.00 42.28 316 ALA A C 1
ATOM 2423 O O . ALA A 1 316 ? 24.624 -1.116 16.828 1.00 42.28 316 ALA A O 1
ATOM 2424 N N . ARG A 1 317 ? 25.188 -3.284 16.757 1.00 45.31 317 ARG A N 1
ATOM 2425 C CA . ARG A 1 317 ? 24.398 -3.602 15.556 1.00 45.31 317 ARG A CA 1
ATOM 2426 C C . ARG A 1 317 ? 22.943 -3.727 16.007 1.00 45.31 317 ARG A C 1
ATOM 2428 O O . ARG A 1 317 ? 22.482 -4.824 16.290 1.00 45.31 317 ARG A O 1
ATOM 2435 N N . ILE A 1 318 ? 22.266 -2.596 16.172 1.00 50.97 318 ILE A N 1
ATOM 2436 C CA . ILE A 1 318 ? 20.854 -2.565 16.548 1.00 50.97 318 ILE A CA 1
ATOM 2437 C C . ILE A 1 318 ? 20.066 -2.898 15.285 1.00 50.97 318 ILE A C 1
ATOM 2439 O O . ILE A 1 318 ? 20.100 -2.148 14.308 1.00 50.97 318 ILE A O 1
ATOM 2443 N N . GLU A 1 319 ? 19.405 -4.048 15.290 1.00 57.19 319 GLU A N 1
ATOM 2444 C CA . GLU A 1 319 ? 18.368 -4.367 14.316 1.00 57.19 319 GLU A CA 1
ATOM 2445 C C . GLU A 1 319 ? 17.123 -3.560 14.683 1.00 57.19 319 GLU A C 1
ATOM 2447 O O . GLU A 1 319 ? 16.541 -3.747 15.751 1.00 57.19 319 GLU A O 1
ATOM 2452 N N . SER A 1 320 ? 16.734 -2.617 13.824 1.00 66.69 320 SER A N 1
ATOM 2453 C CA . SER A 1 320 ? 15.450 -1.932 13.949 1.00 66.69 320 SER A CA 1
ATOM 2454 C C . SER A 1 320 ? 14.400 -2.674 13.129 1.00 66.69 320 SER A C 1
ATOM 2456 O O . SER A 1 320 ? 14.658 -3.086 11.996 1.00 66.69 320 SER A O 1
ATOM 2458 N N . LEU A 1 321 ? 13.215 -2.858 13.711 1.00 78.62 321 LEU A N 1
ATOM 2459 C CA . LEU A 1 321 ? 12.061 -3.426 13.022 1.00 78.62 321 LEU A CA 1
ATOM 2460 C C . LEU A 1 321 ? 11.134 -2.288 12.605 1.00 78.62 321 LEU A C 1
ATOM 2462 O O . LEU A 1 321 ? 10.647 -1.538 13.452 1.00 78.62 321 LEU A O 1
ATOM 2466 N N . ALA A 1 322 ? 10.900 -2.162 11.303 1.00 83.75 322 ALA A N 1
ATOM 2467 C CA . ALA A 1 322 ? 9.893 -1.270 10.750 1.00 83.75 322 ALA A CA 1
ATOM 2468 C C . ALA A 1 322 ? 8.662 -2.082 10.349 1.00 83.75 322 ALA A C 1
ATOM 2470 O O . ALA A 1 322 ? 8.773 -3.076 9.635 1.00 83.75 322 ALA A O 1
ATOM 2471 N N . TYR A 1 323 ? 7.493 -1.654 10.812 1.00 88.50 323 TYR A N 1
ATOM 2472 C CA . TYR A 1 323 ? 6.221 -2.316 10.544 1.00 88.50 323 TYR A CA 1
ATOM 2473 C C . TYR A 1 323 ? 5.445 -1.514 9.501 1.00 88.50 323 TYR A C 1
ATOM 2475 O O . TYR A 1 323 ? 5.423 -0.281 9.548 1.00 88.50 323 TYR A O 1
ATOM 2483 N N . HIS A 1 324 ? 4.796 -2.213 8.579 1.00 91.69 324 HIS A N 1
ATOM 2484 C CA . HIS A 1 324 ? 3.820 -1.665 7.648 1.00 91.69 324 HIS A CA 1
ATOM 2485 C C . HIS A 1 324 ? 2.552 -2.509 7.770 1.00 91.69 324 HIS A C 1
ATOM 2487 O O . HIS A 1 324 ? 2.606 -3.720 7.585 1.00 91.69 324 HIS A O 1
ATOM 2493 N N . ILE A 1 325 ? 1.429 -1.886 8.127 1.00 93.81 325 ILE A N 1
ATOM 2494 C CA . ILE A 1 325 ? 0.133 -2.549 8.303 1.00 93.81 325 ILE A CA 1
ATOM 2495 C C . ILE A 1 325 ? -0.864 -1.921 7.324 1.00 93.81 325 ILE A C 1
ATOM 2497 O O . ILE A 1 325 ? -1.000 -0.699 7.287 1.00 93.81 325 ILE A O 1
ATOM 2501 N N . GLN A 1 326 ? -1.551 -2.751 6.542 1.00 94.00 326 GLN A N 1
ATOM 2502 C CA . GLN A 1 326 ? -2.538 -2.331 5.547 1.00 94.00 326 GLN A CA 1
ATOM 2503 C C . GLN A 1 326 ? -3.926 -2.264 6.190 1.00 94.00 326 GLN A C 1
ATOM 2505 O O . GLN A 1 326 ? -4.654 -3.253 6.200 1.00 94.00 326 GLN A O 1
ATOM 2510 N N . LEU A 1 327 ? -4.273 -1.121 6.784 1.00 94.75 327 LEU A N 1
ATOM 2511 C CA . LEU A 1 327 ? -5.588 -0.938 7.404 1.00 94.75 327 LEU A CA 1
ATOM 2512 C C . LEU A 1 327 ? -6.688 -0.825 6.341 1.00 94.75 327 LEU A C 1
ATOM 2514 O O . LEU A 1 327 ? -6.570 -0.061 5.387 1.00 94.75 327 LEU A O 1
ATOM 2518 N N . HIS A 1 328 ? -7.789 -1.525 6.573 1.00 94.88 328 HIS A N 1
ATOM 2519 C CA . HIS A 1 328 ? -9.012 -1.463 5.788 1.00 94.88 328 HIS A CA 1
ATOM 2520 C C . HIS A 1 328 ? -9.769 -0.154 6.024 1.00 94.88 328 HIS A C 1
ATOM 2522 O O . HIS A 1 328 ? -9.784 0.369 7.147 1.00 94.88 328 HIS A O 1
ATOM 2528 N N . ASN A 1 329 ? -10.493 0.310 5.000 1.00 93.94 329 ASN A N 1
ATOM 2529 C CA . ASN A 1 329 ? -11.528 1.346 5.110 1.00 93.94 329 ASN A CA 1
ATOM 2530 C C . ASN A 1 329 ? -11.051 2.738 5.553 1.00 93.94 329 ASN A C 1
ATOM 2532 O O . ASN A 1 329 ? -11.870 3.530 6.027 1.00 93.94 329 ASN A O 1
ATOM 2536 N N . ILE A 1 330 ? -9.767 3.077 5.391 1.00 93.50 330 ILE A N 1
ATOM 2537 C CA . ILE A 1 330 ? -9.223 4.387 5.801 1.00 93.50 330 ILE A CA 1
ATOM 2538 C C . ILE A 1 330 ? -10.113 5.557 5.330 1.00 93.50 330 ILE A C 1
ATOM 2540 O O . ILE A 1 330 ? -10.492 6.357 6.189 1.00 93.50 330 ILE A O 1
ATOM 2544 N N . PRO A 1 331 ? -10.560 5.631 4.055 1.00 90.62 331 PRO A N 1
ATOM 2545 C CA . PRO A 1 331 ? -11.379 6.749 3.570 1.00 90.62 331 PRO A CA 1
ATOM 2546 C C . PRO A 1 331 ? -12.778 6.858 4.202 1.00 90.62 331 PRO A C 1
ATOM 2548 O O . PRO A 1 331 ? -13.400 7.920 4.147 1.00 90.62 331 PRO A O 1
ATOM 2551 N N . LEU A 1 332 ? -13.301 5.785 4.814 1.00 91.31 332 LEU A N 1
ATOM 2552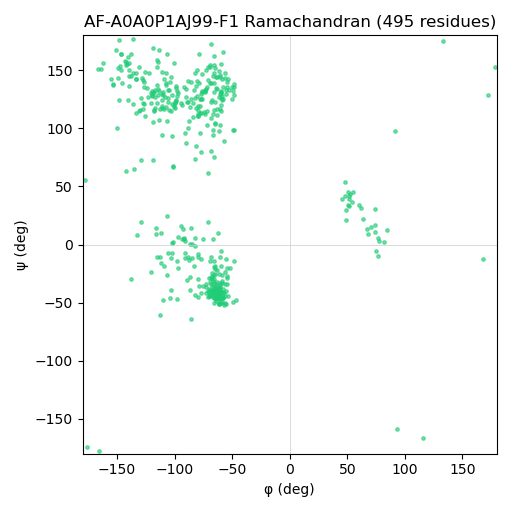 C CA . LEU A 1 332 ? -14.590 5.834 5.517 1.00 91.31 332 LEU A CA 1
ATOM 2553 C C . LEU A 1 332 ? -14.480 6.601 6.840 1.00 91.31 332 LEU A C 1
ATOM 2555 O O . LEU A 1 332 ? -15.410 7.328 7.204 1.00 91.31 332 LEU A O 1
ATOM 2559 N N . PHE A 1 333 ? -13.346 6.454 7.531 1.00 93.94 333 PHE A N 1
ATOM 2560 C CA . PHE A 1 333 ? -13.106 7.017 8.861 1.00 93.94 333 PHE A CA 1
ATOM 2561 C C . PHE A 1 333 ? -12.329 8.333 8.808 1.00 93.94 333 PHE A C 1
ATOM 2563 O O . PHE A 1 333 ? -12.722 9.306 9.450 1.00 93.94 333 PHE A O 1
ATOM 2570 N N . LEU A 1 334 ? -11.253 8.380 8.025 1.00 93.75 334 LEU A N 1
ATOM 2571 C CA . LEU A 1 334 ? -10.402 9.547 7.830 1.00 93.75 334 LEU A CA 1
ATOM 2572 C C . LEU A 1 334 ? -10.638 10.071 6.413 1.00 93.75 334 LEU A C 1
ATOM 2574 O O . LEU A 1 334 ? -10.382 9.372 5.442 1.00 93.75 334 LEU A O 1
ATOM 2578 N N . ARG A 1 335 ? -11.158 11.294 6.286 1.00 88.31 335 ARG A N 1
ATOM 2579 C CA . ARG A 1 335 ? -11.528 11.890 4.983 1.00 88.31 335 ARG A CA 1
ATOM 2580 C C . ARG A 1 335 ? -10.650 13.061 4.570 1.00 88.31 335 ARG A C 1
ATOM 2582 O O . ARG A 1 335 ? -10.703 13.484 3.421 1.00 88.31 335 ARG A O 1
ATOM 2589 N N . THR A 1 336 ? -9.903 13.603 5.520 1.00 91.69 336 THR A N 1
ATOM 2590 C CA . THR A 1 336 ? -9.127 14.823 5.345 1.00 91.69 336 THR A CA 1
ATOM 2591 C C . THR A 1 336 ? -7.657 14.470 5.439 1.00 91.69 336 THR A C 1
ATOM 2593 O O . THR A 1 336 ? -7.237 13.823 6.397 1.00 91.69 336 THR A O 1
ATOM 2596 N N . GLU A 1 337 ? -6.890 14.900 4.447 1.00 93.50 337 GLU A N 1
ATOM 2597 C CA . GLU A 1 337 ? -5.437 14.874 4.510 1.00 93.50 337 GLU A CA 1
ATOM 2598 C C . GLU A 1 337 ? -4.918 16.077 5.305 1.00 93.50 337 GLU A C 1
ATOM 2600 O O . GLU A 1 337 ? -5.412 17.197 5.162 1.00 93.50 337 GLU A O 1
ATOM 2605 N N . HIS A 1 338 ? -3.890 15.847 6.115 1.00 93.81 338 HIS A N 1
ATOM 2606 C CA . HIS A 1 338 ? -3.210 16.867 6.904 1.00 93.81 338 HIS A CA 1
ATOM 2607 C C . HIS A 1 338 ? -1.848 17.157 6.305 1.00 93.81 338 HIS A C 1
ATOM 2609 O O . HIS A 1 338 ? -0.993 16.272 6.230 1.00 93.81 338 HIS A O 1
ATOM 2615 N N . GLU A 1 339 ? -1.644 18.402 5.885 1.00 93.94 339 GLU A N 1
ATOM 2616 C CA . GLU A 1 339 ? -0.339 18.872 5.434 1.00 93.94 339 GLU A CA 1
ATOM 2617 C C . GLU A 1 339 ? 0.683 18.894 6.577 1.00 93.94 339 GLU A C 1
ATOM 2619 O O . GLU A 1 339 ? 0.355 18.893 7.766 1.00 93.94 339 GLU A O 1
ATOM 2624 N N . TRP A 1 340 ? 1.958 18.943 6.207 1.00 91.44 340 TRP A N 1
ATOM 2625 C CA . TRP A 1 340 ? 3.036 19.174 7.155 1.00 91.44 340 TRP A CA 1
ATOM 2626 C C . TRP A 1 340 ? 2.845 20.489 7.942 1.00 91.44 340 TRP A C 1
ATOM 2628 O O . TRP A 1 340 ? 2.319 21.496 7.464 1.00 91.44 340 TRP A O 1
ATOM 2638 N N . ASN A 1 341 ? 3.311 20.486 9.186 1.00 89.62 341 ASN A N 1
ATOM 2639 C CA . ASN A 1 341 ? 3.126 21.551 10.155 1.00 89.62 341 ASN A CA 1
ATOM 2640 C C . ASN A 1 341 ? 3.970 22.780 9.798 1.00 89.62 341 ASN A C 1
ATOM 2642 O O . ASN A 1 341 ? 5.171 22.850 10.080 1.00 89.62 341 ASN A O 1
ATOM 2646 N N . ARG A 1 342 ? 3.301 23.795 9.250 1.00 88.75 342 ARG A N 1
ATOM 2647 C CA . ARG A 1 342 ? 3.914 25.076 8.882 1.00 88.75 342 ARG A CA 1
ATOM 2648 C C . ARG A 1 342 ? 4.369 25.914 10.075 1.00 88.75 342 ARG A C 1
ATOM 2650 O O . ARG A 1 342 ? 5.096 26.872 9.863 1.00 88.75 342 ARG A O 1
ATOM 2657 N N . ASN A 1 343 ? 4.012 25.562 11.310 1.00 86.06 343 ASN A N 1
ATOM 2658 C CA . ASN A 1 343 ? 4.406 26.293 12.520 1.00 86.06 343 ASN A CA 1
ATOM 2659 C C . ASN A 1 343 ? 5.628 25.685 13.227 1.00 86.06 343 ASN A C 1
ATOM 2661 O O . ASN A 1 343 ? 5.982 26.122 14.321 1.00 86.06 343 ASN A O 1
ATOM 2665 N N . TYR A 1 344 ? 6.277 24.677 12.632 1.00 83.56 344 TYR A N 1
ATOM 2666 C CA . TYR A 1 344 ? 7.426 24.004 13.232 1.00 83.56 344 TYR A CA 1
ATOM 2667 C C . TYR A 1 344 ? 8.717 24.254 12.431 1.00 83.56 344 TYR A C 1
ATOM 2669 O O . TYR A 1 344 ? 8.892 23.664 11.360 1.00 83.56 344 TYR A O 1
ATOM 2677 N N . PRO A 1 345 ? 9.657 25.084 12.935 1.00 83.19 345 PRO A N 1
ATOM 2678 C CA . PRO A 1 345 ? 10.837 25.513 12.174 1.00 83.19 345 PRO A CA 1
ATOM 2679 C C . PRO A 1 345 ? 11.710 24.368 11.645 1.00 83.19 345 PRO A C 1
ATOM 2681 O O . PRO A 1 345 ? 12.266 24.459 10.554 1.00 83.19 345 PRO A O 1
ATOM 2684 N N . ALA A 1 346 ? 11.819 23.263 12.390 1.00 82.06 346 ALA A N 1
ATOM 2685 C CA . ALA A 1 346 ? 12.612 22.116 11.951 1.00 82.06 346 ALA A CA 1
ATOM 2686 C C . ALA A 1 346 ? 11.999 21.405 10.730 1.00 82.06 346 ALA A C 1
ATOM 2688 O O . ALA A 1 346 ? 12.744 20.946 9.869 1.00 82.06 346 ALA A O 1
ATOM 2689 N N . ILE A 1 347 ? 10.664 21.361 10.619 1.00 85.75 347 ILE A N 1
ATOM 2690 C CA . ILE A 1 347 ? 9.973 20.772 9.459 1.00 85.75 347 ILE A CA 1
ATOM 2691 C C . ILE A 1 347 ? 9.986 21.753 8.277 1.00 85.75 347 ILE A C 1
ATOM 2693 O O . ILE A 1 347 ? 10.171 21.320 7.140 1.00 85.75 347 ILE A O 1
ATOM 2697 N N . GLN A 1 348 ? 9.879 23.066 8.518 1.00 87.56 348 GLN A N 1
ATOM 2698 C CA . GLN A 1 348 ? 9.964 24.074 7.452 1.00 87.56 348 GLN A CA 1
ATOM 2699 C C . GLN A 1 348 ? 11.258 23.954 6.633 1.00 87.56 348 GLN A C 1
ATOM 2701 O O . GLN A 1 348 ? 11.200 24.032 5.412 1.00 87.56 348 GLN A O 1
ATOM 2706 N N . ARG A 1 349 ? 12.407 23.676 7.267 1.00 85.56 349 ARG A N 1
ATOM 2707 C CA . ARG A 1 349 ? 13.690 23.475 6.561 1.00 85.56 349 ARG A CA 1
ATOM 2708 C C . ARG A 1 349 ? 13.685 22.323 5.554 1.00 85.56 349 ARG A C 1
ATOM 2710 O O . ARG A 1 349 ? 14.568 22.258 4.707 1.00 85.56 349 ARG A O 1
ATOM 2717 N N . ILE A 1 350 ? 12.730 21.404 5.674 1.00 85.38 350 ILE A N 1
ATOM 2718 C CA . ILE A 1 350 ? 12.649 20.175 4.881 1.00 85.38 350 ILE A CA 1
ATOM 2719 C C . ILE A 1 350 ? 11.590 20.302 3.785 1.00 85.38 350 ILE A C 1
ATOM 2721 O O . ILE A 1 350 ? 11.808 19.827 2.675 1.00 85.38 350 ILE A O 1
ATOM 2725 N N . PHE A 1 351 ? 10.460 20.943 4.086 1.00 87.44 351 PHE A N 1
ATOM 2726 C CA . PHE A 1 351 ? 9.325 21.033 3.165 1.00 87.44 351 PHE A CA 1
ATOM 2727 C C . PHE A 1 351 ? 9.127 22.409 2.530 1.00 87.44 351 PHE A C 1
ATOM 2729 O O . PHE A 1 351 ? 8.546 22.480 1.448 1.00 87.44 351 PHE A O 1
ATOM 2736 N N . SER A 1 352 ? 9.560 23.497 3.177 1.00 87.94 352 SER A N 1
ATOM 2737 C CA . SER A 1 352 ? 9.351 24.835 2.625 1.00 87.94 352 SER A CA 1
ATOM 2738 C C . SER A 1 352 ? 10.334 25.105 1.481 1.00 87.94 352 SER A C 1
ATOM 2740 O O . SER A 1 352 ? 11.543 24.919 1.662 1.00 87.94 352 SER A O 1
ATOM 2742 N N . PRO A 1 353 ? 9.847 25.614 0.333 1.00 87.81 353 PRO A N 1
ATOM 2743 C CA . PRO A 1 353 ? 10.703 26.036 -0.771 1.00 87.81 353 PRO A CA 1
ATOM 2744 C C . PRO A 1 353 ? 11.588 27.240 -0.410 1.00 87.81 353 PRO A C 1
ATOM 2746 O O . PRO A 1 353 ? 12.551 27.516 -1.122 1.00 87.81 353 PRO A O 1
ATOM 2749 N N . ASP A 1 354 ? 11.301 27.935 0.697 1.00 89.50 354 ASP A N 1
ATOM 2750 C CA . ASP A 1 354 ? 12.092 29.076 1.173 1.00 89.50 354 ASP A CA 1
ATOM 2751 C C . ASP A 1 354 ? 13.518 28.675 1.587 1.00 89.50 354 ASP A C 1
ATOM 2753 O O . ASP A 1 354 ? 14.416 29.518 1.638 1.00 89.50 354 ASP A O 1
ATOM 2757 N N . TYR A 1 355 ? 13.739 27.389 1.883 1.00 86.38 355 TYR A N 1
ATOM 2758 C CA . TYR A 1 355 ? 15.047 26.861 2.257 1.00 86.38 355 TYR A CA 1
ATOM 2759 C C . TYR A 1 355 ? 15.715 26.179 1.058 1.00 86.38 355 TYR A C 1
ATOM 2761 O O . TYR A 1 355 ? 15.176 25.195 0.542 1.00 86.38 355 TYR A O 1
ATOM 2769 N N . PRO A 1 356 ? 16.914 26.623 0.635 1.00 85.50 356 PRO A N 1
ATOM 2770 C CA . PRO A 1 356 ? 17.616 26.035 -0.506 1.00 85.50 356 PRO A CA 1
ATOM 2771 C C . PRO A 1 356 ? 18.039 24.579 -0.259 1.00 85.50 356 PRO A C 1
ATOM 2773 O O . PRO A 1 356 ? 18.188 23.813 -1.210 1.00 85.50 356 PRO A O 1
ATOM 2776 N N . GLU A 1 357 ? 18.219 24.169 1.001 1.00 85.06 357 GLU A N 1
ATOM 2777 C CA . GLU A 1 357 ? 18.553 22.788 1.360 1.00 85.06 357 GLU A CA 1
ATOM 2778 C C . GLU A 1 357 ? 17.357 21.814 1.381 1.00 85.06 357 GLU A C 1
ATOM 2780 O O . GLU A 1 357 ? 17.572 20.602 1.458 1.00 85.06 357 GLU A O 1
ATOM 2785 N N . SER A 1 358 ? 16.116 22.311 1.300 1.00 85.69 358 SER A N 1
ATOM 2786 C CA . SER A 1 358 ? 14.884 21.525 1.501 1.00 85.69 358 SER A CA 1
ATOM 2787 C C . SER A 1 358 ? 14.797 20.298 0.593 1.00 85.69 358 SER A C 1
ATOM 2789 O O . SER A 1 358 ? 14.647 19.176 1.077 1.00 85.69 358 SER A O 1
ATOM 2791 N N . ALA A 1 359 ? 14.995 20.481 -0.715 1.00 85.56 359 ALA A N 1
ATOM 2792 C CA . ALA A 1 359 ? 14.931 19.406 -1.702 1.00 85.56 359 ALA A CA 1
ATOM 2793 C C . ALA A 1 359 ? 15.952 18.288 -1.424 1.00 85.56 359 ALA A C 1
ATOM 2795 O O . ALA A 1 359 ? 15.626 17.105 -1.520 1.00 85.56 359 ALA A O 1
ATOM 2796 N N . VAL A 1 360 ? 17.178 18.652 -1.031 1.00 82.56 360 VAL A N 1
ATOM 2797 C CA . VAL A 1 360 ? 18.252 17.690 -0.739 1.00 82.56 360 VAL A CA 1
ATOM 2798 C C . VAL A 1 360 ? 17.957 16.927 0.551 1.00 82.56 360 VAL A C 1
ATOM 2800 O O . VAL A 1 360 ? 18.078 15.701 0.581 1.00 82.56 360 VAL A O 1
ATOM 2803 N N . LEU A 1 361 ? 17.534 17.629 1.606 1.00 83.50 361 LEU A N 1
ATOM 2804 C CA . LEU A 1 361 ? 17.172 17.007 2.881 1.00 83.50 361 LEU A CA 1
ATOM 2805 C C . LEU A 1 361 ? 15.977 16.066 2.721 1.00 83.50 361 LEU A C 1
ATOM 2807 O O . LEU A 1 361 ? 16.018 14.930 3.196 1.00 83.50 361 LEU A O 1
ATOM 2811 N N . ARG A 1 362 ? 14.943 16.501 1.999 1.00 86.00 362 ARG A N 1
ATOM 2812 C CA . ARG A 1 362 ? 13.761 15.689 1.712 1.00 86.00 362 ARG A CA 1
ATOM 2813 C C . ARG A 1 362 ? 14.125 14.434 0.924 1.00 86.00 362 ARG A C 1
ATOM 2815 O O . ARG A 1 362 ? 13.722 13.341 1.317 1.00 86.00 362 ARG A O 1
ATOM 2822 N N . GLN A 1 363 ? 14.952 14.560 -0.115 1.00 83.31 363 GLN A N 1
ATOM 2823 C CA . GLN A 1 363 ? 15.420 13.408 -0.887 1.00 83.31 363 GLN A CA 1
ATOM 2824 C C . GLN A 1 363 ? 16.234 12.425 -0.030 1.00 83.31 363 GLN A C 1
ATOM 2826 O O . GLN A 1 363 ? 16.102 11.208 -0.188 1.00 83.31 363 GLN A O 1
ATOM 2831 N N . ALA A 1 364 ? 17.050 12.925 0.903 1.00 81.19 364 ALA A N 1
ATOM 2832 C CA . ALA A 1 364 ? 17.784 12.077 1.838 1.00 81.19 364 ALA A CA 1
ATOM 2833 C C . ALA A 1 364 ? 16.831 11.272 2.737 1.00 81.19 364 ALA A C 1
ATOM 2835 O O . ALA A 1 364 ? 17.035 10.074 2.922 1.00 81.19 364 ALA A O 1
ATOM 2836 N N . ILE A 1 365 ? 15.756 11.890 3.233 1.00 83.19 365 ILE A N 1
ATOM 2837 C CA . ILE A 1 365 ? 14.741 11.212 4.052 1.00 83.19 365 ILE A CA 1
ATOM 2838 C C . ILE A 1 365 ? 13.958 10.184 3.233 1.00 83.19 365 ILE A C 1
ATOM 2840 O O . ILE A 1 365 ? 13.764 9.065 3.700 1.00 83.19 365 ILE A O 1
ATOM 2844 N N . MET A 1 366 ? 13.567 10.517 2.000 1.00 84.88 366 MET A N 1
ATOM 2845 C CA . MET A 1 366 ? 12.927 9.567 1.080 1.00 84.88 366 MET A CA 1
ATOM 2846 C C . MET A 1 366 ? 13.822 8.347 0.829 1.00 84.88 366 MET A C 1
ATOM 2848 O O . MET A 1 366 ? 13.357 7.212 0.863 1.00 84.88 366 MET A O 1
ATOM 2852 N N . THR A 1 367 ? 15.128 8.571 0.664 1.00 81.12 367 THR A N 1
ATOM 2853 C CA . THR A 1 367 ? 16.114 7.492 0.503 1.00 81.12 367 THR A CA 1
ATOM 2854 C C . THR A 1 367 ? 16.232 6.646 1.775 1.00 81.12 367 THR A C 1
ATOM 2856 O O . THR A 1 367 ? 16.304 5.423 1.701 1.00 81.12 367 THR A O 1
ATOM 2859 N N . GLN A 1 368 ? 16.218 7.265 2.960 1.00 79.50 368 GLN A N 1
ATOM 2860 C CA . GLN A 1 368 ? 16.226 6.527 4.227 1.00 79.50 368 GLN A CA 1
ATOM 2861 C C . GLN A 1 368 ? 14.954 5.691 4.409 1.00 79.50 368 GLN A C 1
ATOM 2863 O O . GLN A 1 368 ? 15.047 4.533 4.813 1.00 79.50 368 GLN A O 1
ATOM 2868 N N . HIS A 1 369 ? 13.786 6.248 4.079 1.00 85.75 369 HIS A N 1
ATOM 2869 C CA . HIS A 1 369 ? 12.518 5.525 4.083 1.00 85.75 369 HIS A CA 1
ATOM 2870 C C . HIS A 1 369 ? 12.593 4.294 3.174 1.00 85.75 369 HIS A C 1
ATOM 2872 O O . HIS A 1 369 ? 12.354 3.180 3.634 1.00 85.75 369 HIS A O 1
ATOM 2878 N N . ALA A 1 370 ? 13.014 4.483 1.920 1.00 83.12 370 ALA A N 1
ATOM 2879 C CA . ALA A 1 370 ? 13.192 3.413 0.943 1.00 83.12 370 ALA A CA 1
ATOM 2880 C C . ALA A 1 370 ? 14.101 2.286 1.463 1.00 83.12 370 ALA A C 1
ATOM 2882 O O . ALA A 1 370 ? 13.761 1.110 1.351 1.00 83.12 370 ALA A O 1
ATOM 2883 N N . VAL A 1 371 ? 15.226 2.626 2.103 1.00 80.38 371 VAL A N 1
ATOM 2884 C CA . VAL A 1 371 ? 16.160 1.642 2.681 1.00 80.38 371 VAL A CA 1
ATOM 2885 C C . VAL A 1 371 ? 15.541 0.875 3.855 1.00 80.38 371 VAL A C 1
ATOM 2887 O O . VAL A 1 371 ? 15.752 -0.332 3.983 1.00 80.38 371 VAL A O 1
ATOM 2890 N N . ILE A 1 372 ? 14.784 1.553 4.720 1.00 80.19 372 ILE A N 1
ATOM 2891 C CA . ILE A 1 372 ? 14.167 0.941 5.907 1.00 80.19 372 ILE A CA 1
ATOM 2892 C C . ILE A 1 372 ? 13.023 0.007 5.517 1.00 80.19 372 ILE A C 1
ATOM 2894 O O . ILE A 1 372 ? 12.915 -1.087 6.068 1.00 80.19 372 ILE A O 1
ATOM 2898 N N . TYR A 1 373 ? 12.219 0.408 4.535 1.00 83.75 373 TYR A N 1
ATOM 2899 C CA . TYR A 1 373 ? 11.103 -0.376 4.010 1.00 83.75 373 TYR A CA 1
ATOM 2900 C C . TYR A 1 373 ? 11.490 -1.239 2.806 1.00 83.75 373 TYR A C 1
ATOM 2902 O O . TYR A 1 373 ? 10.622 -1.792 2.133 1.00 83.75 373 TYR A O 1
ATOM 2910 N N . THR A 1 374 ? 12.790 -1.412 2.540 1.00 84.44 374 THR A N 1
ATOM 2911 C CA . THR A 1 374 ? 13.244 -2.287 1.459 1.00 84.44 374 THR A CA 1
ATOM 2912 C C . THR A 1 374 ? 12.726 -3.703 1.700 1.00 84.44 374 THR A C 1
ATOM 2914 O O . THR A 1 374 ? 12.898 -4.297 2.770 1.00 84.44 374 THR A O 1
ATOM 2917 N N . HIS A 1 375 ? 12.082 -4.240 0.675 1.00 83.31 375 HIS A N 1
ATOM 2918 C CA . HIS A 1 375 ? 11.555 -5.589 0.646 1.00 83.31 375 HIS A CA 1
ATOM 2919 C C . HIS A 1 375 ? 12.684 -6.570 0.314 1.00 83.31 375 HIS A C 1
ATOM 2921 O O . HIS A 1 375 ? 13.516 -6.315 -0.554 1.00 83.31 375 HIS A O 1
ATOM 2927 N N . GLY A 1 376 ? 12.756 -7.696 1.021 1.00 81.19 376 GLY A N 1
ATOM 2928 C CA . GLY A 1 376 ? 13.715 -8.734 0.659 1.00 81.19 376 GLY A CA 1
ATOM 2929 C C . GLY A 1 376 ? 13.463 -10.075 1.339 1.00 81.19 376 GLY A C 1
ATOM 2930 O O . GLY A 1 376 ? 13.013 -10.110 2.484 1.00 81.19 376 GLY A O 1
ATOM 2931 N N . PRO A 1 377 ? 13.838 -11.198 0.702 1.00 77.06 377 PRO A N 1
ATOM 2932 C CA . PRO A 1 377 ? 13.438 -12.545 1.125 1.00 77.06 377 PRO A CA 1
ATOM 2933 C C . PRO A 1 377 ? 13.982 -12.970 2.498 1.00 77.06 377 PRO A C 1
ATOM 2935 O O . PRO A 1 377 ? 13.480 -13.914 3.093 1.00 77.06 377 PRO A O 1
ATOM 2938 N N . LYS A 1 378 ? 15.032 -12.304 2.999 1.00 79.19 378 LYS A N 1
ATOM 2939 C CA . LYS A 1 378 ? 15.625 -12.558 4.327 1.00 79.19 378 LYS A CA 1
ATOM 2940 C C . LYS A 1 378 ? 15.433 -11.412 5.320 1.00 79.19 378 LYS A C 1
ATOM 2942 O O . LYS A 1 378 ? 15.787 -11.571 6.480 1.00 79.19 378 LYS A O 1
ATOM 2947 N N . LYS A 1 379 ? 14.964 -10.254 4.848 1.00 78.44 379 LYS A N 1
ATOM 2948 C CA . LYS A 1 379 ? 14.837 -9.022 5.643 1.00 78.44 379 LYS A CA 1
ATOM 2949 C C . LYS A 1 379 ? 13.387 -8.669 5.949 1.00 78.44 379 LYS A C 1
ATOM 2951 O O . LYS A 1 379 ? 13.147 -7.867 6.844 1.00 78.44 379 LYS A O 1
ATOM 2956 N N . SER A 1 380 ? 12.450 -9.232 5.193 1.00 86.25 380 SER A N 1
ATOM 2957 C CA . SER A 1 380 ? 11.031 -8.937 5.304 1.00 86.25 380 SER A CA 1
ATOM 2958 C C . SER A 1 380 ? 10.260 -10.186 5.690 1.00 86.25 380 SER A C 1
ATOM 2960 O O . SER A 1 380 ? 10.420 -11.235 5.066 1.00 86.25 380 SER A O 1
ATOM 2962 N N . THR A 1 381 ? 9.404 -10.059 6.696 1.00 90.00 381 THR A N 1
ATOM 2963 C CA . THR A 1 381 ? 8.386 -11.056 7.024 1.00 90.00 381 THR A CA 1
ATOM 2964 C C . THR A 1 381 ? 7.016 -10.495 6.673 1.00 90.00 381 THR A C 1
ATOM 2966 O O . THR A 1 381 ? 6.775 -9.300 6.829 1.00 90.00 381 THR A O 1
ATOM 2969 N N . TYR A 1 382 ? 6.131 -11.352 6.173 1.00 91.50 382 TYR A N 1
ATOM 2970 C CA . TYR A 1 382 ? 4.768 -10.994 5.787 1.00 91.50 382 TYR A CA 1
ATOM 2971 C C . TYR A 1 382 ? 3.792 -11.856 6.566 1.00 91.50 382 TYR A C 1
ATOM 2973 O O . TYR A 1 382 ? 4.084 -13.016 6.862 1.00 91.50 382 TYR A O 1
ATOM 2981 N N . GLY A 1 383 ? 2.633 -11.297 6.876 1.00 91.81 383 GLY A N 1
ATOM 2982 C CA . GLY A 1 383 ? 1.574 -12.030 7.546 1.00 91.81 383 GLY A CA 1
ATOM 2983 C C . GLY A 1 383 ? 0.245 -11.301 7.472 1.00 91.81 383 GLY A C 1
ATOM 2984 O O . GLY A 1 383 ? 0.117 -10.241 6.854 1.00 91.81 383 GLY A O 1
ATOM 2985 N N . ALA A 1 384 ? -0.750 -11.895 8.115 1.00 92.56 384 ALA A N 1
ATOM 2986 C CA . ALA A 1 384 ? -2.073 -11.322 8.254 1.00 92.56 384 ALA A CA 1
ATOM 2987 C C . ALA A 1 384 ? -2.533 -11.455 9.706 1.00 92.56 384 ALA A C 1
ATOM 2989 O O . ALA A 1 384 ? -2.244 -12.453 10.361 1.00 92.56 384 ALA A O 1
ATOM 2990 N N . ILE A 1 385 ? -3.231 -10.435 10.187 1.00 92.94 385 ILE A N 1
ATOM 2991 C CA . ILE A 1 385 ? -3.781 -10.328 11.531 1.00 92.94 385 ILE A CA 1
ATOM 2992 C C . ILE A 1 385 ? -5.281 -10.557 11.427 1.00 92.94 385 ILE A C 1
ATOM 2994 O O . ILE A 1 385 ? -5.997 -9.769 10.813 1.00 92.94 385 ILE A O 1
ATOM 2998 N N . SER A 1 386 ? -5.758 -11.630 12.041 1.00 89.38 386 SER A N 1
ATOM 2999 C CA . SER A 1 386 ? -7.182 -11.971 12.100 1.00 89.38 386 SER A CA 1
ATOM 3000 C C . SER A 1 386 ? -7.807 -11.643 13.458 1.00 89.38 386 SER A C 1
ATOM 3002 O O . SER A 1 386 ? -9.028 -11.683 13.592 1.00 89.38 386 SER A O 1
ATOM 3004 N N . SER A 1 387 ? -6.994 -11.337 14.477 1.00 89.62 387 SER A N 1
ATOM 3005 C CA . SER A 1 387 ? -7.464 -11.052 15.837 1.00 89.62 387 SER A CA 1
ATOM 3006 C C . SER A 1 387 ? -6.658 -9.957 16.541 1.00 89.62 387 SER A C 1
ATOM 3008 O O . SER A 1 387 ? -5.496 -9.704 16.221 1.00 89.62 387 SER A O 1
ATOM 3010 N N . SER A 1 388 ? -7.259 -9.331 17.556 1.00 87.19 388 SER A N 1
ATOM 3011 C CA . SER A 1 388 ? -6.595 -8.334 18.407 1.00 87.19 388 SER A CA 1
ATOM 3012 C C . SER A 1 388 ? -5.374 -8.898 19.150 1.00 87.19 388 SER A C 1
ATOM 3014 O O . SER A 1 388 ? -4.384 -8.193 19.331 1.00 87.19 388 SER A O 1
ATOM 3016 N N . LEU A 1 389 ? -5.399 -10.180 19.530 1.00 87.00 389 LEU A N 1
ATOM 3017 C CA . LEU A 1 389 ? -4.268 -10.847 20.179 1.00 87.00 389 LEU A CA 1
ATOM 3018 C C . LEU A 1 389 ? -3.061 -10.971 19.239 1.00 87.00 389 LEU A C 1
ATOM 3020 O O . LEU A 1 389 ? -1.934 -10.733 19.663 1.00 87.00 389 LEU A O 1
ATOM 3024 N N . GLU A 1 390 ? -3.288 -11.306 17.967 1.00 89.38 390 GLU A N 1
ATOM 3025 C CA . GLU A 1 390 ? -2.224 -11.362 16.954 1.00 89.38 390 GLU A CA 1
ATOM 3026 C C . GLU A 1 390 ? -1.616 -9.979 16.697 1.00 89.38 390 GLU A C 1
ATOM 3028 O O . GLU A 1 390 ? -0.398 -9.863 16.570 1.00 89.38 390 GLU A O 1
ATOM 3033 N N . PHE A 1 391 ? -2.437 -8.919 16.695 1.00 89.94 391 PHE A N 1
ATOM 3034 C CA . PHE A 1 391 ? -1.937 -7.543 16.623 1.00 89.94 391 PHE A CA 1
ATOM 3035 C C . PHE A 1 391 ? -1.001 -7.226 17.797 1.00 89.94 391 PHE A C 1
ATOM 3037 O O . PHE A 1 391 ? 0.116 -6.757 17.586 1.00 89.94 391 PHE A O 1
ATOM 3044 N N . LEU A 1 392 ? -1.426 -7.524 19.030 1.00 86.94 392 LEU A N 1
ATOM 3045 C CA . LEU A 1 392 ? -0.629 -7.290 20.237 1.00 86.94 392 LEU A CA 1
ATOM 3046 C C . LEU A 1 392 ? 0.676 -8.103 20.234 1.00 86.94 392 LEU A C 1
ATOM 3048 O O . LEU A 1 392 ? 1.739 -7.567 20.550 1.00 86.94 392 LEU A O 1
ATOM 3052 N N . GLN A 1 393 ? 0.622 -9.365 19.801 1.00 86.25 393 GLN A N 1
ATOM 3053 C CA . GLN A 1 393 ? 1.808 -10.208 19.633 1.00 86.25 393 GLN A CA 1
ATOM 3054 C C . GLN A 1 393 ? 2.783 -9.634 18.600 1.00 86.25 393 GLN A C 1
ATOM 3056 O O . GLN A 1 393 ? 3.989 -9.625 18.854 1.00 86.25 393 GLN A O 1
ATOM 3061 N N . LEU A 1 394 ? 2.278 -9.119 17.472 1.00 85.31 394 LEU A N 1
ATOM 3062 C CA . LEU A 1 394 ? 3.103 -8.516 16.424 1.00 85.31 394 LEU A CA 1
ATOM 3063 C C . LEU A 1 394 ? 3.915 -7.333 16.960 1.00 85.31 394 LEU A C 1
ATOM 3065 O O . LEU A 1 394 ? 5.111 -7.236 16.694 1.00 85.31 394 LEU A O 1
ATOM 3069 N N . ILE A 1 395 ? 3.284 -6.463 17.747 1.00 81.50 395 ILE A N 1
ATOM 3070 C CA . ILE A 1 395 ? 3.943 -5.299 18.358 1.00 81.50 395 ILE A CA 1
ATOM 3071 C C . ILE A 1 395 ? 4.629 -5.627 19.693 1.00 81.50 395 ILE A C 1
ATOM 3073 O O . ILE A 1 395 ? 4.975 -4.716 20.445 1.00 81.50 395 ILE A O 1
ATOM 3077 N N . GLN A 1 396 ? 4.818 -6.916 20.005 1.00 78.19 396 GLN A N 1
ATOM 3078 C CA . GLN A 1 396 ? 5.477 -7.410 21.221 1.00 78.19 396 GLN A CA 1
ATOM 3079 C C . GLN A 1 396 ? 4.867 -6.851 22.522 1.00 78.19 396 GLN A C 1
ATOM 3081 O O . GLN A 1 396 ? 5.589 -6.557 23.476 1.00 78.19 396 GLN A O 1
ATOM 3086 N N . ASN A 1 397 ? 3.542 -6.667 22.558 1.00 63.47 397 ASN A N 1
ATOM 3087 C CA . ASN A 1 397 ? 2.807 -6.003 23.644 1.00 63.47 397 ASN A CA 1
ATOM 3088 C C . ASN A 1 397 ? 3.402 -4.629 24.015 1.00 63.47 397 ASN A C 1
ATOM 3090 O O . ASN A 1 397 ? 3.457 -4.251 25.178 1.00 63.47 397 ASN A O 1
ATOM 3094 N N . GLY A 1 398 ? 3.935 -3.894 23.034 1.00 58.16 398 GLY A N 1
ATOM 3095 C CA . GLY A 1 398 ? 4.534 -2.577 23.256 1.00 58.16 398 GLY A CA 1
ATOM 3096 C C . GLY A 1 398 ? 5.938 -2.596 23.874 1.00 58.16 398 GLY A C 1
ATOM 3097 O O . GLY A 1 398 ? 6.506 -1.527 24.109 1.00 58.16 398 GLY A O 1
ATOM 3098 N N . ARG A 1 399 ? 6.545 -3.769 24.107 1.00 57.88 399 ARG A N 1
ATOM 3099 C CA . ARG A 1 399 ? 7.915 -3.865 24.630 1.00 57.88 399 ARG A CA 1
ATOM 3100 C C . ARG A 1 399 ? 8.918 -3.504 23.539 1.00 57.88 399 ARG A C 1
ATOM 3102 O O . ARG A 1 399 ? 9.105 -4.240 22.577 1.00 57.88 399 ARG A O 1
ATOM 3109 N N . ARG A 1 400 ? 9.603 -2.372 23.704 1.00 56.34 400 ARG A N 1
ATOM 3110 C CA . ARG A 1 400 ? 10.781 -2.029 22.894 1.00 56.34 400 ARG A CA 1
ATOM 3111 C C . ARG A 1 400 ? 12.002 -2.723 23.495 1.00 56.34 400 ARG A C 1
ATOM 3113 O O . ARG A 1 400 ? 12.209 -2.637 24.702 1.00 56.34 400 ARG A O 1
ATOM 3120 N N . GLN A 1 401 ? 12.831 -3.377 22.679 1.00 48.94 401 GLN A N 1
ATOM 3121 C CA . GLN A 1 401 ? 14.165 -3.771 23.141 1.00 48.94 401 GLN A CA 1
ATOM 3122 C C . GLN A 1 401 ? 14.950 -2.494 23.493 1.00 48.94 401 GLN A C 1
ATOM 3124 O O . GLN A 1 401 ? 15.025 -1.566 22.684 1.00 48.94 401 GLN A O 1
ATOM 3129 N N . GLU A 1 402 ? 15.495 -2.442 24.714 1.00 40.59 402 GLU A N 1
ATOM 3130 C CA . GLU A 1 402 ? 16.090 -1.258 25.367 1.00 40.59 402 GLU A CA 1
ATOM 3131 C C . GLU A 1 402 ? 17.214 -0.569 24.568 1.00 40.59 402 GLU A C 1
ATOM 3133 O O . GLU A 1 402 ? 17.597 0.563 24.848 1.00 40.59 402 GLU A O 1
ATOM 3138 N N . THR A 1 403 ? 17.728 -1.207 23.522 1.00 43.16 403 THR A N 1
ATOM 3139 C CA . THR A 1 403 ? 18.858 -0.729 22.723 1.00 43.16 403 THR A CA 1
ATOM 3140 C C . THR A 1 403 ? 18.480 0.254 21.606 1.00 43.16 403 THR A C 1
ATOM 3142 O O . THR A 1 403 ? 19.365 0.899 21.054 1.00 43.16 403 THR A O 1
ATOM 3145 N N . GLY A 1 404 ? 17.193 0.430 21.271 1.00 41.12 404 GLY A N 1
ATOM 3146 C CA . GLY A 1 404 ? 16.745 1.270 20.144 1.00 41.12 404 GLY A CA 1
ATOM 3147 C C . GLY A 1 404 ? 16.502 2.757 20.445 1.00 41.12 404 GLY A C 1
ATOM 3148 O O . GLY A 1 404 ? 16.325 3.544 19.515 1.00 41.12 404 GLY A O 1
ATOM 3149 N N . ALA A 1 405 ? 16.487 3.178 21.715 1.00 40.75 405 ALA A N 1
ATOM 3150 C CA . ALA A 1 405 ? 16.143 4.557 22.090 1.00 40.75 405 ALA A CA 1
ATOM 3151 C C . ALA A 1 405 ? 17.173 5.593 21.592 1.00 40.75 405 ALA A C 1
ATOM 3153 O O . ALA A 1 405 ? 16.797 6.696 21.192 1.00 40.75 405 ALA A O 1
ATOM 3154 N N . ALA A 1 406 ? 18.456 5.215 21.530 1.00 42.75 406 ALA A N 1
ATOM 3155 C CA . ALA A 1 406 ? 19.529 6.069 21.017 1.00 42.75 406 ALA A CA 1
ATOM 3156 C C . ALA A 1 406 ? 19.444 6.297 19.495 1.00 42.75 406 ALA A C 1
ATOM 3158 O O . ALA A 1 406 ? 19.761 7.387 19.029 1.00 42.75 406 ALA A O 1
ATOM 3159 N N . PHE A 1 407 ? 18.952 5.316 18.724 1.00 41.72 407 PHE A N 1
ATOM 3160 C CA . PHE A 1 407 ? 18.823 5.404 17.259 1.00 41.72 407 PHE A CA 1
ATOM 3161 C C . PHE A 1 407 ? 17.905 6.554 16.815 1.00 41.72 407 PHE A C 1
ATOM 3163 O O . PHE A 1 407 ? 18.143 7.201 15.800 1.00 41.72 407 PHE A O 1
ATOM 3170 N N . PHE A 1 408 ? 16.861 6.835 17.597 1.00 43.25 408 PHE A N 1
ATOM 3171 C CA . PHE A 1 408 ? 15.845 7.824 17.245 1.00 43.25 408 PHE A CA 1
ATOM 3172 C C . PHE A 1 408 ? 16.135 9.242 17.745 1.00 43.25 408 PHE A C 1
ATOM 3174 O O . PHE A 1 408 ? 15.392 10.158 17.389 1.00 43.25 408 PHE A O 1
ATOM 3181 N N . LYS A 1 409 ? 17.175 9.437 18.565 1.00 45.12 409 LYS A N 1
ATOM 3182 C CA . LYS A 1 409 ? 17.549 10.759 19.092 1.00 45.12 409 LYS A CA 1
ATOM 3183 C C . LYS A 1 409 ? 18.114 11.673 17.996 1.00 45.12 409 LYS A C 1
ATOM 3185 O O . LYS A 1 409 ? 17.905 12.880 18.056 1.00 45.12 409 LYS A O 1
ATOM 3190 N N . ASP A 1 410 ? 18.725 11.076 16.971 1.00 44.53 410 ASP A N 1
ATOM 3191 C CA . ASP A 1 410 ? 19.405 11.773 15.870 1.00 44.53 410 ASP A CA 1
ATOM 3192 C C . ASP A 1 410 ? 18.571 11.844 14.570 1.00 44.53 410 ASP A C 1
ATOM 3194 O O . ASP A 1 410 ? 19.026 12.363 13.550 1.00 44.53 410 ASP A O 1
ATOM 3198 N N . MET A 1 411 ? 17.334 11.333 14.573 1.00 51.44 411 MET A N 1
ATOM 3199 C CA . MET A 1 411 ? 16.455 11.349 13.401 1.00 51.44 411 MET A CA 1
ATOM 3200 C C . MET A 1 411 ? 15.623 12.637 13.325 1.00 51.44 411 MET A C 1
ATOM 3202 O O . MET A 1 411 ? 14.822 12.921 14.211 1.00 51.44 411 MET A O 1
ATOM 3206 N N . LEU A 1 412 ? 15.747 13.371 12.212 1.00 53.84 412 LEU A N 1
ATOM 3207 C CA . LEU A 1 412 ? 15.151 14.701 11.983 1.00 53.84 412 LEU A CA 1
ATOM 3208 C C . LEU A 1 412 ? 13.605 14.774 12.050 1.00 53.84 412 LEU A C 1
ATOM 3210 O O . LEU A 1 412 ? 13.057 15.868 12.093 1.00 53.84 412 LEU A O 1
ATOM 3214 N N . SER A 1 413 ? 12.896 13.645 12.086 1.00 66.81 413 SER A N 1
ATOM 3215 C CA . SER A 1 413 ? 11.552 13.455 12.668 1.00 66.81 413 SER A CA 1
ATOM 3216 C C . SER A 1 413 ? 11.079 12.046 12.300 1.00 66.81 413 SER A C 1
ATOM 3218 O O . SER A 1 413 ? 11.102 11.669 11.128 1.00 66.81 413 SER A O 1
ATOM 3220 N N . LYS A 1 414 ? 10.637 11.249 13.279 1.00 78.88 414 LYS A N 1
ATOM 3221 C CA . LYS A 1 414 ? 10.247 9.840 13.062 1.00 78.88 414 LYS A CA 1
ATOM 3222 C C . LYS A 1 414 ? 9.062 9.720 12.103 1.00 78.88 414 LYS A C 1
ATOM 3224 O O . LYS A 1 414 ? 9.114 8.938 11.162 1.00 78.88 414 LYS A O 1
ATOM 3229 N N . HIS A 1 415 ? 8.028 10.539 12.300 1.00 86.50 415 HIS A N 1
ATOM 3230 C CA . HIS A 1 415 ? 6.828 10.534 11.456 1.00 86.50 415 HIS A CA 1
ATOM 3231 C C . HIS A 1 415 ? 7.147 10.861 10.000 1.00 86.50 415 HIS A C 1
ATOM 3233 O O . HIS A 1 415 ? 6.571 10.268 9.101 1.00 86.50 415 HIS A O 1
ATOM 3239 N N . MET A 1 416 ? 8.100 11.764 9.782 1.00 85.31 416 MET A N 1
ATOM 3240 C CA . MET A 1 416 ? 8.552 12.154 8.454 1.00 85.31 416 MET A CA 1
ATOM 3241 C C . MET A 1 416 ? 9.347 11.047 7.757 1.00 85.31 416 MET A C 1
ATOM 3243 O O . MET A 1 416 ? 9.194 10.852 6.555 1.00 85.31 416 MET A O 1
ATOM 3247 N N . LEU A 1 417 ? 10.182 10.303 8.494 1.00 84.50 417 LEU A N 1
ATOM 3248 C CA . LEU A 1 417 ? 10.800 9.102 7.940 1.00 84.50 417 LEU A CA 1
ATOM 3249 C C . LEU A 1 417 ? 9.718 8.091 7.551 1.00 84.50 417 LEU A C 1
ATOM 3251 O O . LEU A 1 417 ? 9.724 7.603 6.429 1.00 84.50 417 LEU A O 1
ATOM 3255 N N . HIS A 1 418 ? 8.795 7.769 8.457 1.00 87.75 418 HIS A N 1
ATOM 3256 C CA . HIS A 1 418 ? 7.783 6.743 8.203 1.00 87.75 418 HIS A CA 1
ATOM 3257 C C . HIS A 1 418 ? 6.800 7.126 7.089 1.00 87.75 418 HIS A C 1
ATOM 3259 O O . HIS A 1 418 ? 6.356 6.245 6.365 1.00 87.75 418 HIS A O 1
ATOM 3265 N N . SER A 1 419 ? 6.528 8.416 6.881 1.00 90.50 419 SER A N 1
ATOM 3266 C CA . SER A 1 419 ? 5.702 8.904 5.770 1.00 90.50 419 SER A CA 1
ATOM 3267 C C . SER A 1 419 ? 6.452 9.053 4.442 1.00 90.50 419 SER A C 1
ATOM 3269 O O . SER A 1 419 ? 5.865 9.514 3.465 1.00 90.50 419 SER A O 1
ATOM 3271 N N . GLY A 1 420 ? 7.758 8.759 4.397 1.00 89.44 420 GLY A N 1
ATOM 3272 C CA . GLY A 1 420 ? 8.576 8.994 3.203 1.00 89.44 420 GLY A CA 1
ATOM 3273 C C . GLY A 1 420 ? 8.645 10.475 2.824 1.00 89.44 420 GLY A C 1
ATOM 3274 O O . GLY A 1 420 ? 8.715 10.815 1.647 1.00 89.44 420 GLY A O 1
ATOM 3275 N N . ALA A 1 421 ? 8.576 11.365 3.818 1.00 88.81 421 ALA A N 1
ATOM 3276 C CA . ALA A 1 421 ? 8.475 12.810 3.649 1.00 88.81 421 ALA A CA 1
ATOM 3277 C C . ALA A 1 421 ? 7.337 13.250 2.701 1.00 88.81 421 ALA A C 1
ATOM 3279 O O . ALA A 1 421 ? 7.497 14.186 1.909 1.00 88.81 421 ALA A O 1
ATOM 3280 N N . ALA A 1 422 ? 6.179 12.586 2.765 1.00 92.25 422 ALA A N 1
ATOM 3281 C CA . ALA A 1 422 ? 4.967 13.019 2.071 1.00 92.25 422 ALA A CA 1
ATOM 3282 C C . ALA A 1 422 ? 4.544 14.436 2.510 1.00 92.25 422 ALA A C 1
ATOM 3284 O O . ALA A 1 422 ? 4.683 14.793 3.681 1.00 92.25 422 ALA A O 1
ATOM 3285 N N . PHE A 1 423 ? 4.040 15.254 1.581 1.00 92.69 423 PHE A N 1
ATOM 3286 C CA . PHE A 1 423 ? 3.574 16.616 1.894 1.00 92.69 423 PHE A CA 1
ATOM 3287 C C . PHE A 1 423 ? 2.322 16.620 2.774 1.00 92.69 423 PHE A C 1
ATOM 3289 O O . PHE A 1 423 ? 2.138 17.541 3.569 1.00 92.69 423 PHE A O 1
ATOM 3296 N N . SER A 1 424 ? 1.508 15.576 2.668 1.00 94.12 424 SER A N 1
ATOM 3297 C CA . SER A 1 424 ? 0.310 15.362 3.462 1.00 94.12 424 SER A CA 1
ATOM 3298 C C . SER A 1 424 ? 0.180 13.891 3.860 1.00 94.12 424 SER A C 1
ATOM 3300 O O . SER A 1 424 ? 0.759 13.007 3.223 1.00 94.12 424 SER A O 1
ATOM 3302 N N . VAL A 1 425 ? -0.548 13.630 4.945 1.00 94.88 425 VAL A N 1
ATOM 3303 C CA . VAL A 1 425 ? -0.910 12.281 5.412 1.00 94.88 425 VAL A CA 1
ATOM 3304 C C . VAL A 1 425 ? -2.338 12.273 5.947 1.00 94.88 425 VAL A C 1
ATOM 3306 O O . VAL A 1 425 ? -2.821 13.290 6.434 1.00 94.88 425 VAL A O 1
ATOM 3309 N N . MET A 1 426 ? -3.004 11.116 5.945 1.00 94.12 426 MET A N 1
ATOM 3310 C CA . MET A 1 426 ? -4.336 10.984 6.560 1.00 94.12 426 MET A CA 1
ATOM 3311 C C . MET A 1 426 ? -4.302 11.182 8.079 1.00 94.12 426 MET A C 1
ATOM 3313 O O . MET A 1 426 ? -5.236 11.723 8.661 1.00 94.12 426 MET A O 1
ATOM 3317 N N . TYR A 1 427 ? -3.234 10.719 8.734 1.00 95.31 427 TYR A N 1
ATOM 3318 C CA . TYR A 1 427 ? -3.015 10.889 10.167 1.00 95.31 427 TYR A CA 1
ATOM 3319 C C . TYR A 1 427 ? -1.550 10.610 10.526 1.00 95.31 427 TYR A C 1
ATOM 3321 O O . TYR A 1 427 ? -0.900 9.783 9.887 1.00 95.31 427 TYR A O 1
ATOM 3329 N N . ALA A 1 428 ? -1.040 11.253 11.577 1.00 93.75 428 ALA A N 1
ATOM 3330 C CA . ALA A 1 428 ? 0.220 10.879 12.213 1.00 93.75 428 ALA A CA 1
ATOM 3331 C C . ALA A 1 428 ? 0.167 11.114 13.726 1.00 93.75 428 ALA A C 1
ATOM 3333 O O . ALA A 1 428 ? -0.297 12.157 14.184 1.00 93.75 428 ALA A O 1
ATOM 3334 N N . GLY A 1 429 ? 0.722 10.178 14.484 1.00 91.69 429 GLY A N 1
ATOM 3335 C CA . GLY A 1 429 ? 0.841 10.246 15.934 1.00 91.69 429 GLY A CA 1
ATOM 3336 C C . GLY A 1 429 ? 1.608 9.041 16.456 1.00 91.69 429 GLY A C 1
ATOM 3337 O O . GLY A 1 429 ? 2.114 8.227 15.675 1.00 91.69 429 GLY A O 1
ATOM 3338 N N . GLU A 1 430 ? 1.680 8.924 17.772 1.00 88.06 430 GLU A N 1
ATOM 3339 C CA . GLU A 1 430 ? 2.332 7.821 18.454 1.00 88.06 430 GLU A CA 1
ATOM 3340 C C . GLU A 1 430 ? 1.296 6.867 19.070 1.00 88.06 430 GLU A C 1
ATOM 3342 O O . GLU A 1 430 ? 0.102 7.156 19.193 1.00 88.06 430 GLU A O 1
ATOM 3347 N N . PHE A 1 431 ? 1.764 5.672 19.427 1.00 88.50 431 PHE A N 1
ATOM 3348 C CA . PHE A 1 431 ? 0.976 4.720 20.193 1.00 88.50 431 PHE A CA 1
ATOM 3349 C C . PHE A 1 431 ? 1.849 3.973 21.198 1.00 88.50 431 PHE A C 1
ATOM 3351 O O . PHE A 1 431 ? 3.059 3.807 21.004 1.00 88.50 431 PHE A O 1
ATOM 3358 N N . HIS A 1 432 ? 1.222 3.496 22.267 1.00 85.25 432 HIS A N 1
ATOM 3359 C CA . HIS A 1 432 ? 1.822 2.599 23.247 1.00 85.25 432 HIS A CA 1
ATOM 3360 C C . HIS A 1 432 ? 0.775 1.632 23.803 1.00 85.25 432 HIS A C 1
ATOM 3362 O O . HIS A 1 432 ? -0.428 1.834 23.635 1.00 85.25 432 HIS A O 1
ATOM 3368 N N . ILE A 1 433 ? 1.246 0.566 24.447 1.00 85.38 433 ILE A N 1
ATOM 3369 C CA . ILE A 1 433 ? 0.384 -0.357 25.181 1.00 85.38 433 ILE A CA 1
ATOM 3370 C C . ILE A 1 433 ? 0.438 0.013 26.658 1.00 85.38 433 ILE A C 1
ATOM 3372 O O . ILE A 1 433 ? 1.520 0.100 27.239 1.00 85.38 433 ILE A O 1
ATOM 3376 N N . ASP A 1 434 ? -0.733 0.257 27.235 1.00 82.38 434 ASP A N 1
ATOM 3377 C CA . ASP A 1 434 ? -0.918 0.378 28.674 1.00 82.38 434 ASP A CA 1
ATOM 3378 C C . ASP A 1 434 ? -1.256 -1.007 29.243 1.00 82.38 434 ASP A C 1
ATOM 3380 O O . ASP A 1 434 ? -2.401 -1.474 29.196 1.00 82.38 434 ASP A O 1
ATOM 3384 N N . ASP A 1 435 ? -0.217 -1.678 29.741 1.00 71.50 435 ASP A N 1
ATOM 3385 C CA . ASP A 1 435 ? -0.310 -2.931 30.485 1.00 71.50 435 ASP A CA 1
ATOM 3386 C C . ASP A 1 435 ? -0.655 -2.611 31.949 1.00 71.50 435 ASP A C 1
ATOM 3388 O O . ASP A 1 435 ? 0.185 -2.696 32.852 1.00 71.50 435 ASP A O 1
ATOM 3392 N N . ASN A 1 436 ? -1.905 -2.224 32.214 1.00 65.88 436 ASN A N 1
ATOM 3393 C CA . ASN A 1 436 ? -2.376 -2.125 33.592 1.00 65.88 436 ASN A CA 1
ATOM 3394 C C . ASN A 1 436 ? -2.248 -3.511 34.245 1.00 65.88 436 ASN A C 1
ATOM 3396 O O . ASN A 1 436 ? -2.883 -4.460 33.798 1.00 65.88 436 ASN A O 1
ATOM 3400 N N . LEU A 1 437 ? -1.458 -3.620 35.322 1.00 54.09 437 LEU A N 1
ATOM 3401 C CA . LEU A 1 437 ? -1.070 -4.865 36.023 1.00 54.09 437 LEU A CA 1
ATOM 3402 C C . LEU A 1 437 ? -2.216 -5.850 36.361 1.00 54.09 437 LEU A C 1
ATOM 3404 O O . LEU A 1 437 ? -1.944 -7.000 36.699 1.00 54.09 437 LEU A O 1
ATOM 3408 N N . PHE A 1 438 ? -3.477 -5.413 36.283 1.00 58.16 438 PHE A N 1
ATOM 3409 C CA . PHE A 1 438 ? -4.681 -6.196 36.578 1.00 58.16 438 PHE A CA 1
ATOM 3410 C C . PHE A 1 438 ? -5.792 -6.081 35.509 1.00 58.16 438 PHE A C 1
ATOM 3412 O O . PHE A 1 438 ? -6.906 -6.538 35.756 1.00 58.16 438 PHE A O 1
ATOM 3419 N N . GLY A 1 439 ? -5.528 -5.449 34.360 1.00 65.75 439 GLY A N 1
ATOM 3420 C CA . GLY A 1 439 ? -6.508 -5.194 33.296 1.00 65.75 439 GLY A CA 1
ATOM 3421 C C . GLY A 1 439 ? -6.150 -5.853 31.963 1.00 65.75 439 GLY A C 1
ATOM 3422 O O . GLY A 1 439 ? -5.045 -6.358 31.780 1.00 65.75 439 GLY A O 1
ATOM 3423 N N . GLU A 1 440 ? -7.097 -5.847 31.023 1.00 72.69 440 GLU A N 1
ATOM 3424 C CA . GLU A 1 440 ? -6.807 -6.189 29.627 1.00 72.69 440 GLU A CA 1
ATOM 3425 C C . GLU A 1 440 ? -5.876 -5.125 29.012 1.00 72.69 440 GLU A C 1
ATOM 3427 O O . GLU A 1 440 ? -6.068 -3.933 29.283 1.00 72.69 440 GLU A O 1
ATOM 3432 N N . PRO A 1 441 ? -4.873 -5.526 28.204 1.00 80.38 441 PRO A N 1
ATOM 3433 C CA . PRO A 1 441 ? -3.926 -4.596 27.599 1.00 80.38 441 PRO A CA 1
ATOM 3434 C C . PRO A 1 441 ? -4.663 -3.602 26.704 1.00 80.38 441 PRO A C 1
ATOM 3436 O O . PRO A 1 441 ? -5.461 -3.987 25.842 1.00 80.38 441 PRO A O 1
ATOM 3439 N N . LYS A 1 442 ? -4.387 -2.314 26.905 1.00 87.44 442 LYS A N 1
ATOM 3440 C CA . LYS A 1 442 ? -5.068 -1.230 26.198 1.00 87.44 442 LYS A CA 1
ATOM 3441 C C . LYS A 1 442 ? -4.120 -0.560 25.216 1.00 87.44 442 LYS A C 1
ATOM 3443 O O . LYS A 1 442 ? -3.031 -0.134 25.592 1.00 87.44 442 LYS A O 1
ATOM 3448 N N . LEU A 1 443 ? -4.541 -0.426 23.962 1.00 90.06 443 LEU A N 1
ATOM 3449 C CA . LEU A 1 443 ? -3.825 0.375 22.978 1.00 90.06 443 LEU A CA 1
ATOM 3450 C C . LEU A 1 443 ? -4.168 1.851 23.190 1.00 90.06 443 LEU A C 1
ATOM 3452 O O . LEU A 1 443 ? -5.308 2.267 22.988 1.00 90.06 443 LEU A O 1
ATOM 3456 N N . VAL A 1 444 ? -3.173 2.646 23.561 1.00 90.19 444 VAL A N 1
ATOM 3457 C CA . VAL A 1 444 ? -3.296 4.098 23.667 1.00 90.19 444 VAL A CA 1
ATOM 3458 C C . VAL A 1 444 ? -2.681 4.722 22.420 1.00 90.19 444 VAL A C 1
ATOM 3460 O O . VAL A 1 444 ? -1.495 4.540 22.153 1.00 90.19 444 VAL A O 1
ATOM 3463 N N . ILE A 1 445 ? -3.497 5.440 21.656 1.00 92.62 445 ILE A N 1
ATOM 3464 C CA . ILE A 1 445 ? -3.120 6.192 20.452 1.00 92.62 445 ILE A CA 1
ATOM 3465 C C . ILE A 1 445 ? -3.232 7.692 20.728 1.00 92.62 445 ILE A C 1
ATOM 3467 O O . ILE A 1 445 ? -4.093 8.126 21.499 1.00 92.62 445 ILE A O 1
ATOM 3471 N N . ASP A 1 446 ? -2.391 8.494 20.086 1.00 92.56 446 ASP A N 1
ATOM 3472 C CA . ASP A 1 446 ? -2.417 9.949 20.226 1.00 92.56 446 ASP A CA 1
ATOM 3473 C C . ASP A 1 446 ? -2.266 10.687 18.887 1.00 92.56 446 ASP A C 1
ATOM 3475 O O . ASP A 1 446 ? -2.156 10.079 17.819 1.00 92.56 446 ASP A O 1
ATOM 3479 N N . ASN A 1 447 ? -2.341 12.020 18.931 1.00 92.50 447 ASN A N 1
ATOM 3480 C CA . ASN A 1 447 ? -2.069 12.935 17.815 1.00 92.50 447 ASN A CA 1
ATOM 3481 C C . ASN A 1 447 ? -0.729 13.680 17.985 1.00 92.50 447 ASN A C 1
ATOM 3483 O O . ASN A 1 447 ? -0.557 14.779 17.442 1.00 92.50 447 ASN A O 1
ATOM 3487 N N . ASP A 1 448 ? 0.218 13.122 18.749 1.00 88.69 448 ASP A N 1
ATOM 3488 C CA . ASP A 1 448 ? 1.523 13.737 19.005 1.00 88.69 448 ASP A CA 1
ATOM 3489 C C . ASP A 1 448 ? 2.449 13.574 17.794 1.00 88.69 448 ASP A C 1
ATOM 3491 O O . ASP A 1 448 ? 3.326 12.718 17.737 1.00 88.69 448 ASP A O 1
ATOM 3495 N N . SER A 1 449 ? 2.256 14.422 16.784 1.00 88.62 449 SER A N 1
ATOM 3496 C CA . SER A 1 449 ? 3.161 14.524 15.643 1.00 88.62 449 SER A CA 1
ATOM 3497 C C . SER A 1 449 ? 3.622 15.957 15.443 1.00 88.62 449 SER A C 1
ATOM 3499 O O . SER A 1 449 ? 2.864 16.807 14.981 1.00 88.62 449 SER A O 1
ATOM 3501 N N . GLY A 1 450 ? 4.903 16.226 15.704 1.00 83.75 450 GLY A N 1
ATOM 3502 C CA . GLY A 1 450 ? 5.514 17.516 15.362 1.00 83.75 450 GLY A CA 1
ATOM 3503 C C . GLY A 1 450 ? 5.507 17.811 13.854 1.00 83.75 450 GLY A C 1
ATOM 3504 O O . GLY A 1 450 ? 5.502 18.977 13.463 1.00 83.75 450 GLY A O 1
ATOM 3505 N N . THR A 1 451 ? 5.462 16.766 13.013 1.00 87.31 451 THR A N 1
ATOM 3506 C CA . THR A 1 451 ? 5.512 16.889 11.548 1.00 87.31 451 THR A CA 1
ATOM 3507 C C . THR A 1 451 ? 4.174 17.207 10.914 1.00 87.31 451 THR A C 1
ATOM 3509 O O . THR A 1 451 ? 4.170 18.048 10.033 1.00 87.31 451 THR A O 1
ATOM 3512 N N . TYR A 1 452 ? 3.075 16.573 11.325 1.00 91.44 452 TYR A N 1
ATOM 3513 C CA . TYR A 1 452 ? 1.760 16.758 10.680 1.00 91.44 452 TYR A CA 1
ATOM 3514 C C . TYR A 1 452 ? 0.692 17.295 11.632 1.00 91.44 452 TYR A C 1
ATOM 3516 O O . TYR A 1 452 ? -0.250 17.938 11.193 1.00 91.44 452 TYR A O 1
ATOM 3524 N N . ALA A 1 453 ? 0.862 17.089 12.942 1.00 88.69 453 ALA A N 1
ATOM 3525 C CA . ALA A 1 453 ? 0.049 17.706 13.984 1.00 88.69 453 ALA A CA 1
ATOM 3526 C C . ALA A 1 453 ? -1.481 17.624 13.757 1.00 88.69 453 ALA A C 1
ATOM 3528 O O . ALA A 1 453 ? -2.132 18.667 13.868 1.00 88.69 453 ALA A O 1
ATOM 3529 N N . PRO A 1 454 ? -2.079 16.437 13.524 1.00 93.06 454 PRO A N 1
ATOM 3530 C CA . PRO A 1 454 ? -3.510 16.337 13.247 1.00 93.06 454 PRO A CA 1
ATOM 3531 C C . PRO A 1 454 ? -4.378 16.853 14.415 1.00 93.06 454 PRO A C 1
ATOM 3533 O O . PRO A 1 454 ? -3.979 16.784 15.589 1.00 93.06 454 PRO A O 1
ATOM 3536 N N . PRO A 1 455 ? -5.569 17.402 14.123 1.00 92.94 455 PRO A N 1
ATOM 3537 C CA . PRO A 1 455 ? -6.442 17.995 15.125 1.00 92.94 455 PRO A CA 1
ATOM 3538 C C . PRO A 1 455 ? -7.044 16.933 16.053 1.00 92.94 455 PRO A C 1
ATOM 3540 O O . PRO A 1 455 ? -7.247 15.778 15.680 1.00 92.94 455 PRO A O 1
ATOM 3543 N N . LYS A 1 456 ? -7.401 17.352 17.271 1.00 94.06 456 LYS A N 1
ATOM 3544 C CA . LYS A 1 456 ? -8.063 16.509 18.282 1.00 94.06 456 LYS A CA 1
ATOM 3545 C C . LYS A 1 456 ? -9.349 15.843 17.774 1.00 94.06 456 LYS A C 1
ATOM 3547 O O . LYS A 1 456 ? -9.725 14.771 18.238 1.00 94.06 456 LYS A O 1
ATOM 3552 N N . GLU A 1 457 ? -10.028 16.485 16.828 1.00 93.62 457 GLU A N 1
ATOM 3553 C CA . GLU A 1 457 ? -11.290 16.029 16.235 1.00 93.62 457 GLU A CA 1
ATOM 3554 C C . GLU A 1 457 ? -11.167 14.697 15.481 1.00 93.62 457 GLU A C 1
ATOM 3556 O O . GLU A 1 457 ? -12.162 13.985 15.339 1.00 93.62 457 GLU A O 1
ATOM 3561 N N . ASP A 1 458 ? -9.959 14.324 15.050 1.00 94.19 458 ASP A N 1
ATOM 3562 C CA . ASP A 1 458 ? -9.725 13.062 14.348 1.00 94.19 458 ASP A CA 1
ATOM 3563 C C . ASP A 1 458 ? -9.448 11.882 15.287 1.00 94.19 458 ASP A C 1
ATOM 3565 O O . ASP A 1 458 ? -9.557 10.734 14.860 1.00 94.19 458 ASP A O 1
ATOM 3569 N N . LEU A 1 459 ? -9.180 12.114 16.579 1.00 95.06 459 LEU A N 1
ATOM 3570 C CA . LEU A 1 459 ? -8.922 11.041 17.551 1.00 95.06 459 LEU A CA 1
ATOM 3571 C C . LEU A 1 459 ? -10.080 10.029 17.661 1.00 95.06 459 LEU A C 1
ATOM 3573 O O . LEU A 1 459 ? -9.814 8.826 17.601 1.00 95.06 459 LEU A O 1
ATOM 3577 N N . PRO A 1 460 ? -11.365 10.441 17.760 1.00 95.94 460 PRO A N 1
ATOM 3578 C CA . PRO A 1 460 ? -12.476 9.488 17.756 1.00 95.94 460 PRO A CA 1
ATOM 3579 C C . PRO A 1 460 ? -12.588 8.701 16.443 1.00 95.94 460 PRO A C 1
ATOM 3581 O O . PRO A 1 460 ? -12.983 7.538 16.458 1.00 95.94 460 PRO A O 1
ATOM 3584 N N . ARG A 1 461 ? -12.224 9.313 15.308 1.00 95.88 461 ARG A N 1
ATOM 3585 C CA . ARG A 1 461 ? -12.256 8.665 13.987 1.00 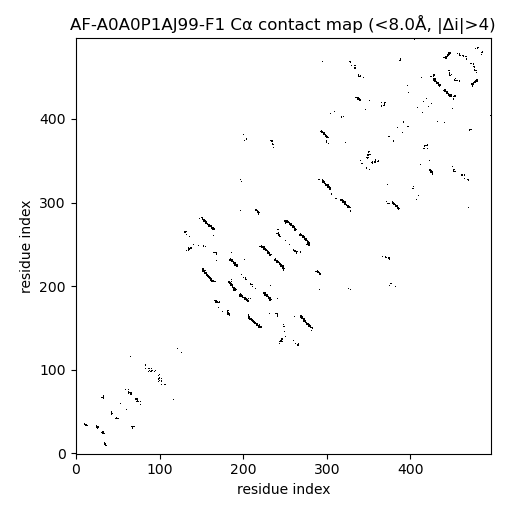95.88 461 ARG A CA 1
ATOM 3586 C C . ARG A 1 461 ? -11.136 7.646 13.839 1.00 95.88 461 ARG A C 1
ATOM 3588 O O . ARG A 1 461 ? -11.384 6.546 13.358 1.00 95.88 461 ARG A O 1
ATOM 3595 N N . LEU A 1 462 ? -9.933 7.981 14.303 1.00 95.88 462 LEU A N 1
ATOM 3596 C CA . LEU A 1 462 ? -8.812 7.051 14.357 1.00 95.88 462 LEU A CA 1
ATOM 3597 C C . LEU A 1 462 ? -9.123 5.871 15.278 1.00 95.88 462 LEU A C 1
ATOM 3599 O O . LEU A 1 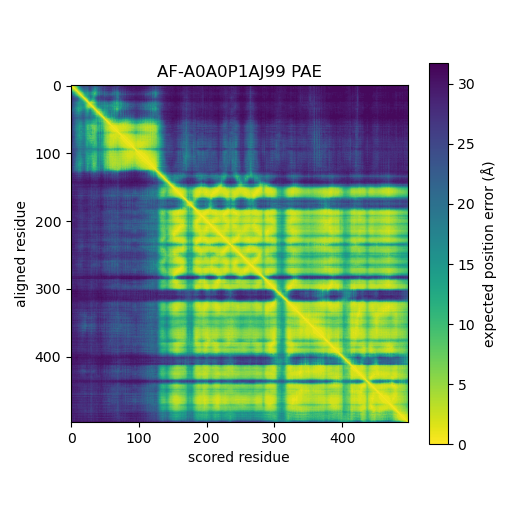462 ? -8.863 4.728 14.914 1.00 95.88 462 LEU A O 1
ATOM 3603 N N . LYS A 1 463 ? -9.727 6.130 16.443 1.00 95.94 463 LYS A N 1
ATOM 3604 C CA . LYS A 1 463 ? -10.195 5.067 17.333 1.00 95.94 463 LYS A CA 1
ATOM 3605 C C . LYS A 1 463 ? -11.154 4.121 16.608 1.00 95.94 463 LYS A C 1
ATOM 3607 O O . LYS A 1 463 ? -10.917 2.918 16.616 1.00 95.94 463 LYS A O 1
ATOM 3612 N N . ALA A 1 464 ? -12.165 4.658 15.927 1.00 95.88 464 ALA A N 1
ATOM 3613 C CA . ALA A 1 464 ? -13.119 3.852 15.167 1.00 95.88 464 ALA A CA 1
ATOM 3614 C C . ALA A 1 464 ? -12.453 3.065 14.019 1.00 95.88 464 ALA A C 1
ATOM 3616 O O . ALA A 1 464 ? -12.793 1.905 13.798 1.00 95.88 464 ALA A O 1
ATOM 3617 N N . LEU A 1 465 ? -11.464 3.649 13.329 1.00 95.94 465 LEU A N 1
ATOM 3618 C CA . LEU A 1 465 ? -10.665 2.957 12.310 1.00 95.94 465 LEU A CA 1
ATOM 3619 C C . LEU A 1 465 ? -9.881 1.775 12.901 1.00 95.94 465 LEU A C 1
ATOM 3621 O O . LEU A 1 465 ? -9.816 0.705 12.294 1.00 95.94 465 LEU A O 1
ATOM 3625 N N . MET A 1 466 ? -9.285 1.952 14.078 1.00 94.94 466 MET A N 1
ATOM 3626 C CA . MET A 1 466 ? -8.536 0.893 14.753 1.00 94.94 466 MET A CA 1
ATOM 3627 C C . MET A 1 466 ? -9.468 -0.205 15.282 1.00 94.94 466 MET A C 1
ATOM 3629 O O . MET A 1 466 ? -9.176 -1.381 15.093 1.00 94.94 466 MET A O 1
ATOM 3633 N N . GLU A 1 467 ? -10.623 0.149 15.853 1.00 94.12 467 GLU A N 1
ATOM 3634 C CA . GLU A 1 467 ? -11.658 -0.808 16.286 1.00 94.12 467 GLU A CA 1
ATOM 3635 C C . GLU A 1 467 ? -12.245 -1.597 15.105 1.00 94.12 467 GLU A C 1
ATOM 3637 O O . GLU A 1 467 ? -12.523 -2.789 15.231 1.00 94.12 467 GLU A O 1
ATOM 3642 N N . ASN A 1 468 ? -12.381 -0.956 13.940 1.00 93.88 468 ASN A N 1
ATOM 3643 C CA . ASN A 1 468 ? -12.803 -1.595 12.697 1.00 93.88 468 ASN A CA 1
ATOM 3644 C C . ASN A 1 468 ? -11.826 -2.689 12.237 1.00 93.88 468 ASN A C 1
ATOM 3646 O O . ASN A 1 468 ? -12.247 -3.732 11.744 1.00 93.88 468 ASN A O 1
ATOM 3650 N N . ASN A 1 469 ? -10.525 -2.431 12.368 1.00 94.44 469 ASN A N 1
ATOM 3651 C CA . ASN A 1 469 ? -9.466 -3.324 11.902 1.00 94.44 469 ASN A CA 1
ATOM 3652 C C . ASN A 1 469 ? -9.078 -4.389 12.937 1.00 94.44 469 ASN A C 1
ATOM 3654 O O . ASN A 1 469 ? -8.677 -5.489 12.564 1.00 94.44 469 ASN A O 1
ATOM 3658 N N . PHE A 1 470 ? -9.241 -4.093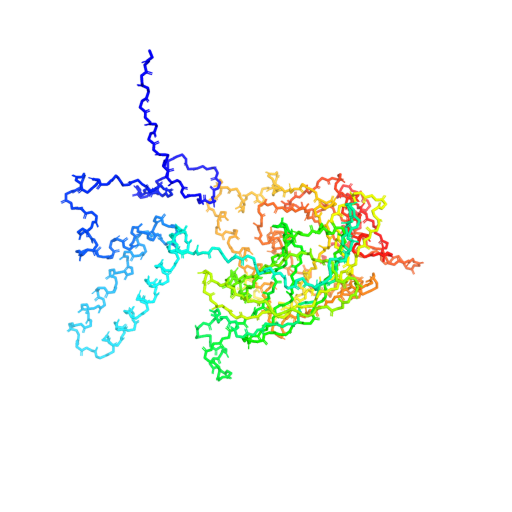 14.228 1.00 93.19 470 PHE A N 1
ATOM 3659 C CA . PHE A 1 470 ? -8.913 -4.995 15.332 1.00 93.19 470 PHE A CA 1
ATOM 3660 C C . PHE A 1 470 ? -10.096 -5.131 16.306 1.00 93.19 470 PHE A C 1
ATOM 3662 O O . PHE A 1 470 ? -10.045 -4.605 17.424 1.00 93.19 470 PHE A O 1
ATOM 3669 N N . PRO A 1 471 ? -11.173 -5.843 15.915 1.00 90.25 471 PRO A N 1
ATOM 3670 C CA . PRO A 1 471 ? -12.341 -6.023 16.768 1.00 90.25 471 PRO A CA 1
ATOM 3671 C C . PRO A 1 471 ? -11.977 -6.630 18.128 1.00 90.25 471 PRO A C 1
ATOM 3673 O O . PRO A 1 471 ? -11.243 -7.616 18.211 1.00 90.25 471 PRO A O 1
ATOM 3676 N N . GLY A 1 472 ? -12.505 -6.041 19.202 1.00 87.56 472 GLY A N 1
ATOM 3677 C CA . GLY A 1 472 ? -12.236 -6.472 20.576 1.00 87.56 472 GLY A CA 1
ATOM 3678 C C . GLY A 1 472 ? -10.923 -5.953 21.173 1.00 87.56 472 GLY A C 1
ATOM 3679 O O . GLY A 1 472 ? -10.617 -6.296 22.309 1.00 87.56 472 GLY A O 1
ATOM 3680 N N . LEU A 1 473 ? -10.146 -5.132 20.456 1.00 89.25 473 LEU A N 1
ATOM 3681 C CA . LEU A 1 473 ? -9.005 -4.428 21.042 1.00 89.25 473 LEU A CA 1
ATOM 3682 C C . LEU A 1 473 ? -9.490 -3.219 21.857 1.00 89.25 473 LEU A C 1
ATOM 3684 O O . LEU A 1 473 ? -10.180 -2.344 21.334 1.00 89.25 473 LEU A O 1
ATOM 3688 N N . ALA A 1 474 ? -9.108 -3.139 23.131 1.00 90.31 474 ALA A N 1
ATOM 3689 C CA . ALA A 1 474 ? -9.405 -1.976 23.959 1.00 90.31 474 ALA A CA 1
ATOM 3690 C C . ALA A 1 474 ? -8.547 -0.781 23.512 1.00 90.31 474 ALA A C 1
ATOM 3692 O O . ALA A 1 474 ? -7.324 -0.818 23.643 1.00 90.31 474 ALA A O 1
ATOM 3693 N N . ILE A 1 475 ? -9.177 0.279 22.990 1.00 92.19 475 ILE A N 1
ATOM 3694 C CA . ILE A 1 475 ? -8.473 1.447 22.434 1.00 92.19 475 ILE A CA 1
ATOM 3695 C C . ILE A 1 475 ? -8.837 2.735 23.183 1.00 92.19 475 ILE A C 1
ATOM 3697 O O . ILE A 1 475 ? -10.014 3.063 23.396 1.00 92.19 475 ILE A O 1
ATOM 3701 N N . GLU A 1 476 ? -7.814 3.503 23.552 1.00 92.00 476 GLU A N 1
ATOM 3702 C CA . GLU A 1 476 ? -7.925 4.875 24.046 1.00 92.00 476 GLU A CA 1
ATOM 3703 C C . GLU A 1 476 ? -7.284 5.851 23.076 1.00 92.00 476 GLU A C 1
ATOM 3705 O O . GLU A 1 476 ? -6.155 5.636 22.656 1.00 92.00 476 GLU A O 1
ATOM 3710 N N . ALA A 1 477 ? -7.976 6.946 22.774 1.00 93.25 477 ALA A N 1
ATOM 3711 C CA . ALA A 1 477 ? -7.407 8.034 21.998 1.00 93.25 477 ALA A CA 1
ATOM 3712 C C . ALA A 1 477 ? -7.221 9.257 22.895 1.00 93.25 477 ALA A C 1
ATOM 3714 O O . ALA A 1 477 ? -8.196 9.775 23.447 1.00 93.25 477 ALA A O 1
ATOM 3715 N N . LEU A 1 478 ? -5.973 9.688 23.061 1.00 91.94 478 LEU A N 1
ATOM 3716 C CA . LEU A 1 478 ? -5.592 10.792 23.935 1.00 91.94 478 LEU A CA 1
ATOM 3717 C C . LEU A 1 478 ? -5.020 11.938 23.112 1.00 91.94 478 LEU A C 1
ATOM 3719 O O . LEU A 1 478 ? -4.249 11.741 22.180 1.00 91.94 478 LEU A O 1
ATOM 3723 N N . ASP A 1 479 ? -5.415 13.155 23.462 1.00 92.75 479 ASP A N 1
ATOM 3724 C CA . ASP A 1 479 ? -4.841 14.337 22.837 1.00 92.75 479 ASP A CA 1
ATOM 3725 C C . ASP A 1 479 ? -3.444 14.620 23.397 1.00 92.75 479 ASP A C 1
ATOM 3727 O O . ASP A 1 479 ? -3.187 14.402 24.582 1.00 92.75 479 ASP A O 1
ATOM 3731 N N . ARG A 1 480 ? -2.554 15.145 22.556 1.00 85.50 480 ARG A N 1
ATOM 3732 C CA . ARG A 1 480 ? -1.184 15.533 22.911 1.00 85.50 480 ARG A CA 1
ATOM 3733 C C . ARG A 1 480 ? -1.106 16.538 24.067 1.00 85.50 480 ARG A C 1
ATOM 3735 O O . ARG A 1 480 ? -0.078 16.618 24.738 1.00 85.50 480 ARG A O 1
ATOM 3742 N N . GLU A 1 481 ? -2.167 17.308 24.314 1.00 86.75 481 GLU A N 1
ATOM 3743 C CA . GLU A 1 481 ? -2.273 18.258 25.428 1.00 86.75 481 GLU A CA 1
ATOM 3744 C C . GLU A 1 481 ? -2.750 17.602 26.736 1.00 86.75 481 GLU A C 1
ATOM 3746 O O 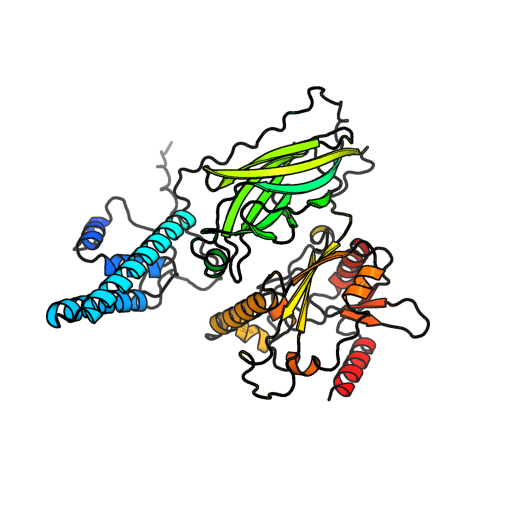. GLU A 1 481 ? -2.887 18.273 27.758 1.00 86.75 481 GLU A O 1
ATOM 3751 N N . ASN A 1 482 ? -3.000 16.288 26.751 1.00 87.38 482 ASN A N 1
ATOM 3752 C CA . ASN A 1 482 ? -3.399 15.579 27.960 1.00 87.38 482 ASN A CA 1
ATOM 3753 C C . ASN A 1 482 ? -2.261 15.571 28.998 1.00 87.38 482 ASN A C 1
ATOM 3755 O O . ASN A 1 482 ? -1.216 14.949 28.799 1.00 87.38 482 ASN A O 1
ATOM 3759 N N . GLU A 1 483 ? -2.488 16.222 30.142 1.00 83.19 483 GLU A N 1
ATOM 3760 C CA . GLU A 1 483 ? -1.480 16.361 31.199 1.00 83.19 483 GLU A CA 1
ATOM 3761 C C . GLU A 1 483 ? -0.954 15.021 31.728 1.00 83.19 483 GLU A C 1
ATOM 3763 O O . GLU A 1 483 ? 0.238 14.898 32.016 1.00 83.19 483 GLU A O 1
ATOM 3768 N N . ASN A 1 484 ? -1.818 14.011 31.871 1.00 79.88 484 ASN A N 1
ATOM 3769 C CA . ASN A 1 484 ? -1.403 12.702 32.374 1.00 79.88 484 ASN A CA 1
ATOM 3770 C C . ASN A 1 484 ? -0.508 11.996 31.353 1.00 79.88 484 ASN A C 1
ATOM 3772 O O . ASN A 1 484 ? 0.552 11.497 31.725 1.00 79.88 484 ASN A O 1
ATOM 3776 N N . SER A 1 485 ? -0.873 12.032 30.070 1.00 74.94 485 SER A N 1
ATOM 3777 C CA . SER A 1 485 ? -0.052 11.481 28.985 1.00 74.94 485 SER A CA 1
ATOM 3778 C C . SER A 1 485 ? 1.313 12.164 28.904 1.00 74.94 485 SER A C 1
ATOM 3780 O O . SER A 1 485 ? 2.332 11.486 28.780 1.00 74.94 485 SER A O 1
ATOM 3782 N N . GLN A 1 486 ? 1.364 13.492 29.056 1.00 79.88 486 GLN A N 1
ATOM 3783 C CA . GLN A 1 486 ? 2.623 14.241 29.079 1.00 79.88 486 GLN A CA 1
ATOM 3784 C C . GLN A 1 486 ? 3.504 13.868 30.278 1.00 79.88 486 GLN A C 1
ATOM 3786 O O . GLN A 1 486 ? 4.716 13.711 30.120 1.00 79.88 486 GLN A O 1
ATOM 3791 N N . ARG A 1 487 ? 2.917 13.684 31.470 1.00 79.06 487 ARG A N 1
ATOM 3792 C CA . ARG A 1 487 ? 3.650 13.236 32.668 1.00 79.06 487 ARG A CA 1
ATOM 3793 C C . ARG A 1 487 ? 4.208 11.826 32.490 1.00 79.06 487 ARG A C 1
ATOM 3795 O O . ARG A 1 487 ? 5.388 11.620 32.764 1.00 79.06 487 ARG A O 1
ATOM 3802 N N . THR A 1 488 ? 3.403 10.887 31.993 1.00 72.44 488 THR A N 1
ATOM 3803 C CA . THR A 1 488 ? 3.837 9.508 31.722 1.00 72.44 488 THR A CA 1
ATOM 3804 C C . THR A 1 488 ? 4.947 9.479 30.675 1.00 72.44 488 THR A C 1
ATOM 3806 O O . THR A 1 488 ? 5.984 8.861 30.896 1.00 72.44 488 THR A O 1
ATOM 3809 N N . ARG A 1 489 ? 4.792 10.218 29.569 1.00 71.44 489 ARG A N 1
ATOM 3810 C CA . ARG A 1 489 ? 5.825 10.352 28.532 1.00 71.44 489 ARG A CA 1
ATOM 3811 C C . ARG A 1 489 ? 7.117 10.923 29.095 1.00 71.44 489 ARG A C 1
ATOM 3813 O O . ARG A 1 489 ? 8.185 10.395 28.804 1.00 71.44 489 ARG A O 1
ATOM 3820 N N . LYS A 1 490 ? 7.031 11.978 29.906 1.00 75.62 490 LYS A N 1
ATOM 3821 C CA . LYS A 1 490 ? 8.203 12.568 30.551 1.00 75.62 490 LYS A CA 1
ATOM 3822 C C . LYS A 1 490 ? 8.900 11.561 31.465 1.00 75.62 490 LYS A C 1
ATOM 3824 O O . LYS A 1 490 ? 10.105 11.413 31.353 1.00 75.62 490 LYS A O 1
ATOM 3829 N N . ALA A 1 491 ? 8.157 10.814 32.281 1.00 73.44 491 ALA A N 1
ATOM 3830 C CA . ALA A 1 491 ? 8.727 9.762 33.123 1.00 73.44 491 ALA A CA 1
ATOM 3831 C C . ALA A 1 491 ? 9.425 8.660 32.299 1.00 73.44 491 ALA A C 1
ATOM 3833 O O . ALA A 1 491 ? 10.501 8.204 32.675 1.00 73.44 491 ALA A O 1
ATOM 3834 N N . ILE A 1 492 ? 8.850 8.274 31.154 1.00 68.00 492 ILE A N 1
ATOM 3835 C CA . ILE A 1 492 ? 9.464 7.322 30.217 1.00 68.00 492 ILE A CA 1
ATOM 3836 C C . ILE A 1 492 ? 10.763 7.896 29.632 1.00 68.00 492 ILE A C 1
ATOM 3838 O O . ILE A 1 492 ? 11.788 7.224 29.657 1.00 68.00 492 ILE A O 1
ATOM 3842 N N . LEU A 1 493 ? 10.747 9.136 29.138 1.00 67.25 493 LEU A N 1
ATOM 3843 C CA . LEU A 1 493 ? 11.933 9.786 28.571 1.00 67.25 493 LEU A CA 1
ATOM 3844 C C . LEU A 1 493 ? 13.035 9.995 29.619 1.00 67.25 493 LEU A C 1
ATOM 3846 O O . LEU A 1 493 ? 14.202 9.768 29.315 1.00 67.25 493 LEU A O 1
ATOM 3850 N N . ASP A 1 494 ? 12.665 10.382 30.840 1.00 71.19 494 ASP A N 1
ATOM 3851 C CA . ASP A 1 494 ? 13.587 10.568 31.963 1.00 71.19 494 ASP A CA 1
ATOM 3852 C C . ASP A 1 494 ? 14.196 9.227 32.410 1.00 71.19 494 ASP A C 1
ATOM 3854 O O . ASP A 1 494 ? 15.348 9.194 32.821 1.00 71.19 494 ASP A O 1
ATOM 3858 N N . SER A 1 495 ? 13.472 8.106 32.277 1.00 64.94 495 SER A N 1
ATOM 3859 C CA . SER A 1 495 ? 14.028 6.764 32.526 1.00 64.94 495 SER A CA 1
ATOM 3860 C C . SER A 1 495 ? 15.066 6.321 31.486 1.00 64.94 495 SER A C 1
ATOM 3862 O O . SER A 1 495 ? 15.770 5.336 31.701 1.00 64.94 495 SER A O 1
ATOM 3864 N N . TRP A 1 496 ? 15.146 7.024 30.351 1.00 53.91 496 TRP A N 1
ATOM 3865 C CA . TRP A 1 496 ? 16.084 6.751 29.258 1.00 53.91 496 TRP A CA 1
ATOM 3866 C C . TRP A 1 496 ? 17.282 7.710 29.227 1.00 53.91 496 TRP A C 1
ATOM 3868 O O . TRP A 1 496 ? 18.167 7.533 28.384 1.00 53.91 496 TRP A O 1
ATOM 3878 N N . ALA A 1 497 ? 17.281 8.746 30.071 1.00 46.91 497 ALA A N 1
ATOM 3879 C CA . ALA A 1 497 ? 18.374 9.705 30.228 1.00 46.91 497 ALA A CA 1
ATOM 3880 C C . ALA A 1 497 ? 19.391 9.198 31.255 1.00 46.91 497 ALA A C 1
ATOM 3882 O O . ALA A 1 497 ? 20.602 9.403 31.000 1.00 46.91 497 ALA A O 1
#

Mean predicted aligned error: 16.41 Å

Solvent-accessible surface area (backbone atoms only — not comparable to full-atom values): 28418 Å² total; per-residue (Å²): 134,85,85,78,78,83,78,76,83,76,83,66,69,57,86,69,92,70,77,100,78,65,91,63,54,46,48,103,83,73,48,60,34,56,59,77,84,71,62,102,66,57,48,74,84,42,104,64,31,72,75,54,41,52,73,78,39,48,56,59,49,52,14,52,51,34,33,44,68,72,74,45,58,40,69,60,46,41,49,53,49,52,49,52,54,51,44,46,52,50,20,68,74,62,73,38,69,67,43,44,51,52,41,53,52,54,48,53,53,50,51,52,51,52,49,53,52,54,54,50,50,48,62,74,65,62,68,86,82,60,56,76,76,72,69,54,75,71,84,65,68,97,60,87,72,84,71,59,93,80,41,26,27,37,38,39,40,29,47,37,33,37,40,65,39,51,59,68,36,78,70,42,72,69,29,58,74,69,77,33,76,54,23,17,24,39,26,42,40,36,23,52,75,86,41,77,74,51,67,57,75,67,34,71,72,34,44,57,36,73,68,71,42,78,46,36,40,33,47,40,50,67,68,36,49,36,37,41,40,32,32,21,67,52,63,84,69,61,44,84,37,21,36,35,46,42,56,43,63,81,42,83,62,43,80,42,79,45,79,44,65,22,33,39,83,62,36,87,20,30,35,36,35,36,36,44,29,13,34,76,41,85,64,90,57,96,58,70,72,40,56,55,76,61,36,38,37,40,39,14,57,26,81,66,62,62,86,76,72,86,52,91,65,101,80,60,91,49,72,45,78,44,79,46,71,57,72,56,54,52,71,80,50,48,82,57,71,35,47,55,30,86,89,31,74,78,50,35,48,39,72,34,84,89,32,88,56,4,68,61,51,35,52,52,36,31,50,50,27,29,62,41,66,36,81,40,93,88,35,39,48,76,54,66,32,82,44,34,66,52,50,38,57,73,52,50,66,57,61,70,70,85,77,55,66,69,68,59,73,78,48,98,44,68,68,40,35,76,53,43,56,52,67,52,39,70,73,47,48,48,72,48,52,48,71,47,97,89,56,76,65,26,42,38,38,39,33,58,23,83,50,36,50,46,63,72,82,48,39,68,31,52,46,51,42,48,40,72,59,24,61,91,47,49,72,45,64,46,55,68,82,35,66,66,60,50,51,52,50,46,53,55,54,61,74,73,109

pLDDT: mean 74.79, std 19.42, range [27.34, 96.62]

Secondary structure (DSSP, 8-state):
---PPPPPPPP-B------S--SS-B-TTSPBPSB----TTTTSSSSS-HHHHHHH-HHHHHHHHHHHTTSS-HHHHHHHHHHHHHHHHHHHHHT-HHHHHHHHHHHHHHHHHHHHHHHHHHHHTT-S--PPPPP------SS---PPTT-EEEEEEEEEEEESPPPSEES-HHHHHTT-SEE--EEEEEEETTEEEEEPPPB-S-SS-EEEEEEEEEEEPTTPEEEEEEEE--SSSPEEEEEEEEE----TT--EEEEEEEEETTEEEEEEEEEEEEEEE--SS-PPPEEESPEEEEEEEE--TTTSS----TT----EEEEEEE-TTHHHH----EE--TT-HHHHHHH-TTSTTHHHHHHHHHHHHHHHT---TTTEEEEEE-SHHHHHHHTGGG---GGGTTTTTT-S-HHHHHTTT-SEES----EEEE--TTS--EEEEE---TTT---GGGHHHHHHHHHHHSTT-EEEEE-TT-HHHHHHHHHHHHTT-